Protein 5HPS (pdb70)

GO terms:
  GO:0005515 protein binding (F, IPI)
  GO:0004842 ubiquitin-protein transferase activity (F, TAS)
  GO:0034220 monoatomic ion transmembrane transport (P, TAS)
  GO:0005829 cytosol (C, TAS)
  GO:0061630 ubiquitin protein ligase activity (F, EXP)
  GO:0070161 anchoring junction (C, EXP)
  GO:0005737 cytoplasm (C, EXP)
  GO:0005886 plasma membrane (C, EXP)
  GO:0016567 protein ubiquitination (P, TAS)
  GO:0046718 symbiont entry into host cell (P, TAS)
  GO:0070062 extracellular exosome (C, HDA)

Radius of gyration: 24.08 Å; Cα contacts (8 Å, |Δi|>4): 762; chains: 2; bounding box: 66×39×61 Å

Secondary structure (DSSP, 8-state):
-----SHHHHHHHHHHHHHTT--SSEEEEEE-TTSHHHHHHHHHHHS-GGGGGSEEEEEETT---TTHHHHHHHHHHHHHT-GGGSSEEESSS-TT-EEE-GGGGGSTTHHHHHHHHHHHHHHHHHTT--------HHHHHHHTTPPP-HHHHHHH-HHHHHHHHHHHHS-HHHHTB--BSEEEEEETTEEEEEESSTT---B--TTTHHHHHHHHHHHHHHTTTTHHHHHHHHHHHHHHS-GGGGGG--HHHHHHHHH------HHHHHHT-EEES--TTSHHHHHHHHHHHHS-HHHHHHHHHHHHS-SPPPTTGGGG-EEBTEE---EEE--S-TTSPPEEEGGGTEEE----SSHHHHHHHHHHHHHS--/-EEEEE-SSS-EEEEE--TT-BHHHHHHHHHHHH---GGGEEEEETTEEPPTTSBTTTTT--TTEEEEEEEB-

Organism: Homo sapiens (NCBI:txid9606)

Nearest PDB structures (foldseek):
  5hps-assembly1_A  TM=1.003E+00  e=7.210E-71  Homo sapiens
  6j1x-assembly1_B  TM=9.774E-01  e=1.284E-60  Homo sapiens
  9eqk-assembly2_B  TM=9.742E-01  e=1.115E-58  Homo sapiens
  5hpt-assembly1_A  TM=9.546E-01  e=2.549E-57  Homo sapiens
  8ei5-assembly3_C  TM=9.810E-01  e=8.034E-54  Homo sapiens

B-factor: mean 51.19, std 16.55, range [25.44, 140.98]

Foldseek 3Di:
DEDDPCLVVLVVVLLCVLVVLADEDEDEQEDEPVCLQVSLLVRCLVDQLQRLSYHYHYDHPPDDPVDCVLVSQESNLCVLQPCVQVQWDAQFPHQLAIDGHLQNVVDVCSLSSLLSLLSSLLSCLSVQHAYSHRYFLVLLCVLLVHDQDLLNVCQRPVVLSVVLVVLLPDQVVVVPDWDWQKDWDAHPRDIDIGRLDVVTRHTDHNDDCSVVSSVSCRVCVVCPSPPSSSVSSSVSNCSNPNSVSCNSDRSQSVQCSHHHADAADLVLQLVQEEEAPADCPQVLNVLVSVLVVVYDRVLVLLLQCQAQRGSDADDVGQNQRAASPGGAGQYEYEDDALPDAWHYRNNRSYIHQYSHDDSVSSNVRSSCDSVPHD/DKEKEAEPVGDIDIDDDDQFAWPVNVLVVCCVVPVAHSVFKWKDAPPHTGDGPDGNVVPVNDPHGYIYIDTHD

CATH classification: 3.30.2160.10 (+1 more: 3.30.2410.10)

Sequence (447 aa):
IAYERGFRWKLAHFRYLCQSNALPSHVKINVSRQTLFEDSFQQIMALKPYDLRRRLYVIFRGEEYGGLAREWFFLLSHEVLNPMYCLFEYAGKNNYCLQINPASTINPDHLSYFCFIGRFIAMALFHGKFIDTGFSLPFYKRMLSKKLTIKDLESIDTEFYNSLIWIRDNNIEECGLEMYFSVDMEILGKVTSHDLKLGGSNILVTEENKDEYIGLMTEWRFSRGVQEQTKAFLDGFNEVVPLQWLQYFDEKELEVMLCGMQEVDLADWQRNTVYRHYTRNSKQIIWFWQFVKETDNEVRMRLLQFVTGTCRLPLGGFAELMGSNGPQKFCIEKVGKDTWLPRSHTCFNRLDLPPYKSYEQLKEKLLFAIEETEMHIFVKTLRGWSITLEVEPSDTIENVKAKIQDKEGIPPDQQILIFARKKLEDGRTLSDYNIQEKSSLYLFLRL

InterPro domains:
  IPR000008 C2 domain [PF00168] (19-106)
  IPR000008 C2 domain [PS50004] (1-116)
  IPR000008 C2 domain [SM00239] (19-113)
  IPR000569 HECT domain [PF00632] (618-920)
  IPR000569 HECT domain [PS50237] (588-922)
  IPR000569 HECT domain [SM00119] (586-922)
  IPR000569 HECT domain [cd00078] (568-920)
  IPR001202 WW domain [PF00397] (351-380)
  IPR001202 WW domain [PF00397] (383-412)
  IPR001202 WW domain [PF00397] (458-487)
  IPR001202 WW domain [PF00397] (498-527)
  IPR001202 WW domain [PS01159] (355-380)
  IPR001202 WW domain [PS01159] (387-412)
  IPR001202 WW domain [PS01159] (462-487)
  IPR001202 WW domain [PS01159] (502-527)
  IPR001202 WW domain [PS50020] (349-382)
  IPR001202 WW domain [PS50020] (381-414)
  IPR001202 WW domain [PS50020] (456-489)
  IPR001202 WW domain [PS50020] (496-529)
  IPR001202 WW domain [SM00456] (350-382)

Solvent-accessible surface area: 21095 Å² total; per-residue (Å²): 46,77,74,91,73,22,48,172,145,36,64,56,70,0,48,154,47,1,136,61,55,58,62,99,84,97,5,93,0,55,0,10,98,159,60,6,17,74,20,0,21,112,54,0,55,94,44,86,22,109,13,0,40,44,108,16,108,8,62,5,122,88,74,203,233,42,36,46,2,160,58,0,3,103,52,0,1,84,47,0,4,50,39,127,81,41,6,1,49,92,42,14,125,56,25,98,27,20,45,11,22,32,27,0,66,103,56,123,81,15,64,46,33,0,25,0,0,0,23,0,0,0,0,0,2,15,27,31,27,107,3,59,16,8,6,17,11,9,29,0,10,102,2,4,93,92,162,43,38,52,60,11,0,13,37,45,23,24,32,4,35,15,0,0,2,6,0,114,84,51,57,2,95,146,22,20,6,65,17,82,0,24,2,28,44,104,36,104,64,133,82,65,89,91,72,19,84,182,57,0,86,57,62,5,45,34,109,123,30,19,73,72,3,12,39,40,0,10,120,28,27,34,35,82,20,15,130,115,5,17,138,14,0,14,71,0,0,67,71,0,0,36,37,145,32,0,106,62,7,16,8,2,8,0,5,30,6,0,5,3,106,53,130,6,78,38,67,22,0,84,185,9,11,70,51,112,134,15,76,174,106,26,105,15,0,96,49,0,14,68,0,0,119,76,5,48,22,112,3,37,8,16,0,1,3,4,0,19,16,39,0,71,27,13,172,58,20,0,46,82,10,58,2,37,100,8,114,54,75,0,6,0,23,88,34,36,141,43,100,98,59,5,110,4,48,16,6,48,2,33,0,13,0,0,22,0,117,47,42,103,48,0,58,113,41,0,18,103,0,0,4,72,55,48,59,66,0,59,0,65,14,6,155,28,65,63,17,57,9,122,11,99,65,79,17,35,0,104,59,0,19,37,60,0,76,116,123,68,57,22,57,50,131,70,2,0,0,2,19,34,119,90,97,2,92,77,55,112,24,0,61,91,26,115,0,94,85,113,19,12,0,7,3,6,54,75,142

Structure (mmCIF, N/CA/C/O backbone):
data_5HPS
#
_entry.id   5HPS
#
_cell.length_a   207.914
_cell.length_b   44.908
_cell.length_c   60.200
_cell.angle_alpha   90.00
_cell.angle_beta   96.07
_cell.angle_gamma   90.00
#
_symmetry.space_group_name_H-M   'C 1 2 1'
#
loop_
_entity.id
_entity.type
_entity.pdbx_description
1 polymer 'WWP1 HECT'
2 polymer 'Ubiquitin variant P1.1'
3 water water
#
loop_
_atom_site.group_PDB
_atom_site.id
_atom_site.type_symbol
_atom_site.label_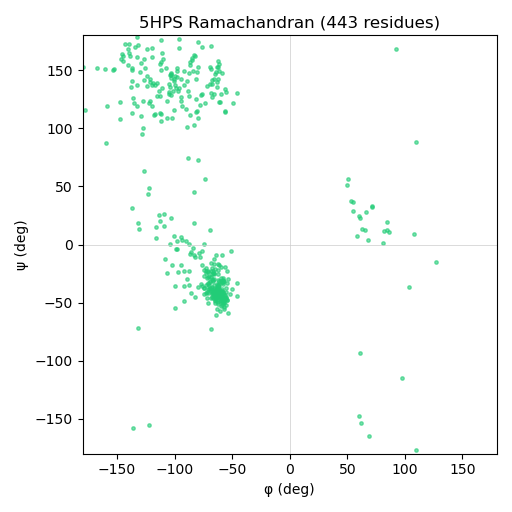atom_id
_atom_site.label_alt_id
_atom_site.label_comp_id
_atom_site.label_asym_id
_atom_site.label_entity_id
_atom_site.label_seq_id
_atom_site.pdbx_PDB_ins_code
_atom_site.Cartn_x
_atom_site.Cartn_y
_atom_site.Cartn_z
_atom_site.occupancy
_atom_site.B_iso_or_equiv
_atom_site.auth_seq_id
_atom_site.auth_comp_id
_atom_site.auth_asym_id
_atom_site.auth_atom_id
_atom_site.pdbx_PDB_model_num
ATOM 1 N N . ILE A 1 7 ? 413.943 40.252 86.548 1.00 52.28 541 ILE A N 1
ATOM 2 C CA . ILE A 1 7 ? 415.054 41.063 86.059 1.00 48.11 541 ILE A CA 1
ATOM 3 C C . ILE A 1 7 ? 415.024 41.200 84.540 1.00 53.24 541 ILE A C 1
ATOM 4 O O . ILE A 1 7 ? 414.979 40.208 83.809 1.00 56.20 541 ILE A O 1
ATOM 9 N N . ALA A 1 8 ? 415.045 42.441 84.069 1.00 60.65 542 ALA A N 1
ATOM 10 C CA . ALA A 1 8 ? 415.132 42.713 82.646 1.00 47.82 542 ALA A CA 1
ATOM 11 C C . ALA A 1 8 ? 416.158 43.802 82.399 1.00 56.97 542 ALA A C 1
ATOM 12 O O . ALA A 1 8 ? 416.639 44.451 83.327 1.00 56.60 542 ALA A O 1
ATOM 14 N N . TYR A 1 9 ? 416.483 43.998 81.130 1.00 53.41 543 TYR A N 1
ATOM 15 C CA . TYR A 1 9 ? 417.403 45.039 80.729 1.00 57.17 543 TYR A CA 1
ATOM 16 C C . TYR A 1 9 ? 417.119 45.300 79.266 1.00 55.48 543 TYR A C 1
ATOM 17 O O . TYR A 1 9 ? 417.230 44.384 78.447 1.00 66.09 543 TYR A O 1
ATOM 26 N N . GLU A 1 10 ? 416.729 46.513 78.905 1.00 54.50 544 GLU A N 1
ATOM 27 C CA . GLU A 1 10 ? 416.525 46.735 77.478 1.00 65.71 544 GLU A CA 1
ATOM 28 C C . GLU A 1 10 ? 417.685 47.540 76.929 1.00 60.76 544 GLU A C 1
ATOM 29 O O . GLU A 1 10 ? 418.081 48.569 77.488 1.00 61.54 544 GLU A O 1
ATOM 35 N N . ARG A 1 11 ? 418.233 47.016 75.841 1.00 55.58 545 ARG A N 1
ATOM 36 C CA . ARG A 1 11 ? 419.340 47.604 75.114 1.00 62.49 545 ARG A CA 1
ATOM 37 C C . ARG A 1 11 ? 418.775 48.370 73.939 1.00 61.21 545 ARG A C 1
ATOM 38 O O . ARG A 1 11 ? 419.510 49.000 73.179 1.00 48.29 545 ARG A O 1
ATOM 46 N N . GLY A 1 12 ? 417.457 48.280 73.784 1.00 45.74 546 GLY A N 1
ATOM 47 C CA . GLY A 1 12 ? 416.804 48.760 72.591 1.00 43.40 546 GLY A CA 1
ATOM 48 C C . GLY A 1 12 ? 416.848 47.697 71.505 1.00 52.08 546 GLY A C 1
ATOM 49 O O . GLY A 1 12 ? 416.667 48.015 70.323 1.00 47.10 546 GLY A O 1
ATOM 50 N N . PHE A 1 13 ? 417.069 46.439 71.891 1.00 41.63 547 PHE A N 1
ATOM 51 C CA . PHE A 1 13 ? 417.183 45.364 70.906 1.00 43.24 547 PHE A CA 1
ATOM 52 C C . PHE A 1 13 ? 415.911 45.189 70.049 1.00 48.52 547 PHE A C 1
ATOM 53 O O . PHE A 1 13 ? 416.001 44.991 68.831 1.00 39.94 547 PHE A O 1
ATOM 61 N N . ARG A 1 14 ? 414.733 45.257 70.676 1.00 39.83 548 ARG A N 1
ATOM 62 C CA . ARG A 1 14 ? 413.476 45.196 69.921 1.00 35.86 548 ARG A CA 1
ATOM 63 C C . ARG A 1 14 ? 413.403 46.325 68.904 1.00 38.47 548 ARG A C 1
ATOM 64 O O . ARG A 1 14 ? 413.000 46.115 67.755 1.00 37.14 548 ARG A O 1
ATOM 72 N N . TRP A 1 15 ? 413.794 47.524 69.321 1.00 37.60 549 TRP A N 1
ATOM 73 C CA . TRP A 1 15 ? 413.827 48.674 68.410 1.00 39.87 549 TRP A CA 1
ATOM 74 C C . TRP A 1 15 ? 414.770 48.425 67.208 1.00 45.01 549 TRP A C 1
ATOM 75 O O . TRP A 1 15 ? 414.416 48.682 66.052 1.00 41.04 549 TRP A O 1
ATOM 86 N N . LYS A 1 16 ? 415.961 47.906 67.497 1.00 43.61 550 LYS A N 1
ATOM 87 C CA . LYS A 1 16 ? 416.956 47.607 66.471 1.00 46.08 550 LYS A CA 1
ATOM 88 C C . LYS A 1 16 ? 416.465 46.548 65.489 1.00 33.01 550 LYS A C 1
ATOM 89 O O . LYS A 1 16 ? 416.543 46.723 64.280 1.00 35.46 550 LYS A O 1
ATOM 95 N N . LEU A 1 17 ? 415.988 45.433 66.026 1.00 38.31 551 LEU A N 1
ATOM 96 C CA . LEU A 1 17 ? 415.434 44.355 65.219 1.00 39.55 551 LEU A CA 1
ATOM 97 C C . LEU A 1 17 ? 414.305 44.841 64.313 1.00 41.32 551 LEU A C 1
ATOM 98 O O . LEU A 1 17 ? 414.251 44.475 63.137 1.00 34.51 551 LEU A O 1
ATOM 103 N N . ALA A 1 18 ? 413.383 45.629 64.864 1.00 45.23 552 ALA A N 1
ATOM 104 C CA . ALA A 1 18 ? 412.241 46.104 64.079 1.00 40.49 552 ALA A CA 1
ATOM 105 C C . ALA A 1 18 ? 412.712 47.006 62.942 1.00 38.05 552 ALA A C 1
ATOM 106 O O . ALA A 1 18 ? 412.186 46.954 61.832 1.00 34.40 552 ALA A O 1
ATOM 108 N N . HIS A 1 19 ? 413.704 47.839 63.217 1.00 37.42 553 HIS A N 1
ATOM 109 C CA . HIS A 1 19 ? 414.231 48.696 62.162 1.00 37.80 553 HIS A CA 1
ATOM 110 C C . HIS A 1 19 ? 415.019 47.906 61.123 1.00 38.76 553 HIS A C 1
ATOM 111 O O . HIS A 1 19 ? 414.918 48.195 59.922 1.00 43.19 553 HIS A O 1
ATOM 118 N N . PHE A 1 20 ? 415.778 46.901 61.552 1.00 37.26 554 PHE A N 1
ATOM 119 C CA . PHE A 1 20 ? 416.537 46.123 60.580 1.00 40.94 554 PHE A CA 1
ATOM 120 C C . PHE A 1 20 ? 415.611 45.319 59.671 1.00 36.07 554 PHE A C 1
ATOM 121 O O . PHE A 1 20 ? 415.837 45.234 58.470 1.00 32.37 554 PHE A O 1
ATOM 129 N N . ARG A 1 21 ? 414.571 44.726 60.248 1.00 34.83 555 ARG A N 1
ATOM 130 C CA . ARG A 1 21 ? 413.614 43.944 59.470 1.00 33.91 555 ARG A CA 1
ATOM 131 C C . ARG A 1 21 ? 412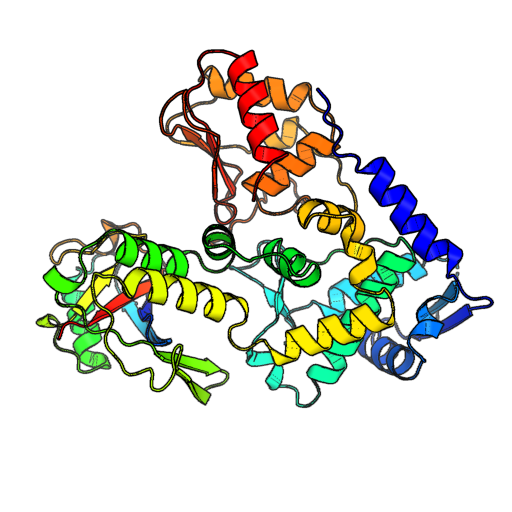.873 44.827 58.465 1.00 36.78 555 ARG A C 1
ATOM 132 O O . ARG A 1 21 ? 412.612 44.412 57.330 1.00 39.15 555 ARG A O 1
ATOM 140 N N . TYR A 1 22 ? 412.516 46.036 58.892 1.00 40.90 556 TYR A N 1
ATOM 141 C CA . TYR A 1 22 ? 411.823 46.966 58.013 1.00 42.69 556 TYR A CA 1
ATOM 142 C C . TYR A 1 22 ? 412.726 47.334 56.835 1.00 46.51 556 TYR A C 1
ATOM 143 O O . TYR A 1 22 ? 412.264 47.430 55.698 1.00 38.87 556 TYR A O 1
ATOM 152 N N . LEU A 1 23 ? 414.016 47.530 57.094 1.00 43.21 557 LEU A N 1
ATOM 153 C CA . LEU A 1 23 ? 414.941 47.794 55.994 1.00 40.83 557 LEU A CA 1
ATOM 154 C C . LEU A 1 23 ? 414.919 46.668 54.961 1.00 35.25 557 LEU A C 1
ATOM 155 O O . LEU A 1 23 ? 414.865 46.914 53.753 1.00 38.05 557 LEU A O 1
ATOM 160 N N . CYS A 1 24 ? 414.957 45.430 55.436 1.00 34.75 558 CYS A N 1
ATOM 161 C CA . CYS A 1 24 ? 414.954 44.274 54.550 1.00 31.20 558 CYS A CA 1
ATOM 162 C C . CYS A 1 24 ? 413.641 44.165 53.761 1.00 44.19 558 CYS A C 1
ATOM 163 O O . CYS A 1 24 ? 413.637 44.026 52.532 1.00 38.44 558 CYS A O 1
ATOM 166 N N . GLN A 1 25 ? 412.525 44.241 54.471 1.00 34.09 559 GLN A N 1
ATOM 167 C CA . GLN A 1 25 ? 411.230 44.032 53.855 1.00 37.83 559 GLN A CA 1
ATOM 168 C C . GLN A 1 25 ? 410.867 45.173 52.913 1.00 34.66 559 GLN A C 1
ATOM 169 O O . GLN A 1 25 ? 410.226 44.956 51.896 1.00 39.65 559 GLN A O 1
ATOM 175 N N . SER A 1 26 ? 411.317 46.379 53.219 1.00 37.04 560 SER A N 1
ATOM 176 C CA . SER A 1 26 ? 410.946 47.528 52.409 1.00 36.88 560 SER A CA 1
ATOM 177 C C . SER A 1 26 ? 411.778 47.587 51.131 1.00 47.81 560 SER A C 1
ATOM 178 O O . SER A 1 26 ? 411.516 48.417 50.263 1.00 43.01 560 SER A O 1
ATOM 181 N N . ASN A 1 27 ? 412.779 46.704 51.044 1.00 38.92 561 ASN A N 1
ATOM 182 C CA . ASN A 1 27 ? 413.631 46.544 49.871 1.00 46.48 561 ASN A CA 1
ATOM 183 C C . ASN A 1 27 ? 413.467 45.166 49.262 1.00 46.81 561 ASN A C 1
ATOM 184 O O . ASN A 1 27 ? 414.299 44.737 48.480 1.00 39.92 561 ASN A O 1
ATOM 189 N N . ALA A 1 28 ? 412.408 44.459 49.651 1.00 41.12 562 ALA A N 1
ATOM 190 C CA . ALA A 1 28 ? 412.095 43.193 49.021 1.00 38.36 562 ALA A CA 1
ATOM 191 C C . ALA A 1 28 ? 411.818 43.470 47.541 1.00 42.54 562 ALA A C 1
ATOM 192 O O . ALA A 1 28 ? 411.370 44.564 47.197 1.00 36.63 562 ALA A O 1
ATOM 194 N N . LEU A 1 29 ? 412.122 42.495 46.687 1.00 41.45 563 LEU A N 1
ATOM 195 C CA . LEU A 1 29 ? 411.877 42.591 45.242 1.00 46.06 563 LEU A CA 1
ATOM 196 C C . LEU A 1 29 ? 410.776 41.613 44.831 1.00 51.64 563 LEU A C 1
ATOM 197 O O . LEU A 1 29 ? 410.625 40.553 45.444 1.00 48.13 563 LEU A O 1
ATOM 202 N N . PRO A 1 30 ? 410.013 41.955 43.776 1.00 49.06 564 PRO A N 1
ATOM 203 C CA . PRO A 1 30 ? 408.864 41.127 43.398 1.00 49.99 564 PRO A CA 1
ATOM 204 C C . PRO A 1 30 ? 409.270 39.762 42.842 1.00 55.99 564 PRO A C 1
ATOM 205 O O . PRO A 1 30 ? 410.460 39.526 42.608 1.00 61.16 564 PRO A O 1
ATOM 209 N N . SER A 1 31 ? 408.283 38.888 42.647 1.00 48.71 565 SER A N 1
ATOM 210 C CA . SER A 1 31 ? 408.486 37.569 42.053 1.00 51.12 565 SER A CA 1
ATOM 211 C C . SER A 1 31 ? 409.428 36.727 42.908 1.00 52.58 565 SER A C 1
ATOM 212 O O . SER A 1 31 ? 409.519 36.930 44.117 1.00 52.46 565 SER A O 1
ATOM 215 N N . HIS A 1 32 ? 410.122 35.778 42.284 1.00 50.15 566 HIS A N 1
ATOM 216 C CA . HIS A 1 32 ? 410.957 34.847 43.031 1.00 52.78 566 HIS A CA 1
ATOM 217 C C . HIS A 1 32 ? 412.294 34.509 42.372 1.00 56.20 566 HIS A C 1
ATOM 218 O O . HIS A 1 32 ? 412.530 34.841 41.213 1.00 58.66 566 HIS A O 1
ATOM 225 N N . VAL A 1 33 ? 413.171 33.855 43.135 1.00 61.18 567 VAL A N 1
ATOM 226 C CA . VAL A 1 33 ? 414.276 33.110 42.549 1.00 53.60 567 VAL A CA 1
ATOM 227 C C . VAL A 1 33 ? 414.067 31.630 42.743 1.00 48.86 567 VAL A C 1
ATOM 228 O O . VAL A 1 33 ? 413.718 31.168 43.823 1.00 49.54 567 VAL A O 1
ATOM 232 N N . LYS A 1 34 ? 414.299 30.890 41.674 1.00 47.34 568 LYS A N 1
ATOM 233 C CA . LYS A 1 34 ? 414.171 29.452 41.707 1.00 60.69 568 LYS A CA 1
ATOM 234 C C . LYS A 1 34 ? 415.541 28.834 41.982 1.00 61.25 568 LYS A C 1
ATOM 235 O O . LYS A 1 34 ? 416.523 29.139 41.305 1.00 65.39 568 LYS A O 1
ATOM 239 N N . ILE A 1 35 ? 415.597 27.985 42.999 1.00 56.95 569 ILE A N 1
ATOM 240 C CA . ILE A 1 35 ? 416.802 27.244 43.333 1.00 64.44 569 ILE A CA 1
ATOM 241 C C . ILE A 1 35 ? 416.517 25.754 43.184 1.00 65.79 569 ILE A C 1
ATOM 242 O O . ILE A 1 35 ? 415.747 25.175 43.955 1.00 56.73 569 ILE A O 1
ATOM 247 N N . ASN A 1 36 ? 417.139 25.151 42.176 1.00 59.68 570 ASN A N 1
ATOM 248 C CA . ASN A 1 36 ? 416.907 23.757 41.820 1.00 65.64 570 ASN A CA 1
ATOM 249 C C . ASN A 1 36 ? 418.084 22.866 42.221 1.00 58.80 570 ASN A C 1
ATOM 250 O O . ASN A 1 36 ? 419.146 22.933 41.607 1.00 65.19 570 ASN A O 1
ATOM 255 N N . VAL A 1 37 ? 417.909 22.031 43.241 1.00 59.92 571 VAL A N 1
ATOM 256 C CA . VAL A 1 37 ? 419.042 21.257 43.748 1.00 61.98 571 VAL A CA 1
ATOM 257 C C . VAL A 1 37 ? 418.750 19.779 43.968 1.00 67.79 571 VAL A C 1
ATOM 258 O O . VAL A 1 37 ? 417.596 19.359 44.067 1.00 68.86 571 VAL A O 1
ATOM 262 N N . SER A 1 38 ? 419.828 19.004 44.041 1.00 72.07 572 SER A N 1
ATOM 263 C CA . SER A 1 38 ? 419.800 17.619 44.498 1.00 71.12 572 SER A CA 1
ATOM 264 C C . SER A 1 38 ? 420.264 17.526 45.939 1.00 69.37 572 SER A C 1
ATOM 265 O O . SER A 1 38 ? 421.190 18.232 46.340 1.00 66.49 572 SER A O 1
ATOM 268 N N . ARG A 1 39 ? 419.632 16.642 46.704 1.00 70.69 573 ARG A N 1
ATOM 269 C CA . ARG A 1 39 ? 419.997 16.429 48.095 1.00 70.87 573 ARG A CA 1
ATOM 270 C C . ARG A 1 39 ? 421.462 15.992 48.231 1.00 71.12 573 ARG A C 1
ATOM 271 O O . ARG A 1 39 ? 422.122 16.331 49.212 1.00 72.25 573 ARG A O 1
ATOM 279 N N . GLN A 1 40 ? 421.974 15.260 47.244 1.00 73.40 574 GLN A N 1
ATOM 280 C CA . GLN A 1 40 ? 423.349 14.755 47.311 1.00 73.85 574 GLN A CA 1
ATOM 281 C C . GLN A 1 40 ? 424.354 15.619 46.546 1.00 67.20 574 GLN A C 1
ATOM 282 O O . GLN A 1 40 ? 425.532 15.288 46.477 1.00 66.26 574 GLN A O 1
ATOM 288 N N . THR A 1 41 ? 423.890 16.728 45.985 1.00 64.43 575 THR A N 1
ATOM 289 C CA . THR A 1 41 ? 424.773 17.649 45.280 1.00 65.04 575 THR A CA 1
ATOM 290 C C . THR A 1 41 ? 424.402 19.082 45.660 1.00 60.16 575 THR A C 1
ATOM 291 O O . THR A 1 41 ? 424.560 20.014 44.869 1.00 51.81 575 THR A O 1
ATOM 295 N N . LEU A 1 42 ? 423.932 19.238 46.897 1.00 61.17 576 LEU A N 1
ATOM 296 C CA . LEU A 1 42 ? 423.383 20.498 47.400 1.00 60.34 576 LEU A CA 1
ATOM 297 C C . LEU A 1 42 ? 424.353 21.675 47.346 1.00 46.93 576 LEU A C 1
ATOM 298 O O . LEU A 1 42 ? 424.005 22.739 46.843 1.00 49.75 576 LEU A O 1
ATOM 303 N N . PHE A 1 43 ? 425.548 21.485 47.898 1.00 44.26 577 PHE A N 1
ATOM 304 C CA . PHE A 1 43 ? 426.611 22.495 47.874 1.00 45.39 577 PHE A CA 1
ATOM 305 C C . PHE A 1 43 ? 426.868 22.956 46.422 1.00 47.83 577 PHE A C 1
ATOM 306 O O . PHE A 1 43 ? 426.757 24.144 46.099 1.00 46.75 577 PHE A O 1
ATOM 314 N N . GLU A 1 44 ? 427.222 22.021 45.543 1.00 51.35 578 GLU A N 1
ATOM 315 C CA . GLU A 1 44 ? 427.589 22.401 44.181 1.00 50.47 578 GLU A CA 1
ATOM 316 C C . GLU A 1 44 ? 426.418 23.001 43.402 1.00 40.51 578 GLU A C 1
ATOM 317 O O . GLU A 1 44 ? 426.578 24.031 42.753 1.00 42.07 578 GLU A O 1
ATOM 323 N N . ASP A 1 45 ? 425.244 22.385 43.487 1.00 51.12 579 ASP A N 1
ATOM 324 C CA . ASP A 1 45 ? 424.064 22.932 42.817 1.00 47.38 579 ASP A CA 1
ATOM 325 C C . ASP A 1 45 ? 423.737 24.343 43.302 1.00 49.90 579 ASP A C 1
ATOM 326 O O . ASP A 1 45 ? 423.520 25.239 42.488 1.00 47.30 579 ASP A O 1
ATOM 331 N N . SER A 1 46 ? 423.702 24.543 44.621 1.00 39.35 580 SER A N 1
ATOM 332 C CA . SER A 1 46 ? 423.439 25.874 45.174 1.00 42.14 580 SER A CA 1
ATOM 333 C C . SER A 1 46 ? 424.526 26.885 44.802 1.00 32.09 580 SER A C 1
ATOM 334 O O . SER A 1 46 ? 424.232 28.042 44.517 1.00 38.61 580 SER A O 1
ATOM 337 N N . PHE A 1 47 ? 425.781 26.459 44.835 1.00 36.05 581 PHE A N 1
ATOM 338 C CA . PHE A 1 47 ? 426.888 27.347 44.476 1.00 31.78 581 PHE A CA 1
ATOM 339 C C . PHE A 1 47 ? 426.712 27.901 43.065 1.00 33.70 581 PHE A C 1
ATOM 340 O O . PHE A 1 47 ? 426.692 29.114 42.839 1.00 37.31 581 PHE A O 1
ATOM 348 N N . GLN A 1 48 ? 426.557 26.994 42.115 1.00 40.95 582 GLN A N 1
ATOM 349 C CA . GLN A 1 48 ? 426.397 27.368 40.712 1.00 48.79 582 GLN A CA 1
ATOM 350 C C . GLN A 1 48 ? 425.193 28.283 40.468 1.00 38.83 582 GLN A C 1
ATOM 351 O O . GLN A 1 48 ? 425.295 29.312 39.786 1.00 33.39 582 GLN A O 1
ATOM 357 N N . GLN A 1 49 ? 424.053 27.935 41.048 1.00 42.33 583 GLN A N 1
ATOM 358 C CA . GLN A 1 49 ? 422.838 28.673 40.722 1.00 45.46 583 GLN A CA 1
ATOM 359 C C . GLN A 1 49 ? 422.834 30.049 41.381 1.00 42.45 583 GLN A C 1
ATOM 360 O O . GLN A 1 49 ? 422.494 31.052 40.750 1.00 34.73 583 GLN A O 1
ATOM 366 N N . ILE A 1 50 ? 423.246 30.106 42.644 1.00 38.58 584 ILE A N 1
ATOM 367 C CA . ILE A 1 50 ? 423.278 31.370 43.345 1.00 29.72 584 ILE A CA 1
ATOM 368 C C . ILE A 1 50 ? 424.305 32.309 42.712 1.00 38.43 584 ILE A C 1
ATOM 369 O O . ILE A 1 50 ? 424.028 33.494 42.533 1.00 38.65 584 ILE A O 1
ATOM 374 N N . MET A 1 51 ? 425.484 31.791 42.369 1.00 31.92 585 MET A N 1
ATOM 375 C CA . MET A 1 51 ? 426.506 32.644 41.763 1.00 38.72 585 MET A CA 1
ATOM 376 C C . MET A 1 51 ? 426.127 33.117 40.357 1.00 37.76 585 MET A C 1
ATOM 377 O O . MET A 1 51 ? 426.558 34.190 39.933 1.00 36.90 585 MET A O 1
ATOM 382 N N . ALA A 1 52 ? 425.316 32.344 39.636 1.00 38.78 586 ALA A N 1
ATOM 383 C CA . ALA A 1 52 ? 424.893 32.783 38.301 1.00 43.32 586 ALA A CA 1
ATOM 384 C C . ALA A 1 52 ? 423.821 33.875 38.394 1.00 47.91 586 ALA A C 1
ATOM 385 O O . ALA A 1 52 ? 423.584 34.596 37.431 1.00 49.09 586 ALA A O 1
ATOM 387 N N . LEU A 1 53 ? 423.181 34.003 39.556 1.00 40.58 587 LEU A N 1
ATOM 388 C CA . LEU A 1 53 ? 422.177 35.051 39.766 1.00 39.81 587 LEU A CA 1
ATOM 389 C C . LEU A 1 53 ? 422.814 36.378 40.176 1.00 39.55 587 LEU A C 1
ATOM 390 O O . LEU A 1 53 ? 423.866 36.386 40.826 1.00 37.72 587 LEU A O 1
ATOM 395 N N . LYS A 1 54 ? 422.172 37.486 39.800 1.00 36.51 588 LYS A N 1
ATOM 396 C CA . LYS A 1 54 ? 422.527 38.819 40.291 1.00 46.30 588 LYS A CA 1
ATOM 397 C C . LYS A 1 54 ? 422.250 38.871 41.819 1.00 48.34 588 LYS A C 1
ATOM 398 O O . LYS A 1 54 ? 421.366 38.177 42.320 1.00 44.92 588 LYS A O 1
ATOM 404 N N . PRO A 1 55 ? 423.063 39.638 42.572 1.00 55.75 589 PRO A N 1
ATOM 405 C CA . PRO A 1 55 ? 422.963 39.584 44.047 1.00 48.89 589 PRO A CA 1
ATOM 406 C C . PRO A 1 55 ? 421.611 40.054 44.573 1.00 49.31 589 PRO A C 1
ATOM 407 O O . PRO A 1 55 ? 421.066 39.515 45.546 1.00 43.01 589 PRO A O 1
ATOM 411 N N . TYR A 1 56 ? 421.074 41.068 43.913 1.00 50.35 590 TYR A N 1
ATOM 412 C CA . TYR A 1 56 ? 419.804 41.637 44.304 1.00 58.27 590 TYR A CA 1
ATOM 413 C C . TYR A 1 56 ? 418.639 40.689 44.004 1.00 58.06 590 TYR A C 1
ATOM 414 O O . TYR A 1 56 ? 417.596 40.812 44.640 1.00 52.41 590 TYR A O 1
ATOM 423 N N . ASP A 1 57 ? 418.801 39.759 43.057 1.00 46.61 591 ASP A N 1
ATOM 424 C CA . ASP A 1 57 ? 417.810 38.682 42.873 1.00 48.96 591 ASP A CA 1
ATOM 425 C C . ASP A 1 57 ? 417.534 37.913 44.158 1.00 50.26 591 ASP A C 1
ATOM 426 O O . ASP A 1 57 ? 416.453 37.351 44.345 1.00 47.03 591 ASP A O 1
ATOM 431 N N . LEU A 1 58 ? 418.543 37.841 45.017 1.00 43.89 592 LEU A N 1
ATOM 432 C CA . LEU A 1 58 ? 418.461 37.070 46.248 1.00 39.00 592 LEU A CA 1
ATOM 433 C C . LEU A 1 58 ? 417.473 37.695 47.229 1.00 38.94 592 LEU A C 1
ATOM 434 O O . LEU A 1 58 ? 417.051 37.053 48.184 1.00 43.58 592 LEU A O 1
ATOM 439 N N . ARG A 1 59 ? 417.107 38.949 46.978 1.00 43.94 593 ARG A N 1
ATOM 440 C CA . ARG A 1 59 ? 416.055 39.636 47.731 1.00 41.11 593 ARG A CA 1
ATOM 441 C C . ARG A 1 59 ? 414.625 39.336 47.212 1.00 44.85 593 ARG A C 1
ATOM 442 O O . ARG A 1 59 ? 413.645 39.814 47.779 1.00 42.79 593 ARG A O 1
ATOM 450 N N . ARG A 1 60 ? 414.502 38.562 46.140 1.00 38.34 594 ARG A N 1
ATOM 451 C CA . ARG A 1 60 ? 413.183 38.098 45.708 1.00 51.05 594 ARG A CA 1
ATOM 452 C C . ARG A 1 60 ? 412.750 36.979 46.647 1.00 54.42 594 ARG A C 1
ATOM 453 O O . ARG A 1 60 ? 413.552 36.510 47.475 1.00 43.36 594 ARG A O 1
ATOM 461 N N . ARG A 1 61 ? 411.495 36.551 46.567 1.00 46.90 595 ARG A N 1
ATOM 462 C CA . ARG A 1 61 ? 411.091 35.449 47.428 1.00 57.58 595 ARG A CA 1
ATOM 463 C C . ARG A 1 61 ? 411.822 34.214 46.910 1.00 52.55 595 ARG A C 1
ATOM 464 O O . ARG A 1 61 ? 412.143 34.120 45.724 1.00 54.66 595 ARG A O 1
ATOM 472 N N . LEU A 1 62 ? 412.066 33.254 47.784 1.00 57.45 596 LEU A N 1
ATOM 473 C CA . LEU A 1 62 ? 412.918 32.148 47.437 1.00 54.79 596 LEU A CA 1
ATOM 474 C C . LEU A 1 62 ? 412.074 30.903 47.169 1.00 58.15 596 LEU A C 1
ATOM 475 O O . LEU A 1 62 ? 411.191 30.544 47.949 1.00 55.36 596 LEU A O 1
ATOM 480 N N . TYR A 1 63 ? 412.413 30.207 46.094 1.00 58.88 597 TYR A N 1
ATOM 481 C CA . TYR A 1 63 ? 411.645 29.069 45.627 1.00 65.18 597 TYR A CA 1
ATOM 482 C C . TYR A 1 63 ? 412.569 27.873 45.428 1.00 61.75 597 TYR A C 1
ATOM 483 O O . TYR A 1 63 ? 413.179 27.724 44.373 1.00 58.05 597 TYR A O 1
ATOM 492 N N . VAL A 1 64 ? 412.658 27.011 46.434 1.00 57.38 598 VAL A N 1
ATOM 493 C CA . VAL A 1 64 ? 413.586 25.885 46.368 1.00 66.90 598 VAL A CA 1
ATOM 494 C C . VAL A 1 64 ? 412.932 24.575 45.962 1.00 64.48 598 VAL A C 1
ATOM 495 O O . VAL A 1 64 ? 411.881 24.205 46.477 1.00 58.65 598 VAL A O 1
ATOM 499 N N . ILE A 1 65 ? 413.592 23.874 45.047 1.00 58.82 599 ILE A N 1
ATOM 500 C CA . ILE A 1 65 ? 413.146 22.572 44.579 1.00 72.95 599 ILE A CA 1
ATOM 501 C C . ILE A 1 65 ? 414.187 21.492 44.870 1.00 70.79 599 ILE A C 1
ATOM 502 O O . ILE A 1 65 ? 415.314 21.573 44.386 1.00 67.58 599 ILE A O 1
ATOM 507 N N . PHE A 1 66 ? 413.815 20.490 45.661 1.00 73.36 600 PHE A N 1
ATOM 508 C CA . PHE A 1 66 ? 414.612 19.272 45.752 1.00 68.20 600 PHE A CA 1
ATOM 509 C C . PHE A 1 66 ? 414.188 18.314 44.635 1.00 72.85 600 PHE A C 1
ATOM 510 O O . PHE A 1 66 ? 413.072 17.793 44.646 1.00 80.30 600 PHE A O 1
ATOM 518 N N . ARG A 1 67 ? 415.079 18.107 43.668 1.00 80.34 601 ARG A N 1
ATOM 519 C CA . ARG A 1 67 ? 414.814 17.242 42.518 1.00 77.04 601 ARG A CA 1
ATOM 520 C C . ARG A 1 67 ? 414.420 15.826 42.937 1.00 86.01 601 ARG A C 1
ATOM 521 O O . ARG A 1 67 ? 415.051 15.228 43.808 1.00 85.12 601 ARG A O 1
ATOM 529 N N . GLY A 1 68 ? 413.362 15.302 42.326 1.00 89.36 602 GLY A N 1
ATOM 530 C CA . GLY A 1 68 ? 412.928 13.941 42.585 1.00 88.28 602 GLY A CA 1
ATOM 531 C C . GLY A 1 68 ? 412.090 13.789 43.840 1.00 88.37 602 GLY A C 1
ATOM 532 O O . GLY A 1 68 ? 411.839 12.670 44.283 1.00 95.29 602 GLY A O 1
ATOM 533 N N . GLU A 1 69 ? 411.659 14.911 44.413 1.00 91.71 603 GLU A N 1
ATOM 534 C CA . GLU A 1 69 ? 410.904 14.919 45.670 1.00 90.89 603 GLU A CA 1
ATOM 535 C C . GLU A 1 69 ? 409.785 15.960 45.582 1.00 95.47 603 GLU A C 1
ATOM 536 O O . GLU A 1 69 ? 409.734 16.712 44.605 1.00 90.70 603 GLU A O 1
ATOM 542 N N . GLU A 1 70 ? 408.902 15.982 46.590 1.00 99.82 604 GLU A N 1
ATOM 543 C CA . GLU A 1 70 ? 407.974 17.094 46.875 1.00 102.05 604 GLU A CA 1
ATOM 544 C C . GLU A 1 70 ? 407.111 16.791 48.105 1.00 105.39 604 GLU A C 1
ATOM 545 O O . GLU A 1 70 ? 406.386 15.793 48.153 1.00 107.44 604 GLU A O 1
ATOM 551 N N . TYR A 1 74 ? 405.581 25.299 50.799 1.00 122.34 608 TYR A N 1
ATOM 552 C CA . TYR A 1 74 ? 406.462 24.885 51.867 1.00 113.61 608 TYR A CA 1
ATOM 553 C C . TYR A 1 74 ? 407.818 25.563 51.795 1.00 101.59 608 TYR A C 1
ATOM 554 O O . TYR A 1 74 ? 408.776 24.998 51.281 1.00 94.16 608 TYR A O 1
ATOM 563 N N . GLY A 1 75 ? 407.929 26.729 52.420 1.00 102.39 609 GLY A N 1
ATOM 564 C CA . GLY A 1 75 ? 409.225 27.358 52.619 1.00 94.98 609 GLY A CA 1
ATOM 565 C C . GLY A 1 75 ? 409.542 27.735 54.066 1.00 90.04 609 GLY A C 1
ATOM 566 O O . GLY A 1 75 ? 409.699 28.922 54.370 1.00 81.24 609 GLY A O 1
ATOM 567 N N . GLY A 1 76 ? 409.642 26.745 54.959 1.00 91.62 610 GLY A N 1
ATOM 568 C CA . GLY A 1 76 ? 409.327 25.351 54.652 1.00 86.58 610 GLY A CA 1
ATOM 569 C C . GLY A 1 76 ? 410.543 24.506 54.301 1.00 76.23 610 GLY A C 1
ATOM 570 O O . GLY A 1 76 ? 411.385 24.273 55.157 1.00 72.19 610 GLY A O 1
ATOM 571 N N . LEU A 1 77 ? 410.648 24.011 53.069 1.00 72.00 611 LEU A N 1
ATOM 572 C CA . LEU A 1 77 ? 411.882 23.313 52.709 1.00 77.85 611 LEU A CA 1
ATOM 573 C C . LEU A 1 77 ? 412.893 24.347 52.193 1.00 63.03 611 LEU A C 1
ATOM 574 O O . LEU A 1 77 ? 414.029 24.013 51.855 1.00 58.26 611 LEU A O 1
ATOM 579 N N . ALA A 1 78 ? 412.470 25.609 52.182 1.00 59.30 612 ALA A N 1
ATOM 580 C CA . ALA A 1 78 ? 413.403 26.729 52.160 1.00 57.20 612 ALA A CA 1
ATOM 581 C C . ALA A 1 78 ? 414.212 26.731 53.453 1.00 63.53 612 ALA A C 1
ATOM 582 O O . ALA A 1 78 ? 415.433 26.942 53.455 1.00 46.63 612 ALA A O 1
ATOM 584 N N . ARG A 1 79 ? 413.508 26.501 54.553 1.00 51.16 613 ARG A N 1
ATOM 585 C CA . ARG A 1 79 ? 414.119 26.256 55.846 1.00 52.06 613 ARG A CA 1
ATOM 586 C C . ARG A 1 79 ? 415.041 25.051 55.841 1.00 48.06 613 ARG A C 1
ATOM 587 O O . ARG A 1 79 ? 416.128 25.099 56.414 1.00 49.63 613 ARG A O 1
ATOM 595 N N . GLU A 1 80 ? 414.589 23.953 55.252 1.00 43.56 614 GLU A N 1
ATOM 596 C CA . GLU A 1 80 ? 415.439 22.779 55.134 1.00 47.95 614 GLU A CA 1
ATOM 597 C C . GLU A 1 80 ? 416.733 23.089 54.350 1.00 54.16 614 GLU A C 1
ATOM 598 O O . GLU A 1 80 ? 417.813 22.603 54.703 1.00 53.04 614 GLU A O 1
ATOM 604 N N . TRP A 1 81 ? 416.598 23.891 53.291 1.00 50.28 615 TRP A N 1
ATOM 605 C CA . TRP A 1 81 ? 417.717 24.282 52.433 1.00 47.44 615 TRP A CA 1
ATOM 606 C C . TRP A 1 81 ? 418.725 25.121 53.211 1.00 41.47 615 TRP A C 1
ATOM 607 O O . TRP A 1 81 ? 419.925 24.851 53.155 1.00 49.74 615 TRP A O 1
ATOM 618 N N . PHE A 1 82 ? 418.244 26.132 53.934 1.00 39.92 616 PHE A N 1
ATOM 619 C CA . PHE A 1 82 ? 419.125 26.985 54.733 1.00 41.20 616 PHE A CA 1
ATOM 620 C C . PHE A 1 82 ? 419.863 26.184 55.800 1.00 50.82 616 PHE A C 1
ATOM 621 O O . PHE A 1 82 ? 421.048 26.420 56.072 1.00 45.83 616 PHE A O 1
ATOM 629 N N . PHE A 1 83 ? 419.145 25.243 56.403 1.00 47.79 617 PHE A N 1
ATOM 630 C CA . PHE A 1 83 ? 419.727 24.339 57.375 1.00 45.60 617 PHE A CA 1
ATOM 631 C C . PHE A 1 83 ? 420.788 23.452 56.734 1.00 45.48 617 PHE A C 1
ATOM 632 O O . PHE A 1 83 ? 421.954 23.478 57.131 1.00 44.37 617 PHE A O 1
ATOM 640 N N . LEU A 1 84 ? 420.379 22.661 55.746 1.00 53.20 618 LEU A N 1
ATOM 641 C CA . LEU A 1 84 ? 421.278 21.678 55.152 1.00 46.77 618 LEU A CA 1
ATOM 642 C C . LEU A 1 84 ? 422.496 22.327 54.495 1.00 45.65 618 LEU A C 1
ATOM 643 O O . LEU A 1 84 ? 423.611 21.778 54.556 1.00 45.09 618 LEU A O 1
ATOM 648 N N . LEU A 1 85 ? 422.296 23.493 53.886 1.00 39.87 619 LEU A N 1
ATOM 649 C CA . LEU A 1 85 ? 423.370 24.112 53.103 1.00 46.80 619 LEU A CA 1
ATOM 650 C C . LEU A 1 85 ? 424.347 24.799 54.039 1.00 47.33 619 LEU A C 1
ATOM 651 O O . LEU A 1 85 ? 425.546 24.766 53.799 1.00 49.36 619 LEU A O 1
ATOM 656 N N . SER A 1 86 ? 423.837 25.398 55.110 1.00 44.27 620 SER A N 1
ATOM 657 C CA . SER A 1 86 ? 424.718 26.003 56.103 1.00 40.97 620 SER A CA 1
ATOM 658 C C . SER A 1 86 ? 425.663 24.983 56.713 1.00 45.49 620 SER A C 1
ATOM 659 O O . SER A 1 86 ? 426.838 25.276 56.912 1.00 47.73 620 SER A O 1
ATOM 662 N N . HIS A 1 87 ? 425.160 23.792 57.016 1.00 42.08 621 HIS A N 1
ATOM 663 C CA . HIS A 1 87 ? 426.002 22.774 57.632 1.00 45.62 621 HIS A CA 1
ATOM 664 C C . HIS A 1 87 ? 426.987 22.193 56.646 1.00 51.98 621 HIS A C 1
ATOM 665 O O . HIS A 1 87 ? 428.038 21.683 57.036 1.00 54.64 621 HIS A O 1
ATOM 672 N N . GLU A 1 88 ? 426.656 22.273 55.363 1.00 44.39 622 GLU A N 1
ATOM 673 C CA . GLU A 1 88 ? 427.561 21.749 54.361 1.00 51.04 622 GLU A CA 1
ATOM 674 C C . GLU A 1 88 ? 428.677 22.731 54.014 1.00 47.48 622 GLU A C 1
ATOM 675 O O . GLU A 1 88 ? 429.834 22.334 53.949 1.00 48.99 622 GLU A O 1
ATOM 681 N N . VAL A 1 89 ? 428.360 24.007 53.820 1.00 40.55 623 VAL A N 1
ATOM 682 C CA . VAL A 1 89 ? 429.411 24.942 53.415 1.00 44.90 623 VAL A CA 1
ATOM 683 C C . VAL A 1 89 ? 430.400 25.202 54.535 1.00 50.66 623 VAL A C 1
ATOM 684 O O . VAL A 1 89 ? 431.563 25.506 54.273 1.00 44.47 623 VAL A O 1
ATOM 688 N N . LEU A 1 90 ? 429.949 25.068 55.780 1.00 48.53 624 LEU A N 1
ATOM 689 C CA . LEU A 1 90 ? 430.824 25.303 56.928 1.00 48.49 624 LEU A CA 1
ATOM 690 C C . LEU A 1 90 ? 431.457 24.010 57.446 1.00 41.75 624 LEU A C 1
ATOM 691 O O . LEU A 1 90 ? 432.118 24.013 58.470 1.00 47.11 624 LEU A O 1
ATOM 696 N N . ASN A 1 91 ? 431.258 22.905 56.738 1.00 48.56 625 ASN A N 1
ATOM 697 C CA . ASN A 1 91 ? 431.884 21.637 57.118 1.00 49.55 625 ASN A CA 1
ATOM 698 C C . ASN A 1 91 ? 433.389 21.651 56.800 1.00 49.64 625 ASN A C 1
ATOM 699 O O . ASN A 1 91 ? 433.765 21.848 55.646 1.00 48.48 625 ASN A O 1
ATOM 704 N N . PRO A 1 92 ? 434.252 21.450 57.821 1.00 45.73 626 PRO A N 1
ATOM 705 C CA . PRO A 1 92 ? 435.712 21.464 57.611 1.00 45.54 626 PRO A CA 1
ATOM 706 C C . PRO A 1 92 ? 436.172 20.461 56.551 1.00 47.55 626 PRO A C 1
ATOM 707 O O . PRO A 1 92 ? 437.261 20.607 56.004 1.00 52.14 626 PRO A O 1
ATOM 711 N N . MET A 1 93 ? 435.334 19.471 56.261 1.00 55.19 627 MET A N 1
ATOM 712 C CA . MET A 1 93 ? 435.531 18.553 55.136 1.00 53.57 627 MET A CA 1
ATOM 713 C C . MET A 1 93 ? 435.918 19.268 53.831 1.00 60.32 627 MET A C 1
ATOM 714 O O . MET A 1 93 ? 436.681 18.731 53.021 1.00 51.72 627 MET A O 1
ATOM 719 N N . TYR A 1 94 ? 435.411 20.485 53.637 1.00 52.51 628 TYR A N 1
ATOM 720 C CA . TYR A 1 94 ? 435.618 21.206 52.375 1.00 55.14 628 TYR A CA 1
ATOM 721 C C . TYR A 1 94 ? 436.719 22.270 52.408 1.00 49.76 628 TYR A C 1
ATOM 722 O O . TYR A 1 94 ? 436.868 23.034 51.452 1.00 42.53 628 TYR A O 1
ATOM 731 N N . CYS A 1 95 ? 437.463 22.321 53.512 1.00 44.79 629 CYS A N 1
ATOM 732 C CA . CYS A 1 95 ? 438.667 23.158 53.656 1.00 40.38 629 CYS A CA 1
ATOM 733 C C . CYS A 1 95 ? 438.446 24.671 53.611 1.00 45.95 629 CYS A C 1
ATOM 734 O O . CYS A 1 95 ? 439.408 25.429 53.491 1.00 42.39 629 CYS A O 1
ATOM 737 N N . LEU A 1 96 ? 437.201 25.126 53.706 1.00 38.19 630 LEU A N 1
ATOM 738 C CA . LEU A 1 96 ? 436.957 26.563 53.684 1.00 33.20 630 LEU A CA 1
ATOM 739 C C . LEU A 1 96 ? 436.943 27.089 55.108 1.00 36.55 630 LEU A C 1
ATOM 740 O O . LEU A 1 96 ? 437.605 28.078 55.432 1.00 34.86 630 LEU A O 1
ATOM 745 N N . PHE A 1 97 ? 436.190 26.401 55.957 1.00 42.62 631 PHE A N 1
ATOM 746 C CA . PHE A 1 97 ? 436.160 26.700 57.384 1.00 46.74 631 PHE A CA 1
ATOM 747 C C . PHE A 1 97 ? 436.804 25.569 58.165 1.00 45.15 631 PHE A C 1
ATOM 748 O O . PHE A 1 97 ? 436.914 24.451 57.664 1.00 53.32 631 PHE A O 1
ATOM 756 N N . GLU A 1 98 ? 437.265 25.880 59.371 1.00 45.55 632 GLU A N 1
ATOM 757 C CA . GLU A 1 98 ? 437.897 24.910 60.253 1.00 47.60 632 GLU A CA 1
ATOM 758 C C . GLU A 1 98 ? 437.389 25.110 61.685 1.00 49.90 632 GLU A C 1
ATOM 759 O O . GLU A 1 98 ? 437.019 26.226 62.070 1.00 47.91 632 GLU A O 1
ATOM 765 N N . TYR A 1 99 ? 437.351 24.037 62.468 1.00 52.00 633 TYR A N 1
ATOM 766 C CA . TYR A 1 99 ? 437.000 24.163 63.886 1.00 60.88 633 TYR A CA 1
ATOM 767 C C . TYR A 1 99 ? 438.068 24.963 64.629 1.00 57.86 633 TYR A C 1
ATOM 768 O O . TYR A 1 99 ? 439.257 24.840 64.336 1.00 51.55 633 TYR A O 1
ATOM 777 N N . ALA A 1 100 ? 437.633 25.789 65.581 1.00 66.25 634 ALA A N 1
ATOM 778 C CA . ALA A 1 100 ? 438.531 26.713 66.280 1.00 73.37 634 ALA A CA 1
ATOM 779 C C . ALA A 1 100 ? 439.538 25.999 67.191 1.00 82.22 634 ALA A C 1
ATOM 780 O O . ALA A 1 100 ? 440.733 25.940 66.886 1.00 88.30 634 ALA A O 1
ATOM 782 N N . GLY A 1 101 ? 439.056 25.466 68.309 1.00 90.95 635 GLY A N 1
ATOM 783 C CA . GLY A 1 101 ? 439.900 24.722 69.230 1.00 96.92 635 GLY A CA 1
ATOM 784 C C . GLY A 1 101 ? 439.259 23.387 69.537 1.00 100.71 635 GLY A C 1
ATOM 785 O O . GLY A 1 101 ? 438.237 23.331 70.219 1.00 101.61 635 GLY A O 1
ATOM 786 N N . LYS A 1 102 ? 439.867 22.313 69.040 1.00 96.47 636 LYS A N 1
ATOM 787 C CA . LYS A 1 102 ? 439.221 21.004 69.014 1.00 101.92 636 LYS A CA 1
ATOM 788 C C . LYS A 1 102 ? 437.955 21.148 68.161 1.00 105.14 636 LYS A C 1
ATOM 789 O O . LYS A 1 102 ? 438.026 21.030 66.937 1.00 98.29 636 LYS A O 1
ATOM 795 N N . ASN A 1 103 ? 436.813 21.432 68.796 1.00 104.71 637 ASN A N 1
ATOM 796 C CA . ASN A 1 103 ? 435.562 21.711 68.070 1.00 103.33 637 ASN A CA 1
ATOM 797 C C . ASN A 1 103 ? 434.837 22.978 68.580 1.00 100.28 637 ASN A C 1
ATOM 798 O O . ASN A 1 103 ? 434.802 23.992 67.888 1.00 89.88 637 ASN A O 1
ATOM 803 N N . ASN A 1 104 ? 434.259 22.894 69.779 1.00 109.37 638 ASN A N 1
ATOM 804 C CA . ASN A 1 104 ? 433.427 23.943 70.408 1.00 106.44 638 ASN A CA 1
ATOM 805 C C . ASN A 1 104 ? 432.195 24.398 69.655 1.00 108.74 638 ASN A C 1
ATOM 806 O O . ASN A 1 104 ? 431.569 25.371 70.080 1.00 112.30 638 ASN A O 1
ATOM 811 N N . TYR A 1 105 ? 431.837 23.737 68.557 1.00 104.49 639 TYR A N 1
ATOM 812 C CA . TYR A 1 105 ? 430.793 24.269 67.686 1.00 97.53 639 TYR A CA 1
ATOM 813 C C . TYR A 1 105 ? 431.176 25.702 67.264 1.00 93.01 639 TYR A C 1
ATOM 814 O O . TYR A 1 105 ? 430.311 26.548 67.040 1.00 85.52 639 TYR A O 1
ATOM 823 N N . CYS A 1 106 ? 432.480 25.977 67.206 1.00 84.59 640 CYS A N 1
ATOM 824 C CA . CYS A 1 106 ? 432.993 27.272 66.759 1.00 76.41 640 CYS A CA 1
ATOM 825 C C . CYS A 1 106 ? 433.784 27.100 65.458 1.00 72.63 640 CYS A C 1
ATOM 826 O O . CYS A 1 106 ? 434.696 26.268 65.370 1.00 62.04 640 CYS A O 1
ATOM 829 N N . LEU A 1 107 ? 433.428 27.889 64.448 1.00 56.80 641 LEU A N 1
ATOM 830 C CA . LEU A 1 107 ? 434.021 27.746 63.123 1.00 56.58 641 LEU A CA 1
ATOM 831 C C . LEU A 1 107 ? 434.702 29.040 62.696 1.00 56.07 641 LEU A C 1
ATOM 832 O O . LEU A 1 107 ? 434.189 30.134 62.965 1.00 53.93 641 LEU A O 1
ATOM 837 N N . GLN A 1 108 ? 435.866 28.913 62.059 1.00 42.37 642 GLN A N 1
ATOM 838 C CA . GLN A 1 108 ? 436.631 30.070 61.605 1.00 38.37 642 GLN A CA 1
ATOM 839 C C . GLN A 1 108 ? 437.208 29.789 60.224 1.00 35.75 642 GLN A C 1
ATOM 840 O O . GLN A 1 108 ? 437.303 28.636 59.817 1.00 38.10 642 GLN A O 1
ATOM 846 N N . ILE A 1 109 ? 437.617 30.831 59.513 1.00 34.37 643 ILE A N 1
ATOM 847 C CA . ILE A 1 109 ? 438.145 30.637 58.162 1.00 36.99 643 ILE A CA 1
ATOM 848 C C . ILE A 1 109 ? 439.488 29.911 58.218 1.00 40.97 643 ILE A C 1
ATOM 849 O O . ILE A 1 109 ? 440.355 30.250 59.017 1.00 40.94 643 ILE A O 1
ATOM 854 N N . ASN A 1 110 ? 439.605 28.869 57.406 1.00 35.00 644 ASN A N 1
ATOM 855 C CA . ASN A 1 110 ? 440.833 28.104 57.230 1.00 38.85 644 ASN A CA 1
ATOM 856 C C . ASN A 1 110 ? 441.861 28.801 56.319 1.00 41.83 644 ASN A C 1
ATOM 857 O O . ASN A 1 110 ? 441.592 29.055 55.134 1.00 37.78 644 ASN A O 1
ATOM 862 N N . PRO A 1 111 ? 443.061 29.083 56.852 1.00 39.46 645 PRO A N 1
ATOM 863 C CA . PRO A 1 111 ? 444.140 29.670 56.048 1.00 31.59 645 PRO A CA 1
ATOM 864 C C . PRO A 1 111 ? 444.577 28.758 54.904 1.00 31.22 645 PRO A C 1
ATOM 865 O O . PRO A 1 111 ? 444.990 29.228 53.838 1.00 34.36 645 PRO A O 1
ATOM 869 N N . ALA A 1 112 ? 444.461 27.451 55.098 1.00 36.35 646 ALA A N 1
ATOM 870 C CA . ALA A 1 112 ? 444.807 26.528 54.019 1.00 35.60 646 ALA A CA 1
ATOM 871 C C . ALA A 1 112 ? 443.653 26.321 53.005 1.00 39.09 646 ALA A C 1
ATOM 872 O O . ALA A 1 112 ? 443.659 25.344 52.258 1.00 35.61 646 ALA A O 1
ATOM 874 N N . SER A 1 113 ? 442.675 27.230 52.970 1.00 38.91 647 SER A N 1
ATOM 875 C CA . SER A 1 113 ? 441.604 27.147 51.957 1.00 36.13 647 SER A CA 1
ATOM 876 C C . SER A 1 113 ? 442.161 27.344 50.541 1.00 40.54 647 SER A C 1
ATOM 877 O O . SER A 1 113 ? 441.567 26.918 49.546 1.00 35.81 647 SER A O 1
ATOM 880 N N . THR A 1 114 ? 443.336 27.966 50.461 1.00 41.24 648 THR A N 1
ATOM 881 C CA . THR A 1 114 ? 444.016 28.165 49.194 1.00 39.94 648 THR A CA 1
ATOM 882 C C . THR A 1 114 ? 444.301 26.853 48.479 1.00 37.74 648 THR A C 1
ATOM 883 O O . THR A 1 114 ? 444.740 26.856 47.328 1.00 37.45 648 THR A O 1
ATOM 887 N N . ILE A 1 115 ? 444.074 25.737 49.168 1.00 34.57 649 ILE A N 1
ATOM 888 C CA . ILE A 1 115 ? 444.244 24.420 48.571 1.00 36.91 649 ILE A CA 1
ATOM 889 C C . ILE A 1 115 ? 443.347 24.288 47.328 1.00 40.69 649 ILE A C 1
ATOM 890 O O . ILE A 1 115 ? 443.691 23.589 46.376 1.00 43.63 649 ILE A O 1
ATOM 895 N N . ASN A 1 116 ? 442.204 24.974 47.359 1.00 35.75 650 ASN A N 1
ATOM 896 C CA . ASN A 1 116 ? 441.297 25.070 46.216 1.00 36.35 650 ASN A CA 1
ATOM 897 C C . ASN A 1 116 ? 441.507 26.404 45.528 1.00 35.85 650 ASN A C 1
ATOM 898 O O . ASN A 1 116 ? 441.235 27.447 46.123 1.00 37.67 650 ASN A O 1
ATOM 903 N N . PRO A 1 117 ? 441.973 26.385 44.264 1.00 42.94 651 PRO A N 1
ATOM 904 C CA . PRO A 1 117 ? 442.290 27.648 43.582 1.00 38.70 651 PRO A CA 1
ATOM 905 C C . PRO A 1 117 ? 441.058 28.554 43.417 1.00 37.12 651 PRO A C 1
ATOM 906 O O . PRO A 1 117 ? 441.205 29.759 43.218 1.00 35.00 651 PRO A O 1
ATOM 910 N N . ASP A 1 118 ? 439.858 28.009 43.559 1.00 32.29 652 ASP A N 1
ATOM 911 C CA . ASP A 1 118 ? 438.687 28.874 43.489 1.00 34.18 652 ASP A CA 1
ATOM 912 C C . ASP A 1 118 ? 438.060 29.199 44.866 1.00 40.88 652 ASP A C 1
ATOM 913 O O . ASP A 1 118 ? 436.900 29.596 44.937 1.00 30.61 652 ASP A O 1
ATOM 918 N N . HIS A 1 119 ? 438.846 29.089 45.933 1.00 33.95 653 HIS A N 1
ATOM 919 C CA . HIS A 1 119 ? 438.297 29.296 47.272 1.00 35.20 653 HIS A CA 1
ATOM 920 C C . HIS A 1 119 ? 437.668 30.680 47.430 1.00 32.20 653 HIS A C 1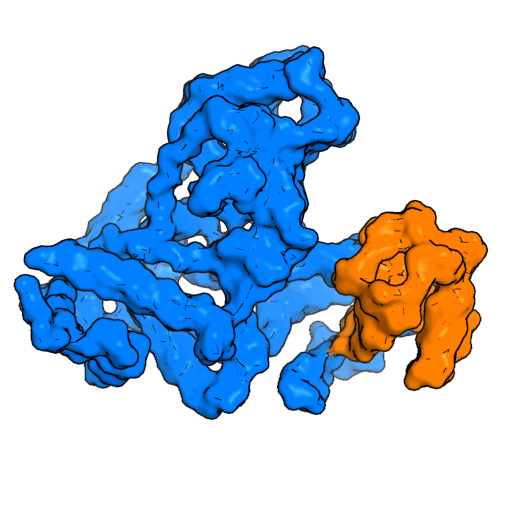
ATOM 921 O O . HIS A 1 119 ? 436.657 30.818 48.105 1.00 33.98 653 HIS A O 1
ATOM 928 N N . LEU A 1 120 ? 438.207 31.698 46.771 1.00 30.56 654 LEU A N 1
ATOM 929 C CA . LEU A 1 120 ? 437.605 33.024 46.905 1.00 36.77 654 LEU A CA 1
ATOM 930 C C . LEU A 1 120 ? 436.206 33.111 46.262 1.00 38.19 654 LEU A C 1
ATOM 931 O O . LEU A 1 120 ? 435.357 33.885 46.711 1.00 32.66 654 LEU A O 1
ATOM 936 N N . SER A 1 121 ? 435.970 32.325 45.218 1.00 32.96 655 SER A N 1
ATOM 937 C CA . SER A 1 121 ? 434.622 32.279 44.636 1.00 41.12 655 SER A CA 1
ATOM 938 C C . SER A 1 121 ? 433.646 31.637 45.638 1.00 38.17 655 SER A C 1
ATOM 939 O O . SER A 1 121 ? 432.506 32.069 45.767 1.00 33.58 655 SER A O 1
ATOM 942 N N . TYR A 1 122 ? 434.112 30.628 46.364 1.00 32.79 656 TYR A N 1
ATOM 943 C CA . TYR A 1 122 ? 433.273 29.990 47.376 1.00 39.19 656 TYR A CA 1
ATOM 944 C C . TYR A 1 122 ? 433.001 30.890 48.579 1.00 36.86 656 TYR A C 1
ATOM 945 O O . TYR A 1 122 ? 431.892 30.862 49.135 1.00 28.30 656 TYR A O 1
ATOM 954 N N . PHE A 1 123 ? 433.992 31.685 48.993 1.00 34.15 657 PHE A N 1
ATOM 955 C CA . PHE A 1 123 ? 433.779 32.579 50.133 1.00 34.67 657 PHE A CA 1
ATOM 956 C C . PHE A 1 123 ? 432.814 33.722 49.771 1.00 39.79 657 PHE A C 1
ATOM 957 O O . PHE A 1 123 ? 432.029 34.163 50.621 1.00 35.64 657 PHE A O 1
ATOM 965 N N . CYS A 1 124 ? 432.873 34.192 48.526 1.00 33.08 658 CYS A N 1
ATOM 966 C CA . CYS A 1 124 ? 431.886 35.146 47.996 1.00 32.41 658 CYS A CA 1
ATOM 967 C C . CYS A 1 124 ? 430.471 34.580 48.083 1.00 25.78 658 CYS A C 1
ATOM 968 O O . CYS A 1 124 ? 429.542 35.252 48.519 1.00 33.78 658 CYS A O 1
ATOM 971 N N . PHE A 1 125 ? 430.310 33.341 47.645 1.00 32.61 659 PHE A N 1
ATOM 972 C CA . PHE A 1 125 ? 429.035 32.641 47.729 1.00 34.42 659 PHE A CA 1
ATOM 973 C C . PHE A 1 125 ? 428.559 32.432 49.175 1.00 38.72 659 PHE A C 1
ATOM 974 O O . PHE A 1 125 ? 427.375 32.574 49.469 1.00 33.14 659 PHE A O 1
ATOM 982 N N . ILE A 1 126 ? 429.477 32.090 50.080 1.00 35.69 660 ILE A N 1
ATOM 983 C CA . ILE A 1 126 ? 429.093 31.925 51.469 1.00 29.67 660 ILE A CA 1
ATOM 984 C C . ILE A 1 126 ? 428.643 33.257 52.030 1.00 33.10 660 ILE A C 1
ATOM 985 O O . ILE A 1 126 ? 427.635 33.332 52.751 1.00 31.66 660 ILE A O 1
ATOM 990 N N . GLY A 1 127 ? 429.358 34.319 51.676 1.00 27.09 661 GLY A N 1
ATOM 991 C CA . GLY A 1 127 ? 428.944 35.657 52.081 1.00 28.82 661 GLY A CA 1
ATOM 992 C C . GLY A 1 127 ? 427.524 35.969 51.610 1.00 34.03 661 GLY A C 1
ATOM 993 O O . GLY A 1 127 ? 426.664 36.417 52.388 1.00 28.70 661 GLY A O 1
ATOM 994 N N . ARG A 1 128 ? 427.267 35.734 50.329 1.00 30.67 662 ARG A N 1
ATOM 995 C CA . ARG A 1 128 ? 425.925 35.970 49.794 1.00 28.95 662 ARG A CA 1
ATOM 996 C C . ARG A 1 128 ? 424.855 35.163 50.548 1.00 28.88 662 ARG A C 1
ATOM 997 O O . ARG A 1 128 ? 423.769 35.662 50.839 1.00 28.74 662 ARG A O 1
ATOM 1005 N N . PHE A 1 129 ? 425.171 33.903 50.810 1.00 29.85 663 PHE A N 1
ATOM 1006 C CA . PHE A 1 129 ? 424.238 32.956 51.374 1.00 31.37 663 PHE A CA 1
ATOM 1007 C C . PHE A 1 129 ? 423.841 33.354 52.802 1.00 37.03 663 PHE A C 1
ATOM 1008 O O . PHE A 1 129 ? 422.659 33.311 53.156 1.00 32.45 663 PHE A O 1
ATOM 1016 N N . ILE A 1 130 ? 424.822 33.766 53.606 1.00 32.58 664 ILE A N 1
ATOM 1017 C CA . ILE A 1 130 ? 424.579 34.219 54.978 1.00 36.70 664 ILE A CA 1
ATOM 1018 C C . ILE A 1 130 ? 423.742 35.495 55.013 1.00 35.25 664 ILE A C 1
ATOM 1019 O O . ILE A 1 130 ? 422.844 35.636 55.852 1.00 35.44 664 ILE A O 1
ATOM 1024 N N . ALA A 1 131 ? 424.077 36.433 54.127 1.00 29.23 665 ALA A N 1
ATOM 1025 C CA . ALA A 1 131 ? 423.292 37.657 53.930 1.00 34.26 665 ALA A CA 1
ATOM 1026 C C . ALA A 1 131 ? 421.845 37.342 53.533 1.00 34.04 665 ALA A C 1
ATOM 1027 O O . ALA A 1 131 ? 420.907 38.013 53.962 1.00 38.46 665 ALA A O 1
ATOM 1029 N N . MET A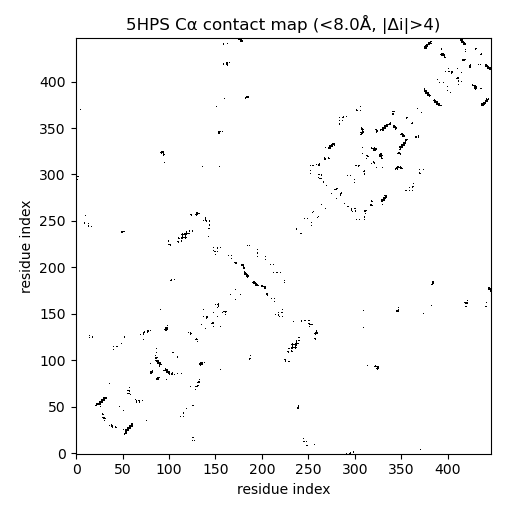 1 132 ? 421.685 36.332 52.687 1.00 35.22 666 MET A N 1
ATOM 1030 C CA . MET A 1 132 ? 420.360 35.894 52.239 1.00 34.63 666 MET A CA 1
ATOM 1031 C C . MET A 1 132 ? 419.518 35.394 53.411 1.00 35.27 666 MET A C 1
ATOM 1032 O O . MET A 1 132 ? 418.320 35.671 53.504 1.00 32.16 666 MET A O 1
ATOM 1037 N N . ALA A 1 133 ? 420.155 34.642 54.297 1.00 38.66 667 ALA A N 1
ATOM 1038 C CA . ALA A 1 133 ? 419.480 34.094 55.467 1.00 45.47 667 ALA A CA 1
ATOM 1039 C C . ALA A 1 133 ? 418.965 35.195 56.379 1.00 45.61 667 ALA A C 1
ATOM 1040 O O . ALA A 1 133 ? 417.801 35.172 56.788 1.00 34.77 667 ALA A O 1
ATOM 1042 N N . LEU A 1 134 ? 419.843 36.144 56.698 1.00 34.43 668 LEU A N 1
ATOM 1043 C CA . LEU A 1 134 ? 419.468 37.311 57.495 1.00 39.72 668 LEU A CA 1
ATOM 1044 C C . LEU A 1 134 ? 418.373 38.166 56.831 1.00 44.39 668 LEU A C 1
ATOM 1045 O O . LEU A 1 134 ? 417.433 38.620 57.500 1.00 34.95 668 LEU A O 1
ATOM 1050 N N . PHE A 1 135 ? 418.508 38.391 55.519 1.00 31.18 669 PHE A N 1
ATOM 1051 C CA . PHE A 1 135 ? 417.567 39.216 54.769 1.00 35.77 669 PHE A CA 1
ATOM 1052 C C . PHE A 1 135 ? 416.159 38.610 54.808 1.00 34.83 669 PHE A C 1
ATOM 1053 O O . PHE A 1 135 ? 415.159 39.324 54.913 1.00 34.80 669 PHE A O 1
ATOM 1061 N N . HIS A 1 136 ? 416.109 37.285 54.733 1.00 36.67 670 HIS A N 1
ATOM 1062 C CA . HIS A 1 136 ? 414.862 36.540 54.681 1.00 35.74 670 HIS A CA 1
ATOM 1063 C C . HIS A 1 136 ? 414.378 36.083 56.065 1.00 42.64 670 HIS A C 1
ATOM 1064 O O . HIS A 1 136 ? 413.370 35.379 56.190 1.00 39.90 670 HIS A O 1
ATOM 1071 N N . GLY A 1 137 ? 415.100 36.498 57.100 1.00 34.09 671 GLY A N 1
ATOM 1072 C CA . GLY A 1 137 ? 414.705 36.218 58.468 1.00 41.69 671 GLY A CA 1
ATOM 1073 C C . GLY A 1 137 ? 414.757 34.738 58.780 1.00 47.28 671 GLY A C 1
ATOM 1074 O O . GLY A 1 137 ? 414.024 34.264 59.619 1.00 36.99 671 GLY A O 1
ATOM 1075 N N . LYS A 1 138 ? 415.621 33.999 58.093 1.00 41.50 672 LYS A N 1
ATOM 1076 C CA . LYS A 1 138 ? 415.814 32.582 58.392 1.00 32.91 672 LYS A CA 1
ATOM 1077 C C . LYS A 1 138 ? 417.077 32.385 59.243 1.00 39.68 672 LYS A C 1
ATOM 1078 O O . LYS A 1 138 ? 418.108 32.988 58.967 1.00 45.19 672 LYS A O 1
ATOM 1084 N N . PHE A 1 139 ? 417.017 31.530 60.259 1.00 41.09 673 PHE A N 1
ATOM 1085 C CA . PHE A 1 139 ? 418.185 31.313 61.114 1.00 43.65 673 PHE A CA 1
ATOM 1086 C C . PHE A 1 139 ? 419.129 30.238 60.593 1.00 45.64 673 PHE A C 1
ATOM 1087 O O . PHE A 1 139 ? 418.710 29.269 59.946 1.00 48.75 673 PHE A O 1
ATOM 1095 N N . ILE A 1 140 ? 420.413 30.454 60.878 1.00 37.42 674 ILE A N 1
ATOM 1096 C CA . ILE A 1 140 ? 421.525 29.582 60.516 1.00 52.83 674 ILE A CA 1
ATOM 1097 C C . ILE A 1 140 ? 422.301 29.102 61.737 1.00 49.01 674 ILE A C 1
ATOM 1098 O O . ILE A 1 140 ? 422.536 29.880 62.645 1.00 50.18 674 ILE A O 1
ATOM 1103 N N . ASP A 1 141 ? 422.758 27.855 61.732 1.00 56.79 675 ASP A N 1
ATOM 1104 C CA . ASP A 1 141 ? 423.761 27.420 62.701 1.00 59.45 675 ASP A CA 1
ATOM 1105 C C . ASP A 1 141 ? 425.177 27.674 62.200 1.00 62.34 675 ASP A C 1
ATOM 1106 O O . ASP A 1 141 ? 425.860 26.736 61.794 1.00 71.26 675 ASP A O 1
ATOM 1111 N N . THR A 1 142 ? 425.626 28.925 62.213 1.00 55.15 676 THR A N 1
ATOM 1112 C CA . THR A 1 142 ? 427.043 29.181 61.967 1.00 56.83 676 THR A CA 1
ATOM 1113 C C . THR A 1 142 ? 427.755 28.979 63.284 1.00 65.69 676 THR A C 1
ATOM 1114 O O . THR A 1 142 ? 427.122 28.957 64.337 1.00 77.62 676 THR A O 1
ATOM 1118 N N . GLY A 1 143 ? 429.066 28.824 63.248 1.00 64.76 677 GLY A N 1
ATOM 1119 C CA . GLY A 1 143 ? 429.793 28.738 64.500 1.00 60.97 677 GLY A CA 1
ATOM 1120 C C . GLY A 1 143 ? 430.688 29.946 64.631 1.00 54.22 677 GLY A C 1
ATOM 1121 O O . GLY A 1 143 ? 431.714 29.888 65.308 1.00 49.68 677 GLY A O 1
ATOM 1122 N N . PHE A 1 144 ? 430.305 31.037 63.965 1.00 51.41 678 PHE A N 1
ATOM 1123 C CA . PHE A 1 144 ? 431.182 32.200 63.888 1.00 49.25 678 PHE A CA 1
ATOM 1124 C C . PHE A 1 144 ? 431.397 32.727 65.290 1.00 45.57 678 PHE A C 1
ATOM 1125 O O . PHE A 1 144 ? 430.484 32.721 66.119 1.00 35.87 678 PHE A O 1
ATOM 1133 N N . SER A 1 145 ? 432.613 33.172 65.549 1.00 33.66 679 SER A N 1
ATOM 1134 C CA . SER A 1 145 ? 432.990 33.652 66.865 1.00 39.49 679 SER A CA 1
ATOM 1135 C C . SER A 1 145 ? 432.532 35.093 66.973 1.00 30.04 679 SER A C 1
ATOM 1136 O O . SER A 1 145 ? 432.248 35.727 65.962 1.00 32.96 679 SER A O 1
ATOM 1139 N N . LEU A 1 146 ? 432.443 35.607 68.193 1.00 28.49 680 LEU A N 1
ATOM 1140 C CA . LEU A 1 146 ? 432.140 37.019 68.377 1.00 35.47 680 LEU A CA 1
ATOM 1141 C C . LEU A 1 146 ? 433.194 37.971 67.770 1.00 34.55 680 LEU A C 1
ATOM 1142 O O . LEU A 1 146 ? 432.829 39.051 67.286 1.00 35.15 680 LEU A O 1
ATOM 1147 N N . PRO A 1 147 ? 434.500 37.605 67.815 1.00 32.91 681 PRO A N 1
ATOM 1148 C CA . PRO A 1 147 ? 435.441 38.441 67.046 1.00 37.76 681 PRO A CA 1
ATOM 1149 C C . PRO A 1 147 ? 435.188 38.449 65.524 1.00 32.45 681 PRO A C 1
ATOM 1150 O O . PRO A 1 147 ? 435.405 39.483 64.892 1.00 35.15 681 PRO A O 1
ATOM 1154 N N . PHE A 1 148 ? 434.752 37.336 64.942 1.00 32.99 682 PHE A N 1
ATOM 1155 C CA . PHE A 1 148 ? 434.330 37.347 63.527 1.00 36.49 682 PHE A CA 1
ATOM 1156 C C . PHE A 1 148 ? 433.160 38.303 63.276 1.00 32.61 682 PHE A C 1
ATOM 1157 O O . PHE A 1 148 ? 433.168 39.050 62.291 1.00 34.27 682 PHE A O 1
ATOM 1165 N N . TYR A 1 149 ? 432.153 38.273 64.150 1.00 32.35 683 TYR A N 1
ATOM 1166 C CA . TYR A 1 149 ? 431.042 39.219 64.054 1.00 33.50 683 TYR A CA 1
ATOM 1167 C C . TYR A 1 149 ? 431.519 40.663 64.235 1.00 35.39 683 TYR A C 1
ATOM 1168 O O . TYR A 1 149 ? 430.999 41.571 63.590 1.00 34.22 683 TYR A O 1
ATOM 1177 N N . LYS A 1 150 ? 432.496 40.882 65.118 1.00 33.33 684 LYS A N 1
ATOM 1178 C CA . LYS A 1 150 ? 433.019 42.231 65.326 1.00 32.34 684 LYS A CA 1
ATOM 1179 C C . LYS A 1 150 ? 433.669 42.736 64.052 1.00 29.55 684 LYS A C 1
ATOM 1180 O O . LYS A 1 150 ? 433.604 43.919 63.747 1.00 36.30 684 LYS A O 1
ATOM 1186 N N . ARG A 1 151 ? 434.332 41.840 63.330 1.00 34.11 685 ARG A N 1
ATOM 1187 C CA . ARG A 1 151 ? 434.885 42.180 62.026 1.00 32.92 685 ARG A CA 1
ATOM 1188 C C . ARG A 1 151 ? 433.769 42.555 61.030 1.00 34.95 685 ARG A C 1
ATOM 1189 O O . ARG A 1 151 ? 433.892 43.537 60.301 1.00 35.05 685 ARG A O 1
ATOM 1197 N N . MET A 1 152 ? 432.670 41.803 61.011 1.00 34.92 686 MET A N 1
ATOM 1198 C CA . MET A 1 152 ? 431.576 42.148 60.075 1.00 39.79 686 MET A CA 1
ATOM 1199 C C . MET A 1 152 ? 431.042 43.557 60.348 1.00 34.83 686 MET A C 1
ATOM 1200 O O . MET A 1 152 ? 430.601 44.252 59.430 1.00 36.27 686 MET A O 1
ATOM 1205 N N . LEU A 1 153 ? 431.100 43.969 61.615 1.00 34.76 687 LEU A N 1
ATOM 1206 C CA . LEU A 1 153 ? 430.635 45.288 62.065 1.00 31.36 687 LEU A CA 1
ATOM 1207 C C . LEU A 1 153 ? 431.722 46.370 62.024 1.00 40.20 687 LEU A C 1
ATOM 1208 O O . LEU A 1 153 ? 431.483 47.505 62.440 1.00 40.09 687 LEU A O 1
ATOM 1213 N N . SER A 1 154 ? 432.910 46.006 61.545 1.00 37.13 688 SER A N 1
ATOM 1214 C CA . SER A 1 154 ? 434.090 46.890 61.543 1.00 44.48 688 SER A CA 1
ATOM 1215 C C . SER A 1 154 ? 434.395 47.473 62.932 1.00 44.93 688 SER A C 1
ATOM 1216 O O . SER A 1 154 ? 434.781 48.641 63.048 1.00 40.42 688 SER A O 1
ATOM 1219 N N . LYS A 1 155 ? 434.207 46.670 63.980 1.00 38.59 689 LYS A N 1
ATOM 1220 C CA . LYS A 1 155 ? 434.515 47.107 65.346 1.00 40.05 689 LYS A CA 1
ATOM 1221 C C . LYS A 1 155 ? 435.958 46.741 65.737 1.00 44.47 689 LYS A C 1
ATOM 1222 O O . LYS A 1 155 ? 436.495 45.737 65.264 1.00 38.62 689 LYS A O 1
ATOM 1228 N N . LYS A 1 156 ? 436.577 47.550 66.598 1.00 41.44 690 LYS A N 1
ATOM 1229 C CA . LYS A 1 156 ? 437.955 47.292 67.026 1.00 48.99 690 LYS A CA 1
ATOM 1230 C C . LYS A 1 156 ? 438.064 45.931 67.708 1.00 42.61 690 LYS A C 1
ATOM 1231 O O . LYS A 1 156 ? 437.274 45.594 68.592 1.00 43.25 690 LYS A O 1
ATOM 1237 N N . LEU A 1 157 ? 439.033 45.147 67.254 1.00 44.27 691 LEU A N 1
ATOM 1238 C CA . LEU A 1 157 ? 439.349 43.856 67.850 1.00 44.56 691 LEU A CA 1
ATOM 1239 C C . LEU A 1 157 ? 440.359 44.097 68.962 1.00 46.67 691 LEU A C 1
ATOM 1240 O O . LEU A 1 157 ? 441.325 44.805 68.736 1.00 42.54 691 LEU A O 1
ATOM 1245 N N . THR A 1 158 ? 440.132 43.526 70.149 1.00 39.73 692 THR A N 1
ATOM 1246 C CA . THR A 1 158 ? 440.939 43.829 71.341 1.00 35.45 692 THR A CA 1
ATOM 1247 C C . THR A 1 158 ? 441.799 42.648 71.796 1.00 39.21 692 THR A C 1
ATOM 1248 O O . THR A 1 158 ? 441.714 41.555 71.242 1.00 33.97 692 THR A O 1
ATOM 1252 N N . ILE A 1 159 ? 442.628 42.849 72.822 1.00 45.72 693 ILE A N 1
ATOM 1253 C CA . ILE A 1 159 ? 443.488 41.759 73.241 1.00 41.44 693 ILE A CA 1
ATOM 1254 C C . ILE A 1 159 ? 442.674 40.712 73.996 1.00 33.31 693 ILE A C 1
ATOM 1255 O O . ILE A 1 159 ? 443.023 39.529 73.970 1.00 42.36 693 ILE A O 1
ATOM 1260 N N . LYS A 1 160 ? 441.578 41.105 74.641 1.00 41.39 694 LYS A N 1
ATOM 1261 C CA . LYS A 1 160 ? 440.688 40.085 75.192 1.00 38.48 694 LYS A CA 1
ATOM 1262 C C . LYS A 1 160 ? 440.048 39.282 74.053 1.00 38.80 694 LYS A C 1
ATOM 1263 O O . LYS A 1 160 ? 439.926 38.058 74.151 1.00 39.97 694 LYS A O 1
ATOM 1269 N N . ASP A 1 161 ? 439.651 39.963 72.979 1.00 36.88 695 ASP A N 1
ATOM 1270 C CA . ASP A 1 161 ? 439.187 39.271 71.767 1.00 38.31 695 ASP A CA 1
ATOM 1271 C C . ASP A 1 161 ? 440.208 38.209 71.371 1.00 43.11 695 ASP A C 1
ATOM 1272 O O . ASP A 1 161 ? 439.851 37.104 70.967 1.00 40.84 695 ASP A O 1
ATOM 1277 N N . LEU A 1 162 ? 441.489 38.534 71.529 1.00 39.73 696 LEU A N 1
ATOM 1278 C CA . LEU A 1 162 ? 442.555 37.608 71.160 1.00 35.24 696 LEU A CA 1
ATOM 1279 C C . LEU A 1 162 ? 442.550 36.335 72.001 1.00 37.25 696 LEU A C 1
ATOM 1280 O O . LEU A 1 162 ? 442.743 35.242 71.472 1.00 39.87 696 LEU A O 1
ATOM 1285 N N . GLU A 1 163 ? 442.352 36.481 73.313 1.00 38.55 697 GLU A N 1
ATOM 1286 C CA . GLU A 1 163 ? 442.266 35.327 74.224 1.00 41.01 697 GLU A CA 1
ATOM 1287 C C . GLU A 1 163 ? 441.214 34.323 73.768 1.00 40.11 697 GLU A C 1
ATOM 1288 O O . GLU A 1 163 ? 441.358 33.114 73.972 1.00 44.81 697 GLU A O 1
ATOM 1294 N N . SER A 1 164 ? 440.153 34.834 73.153 1.00 39.62 698 SER A N 1
ATOM 1295 C CA . SER A 1 164 ? 439.075 33.992 72.635 1.00 42.92 698 SER A CA 1
ATOM 1296 C C . SER A 1 164 ? 439.482 33.210 71.383 1.00 46.43 698 SER A C 1
ATOM 1297 O O . SER A 1 164 ? 438.889 32.179 71.089 1.00 49.90 698 SER A O 1
ATOM 1300 N N . ILE A 1 165 ? 440.504 33.696 70.669 1.00 40.61 699 ILE A N 1
ATOM 1301 C CA . ILE A 1 165 ? 440.939 33.144 69.376 1.00 39.56 699 ILE A CA 1
ATOM 1302 C C . ILE A 1 165 ? 442.165 32.208 69.460 1.00 44.55 699 ILE A C 1
ATOM 1303 O O . ILE A 1 165 ? 442.263 31.219 68.736 1.00 41.49 699 ILE A O 1
ATOM 1308 N N . ASP A 1 166 ? 443.098 32.521 70.353 1.00 41.51 700 ASP A N 1
ATOM 1309 C CA . ASP A 1 166 ? 444.359 31.785 70.438 1.00 35.13 700 ASP A CA 1
ATOM 1310 C C . ASP A 1 166 ? 444.929 32.052 71.824 1.00 42.11 700 ASP A C 1
ATOM 1311 O O . ASP A 1 166 ? 445.697 32.997 72.008 1.00 39.26 700 ASP A O 1
ATOM 1316 N N . THR A 1 167 ? 444.518 31.224 72.789 1.00 36.90 701 THR A N 1
ATOM 1317 C CA . THR A 1 167 ? 444.856 31.403 74.197 1.00 42.97 701 THR A CA 1
ATOM 1318 C C . THR A 1 167 ? 446.370 31.465 74.466 1.00 43.43 701 THR A C 1
ATOM 1319 O O . THR A 1 167 ? 446.831 32.349 75.196 1.00 40.56 701 THR A O 1
ATOM 1323 N N . GLU A 1 168 ? 447.142 30.542 73.895 1.00 36.80 702 GLU A N 1
ATOM 1324 C CA . GLU A 1 168 ? 448.590 30.512 74.183 1.00 45.25 702 GLU A CA 1
ATOM 1325 C C . GLU A 1 168 ? 449.337 31.688 73.563 1.00 38.50 702 GLU A C 1
ATOM 1326 O O . GLU A 1 168 ? 450.243 32.238 74.178 1.00 38.48 702 GLU A O 1
ATOM 1332 N N . PHE A 1 169 ? 448.946 32.077 72.353 1.00 35.89 703 PHE A N 1
ATOM 1333 C CA . PHE A 1 169 ? 449.464 33.284 71.717 1.00 39.85 703 PHE A CA 1
ATOM 1334 C C . PHE A 1 169 ? 449.175 34.481 72.619 1.00 43.08 703 PHE A C 1
ATOM 1335 O O . PHE A 1 169 ? 450.047 35.293 72.918 1.00 40.01 703 PHE A O 1
ATOM 1343 N N . TYR A 1 170 ? 447.929 34.588 73.053 1.00 39.56 704 TYR A N 1
ATOM 1344 C CA . TYR A 1 170 ? 447.548 35.631 74.004 1.00 40.65 704 TYR A CA 1
ATOM 1345 C C . TYR A 1 170 ? 448.400 35.594 75.292 1.00 31.76 704 TYR A C 1
ATOM 1346 O O . TYR A 1 170 ? 448.895 36.626 75.755 1.00 33.28 704 TYR A O 1
ATOM 1355 N N . ASN A 1 171 ? 448.573 34.409 75.860 1.00 30.31 705 ASN A N 1
ATOM 1356 C CA . ASN A 1 171 ? 449.347 34.254 77.094 1.00 33.80 705 ASN A CA 1
ATOM 1357 C C . ASN A 1 171 ? 450.810 34.684 76.928 1.00 42.10 705 ASN A C 1
ATOM 1358 O O . ASN A 1 171 ? 451.462 35.148 77.863 1.00 36.12 705 ASN A O 1
ATOM 1363 N N . SER A 1 172 ? 451.325 34.508 75.720 1.00 40.25 706 SER A N 1
ATOM 1364 C CA . SER A 1 172 ? 452.713 34.828 75.443 1.00 40.43 706 SER A CA 1
ATOM 1365 C C . SER A 1 172 ? 452.912 36.329 75.362 1.00 42.30 706 SER A C 1
ATOM 1366 O O . SER A 1 172 ? 453.935 36.852 75.806 1.00 36.24 706 SER A O 1
ATOM 1369 N N . LEU A 1 173 ? 451.921 37.007 74.784 1.00 32.24 707 LEU A N 1
ATOM 1370 C CA . LEU A 1 173 ? 451.914 38.464 74.687 1.00 33.05 707 LEU A CA 1
ATOM 1371 C C . LEU A 1 173 ? 451.756 39.085 76.090 1.00 33.64 707 LEU A C 1
ATOM 1372 O O . LEU A 1 173 ? 452.328 40.132 76.387 1.00 34.51 707 LEU A O 1
ATOM 1377 N N . ILE A 1 174 ? 450.966 38.438 76.940 1.00 35.76 708 ILE A N 1
ATOM 1378 C CA . ILE A 1 174 ? 450.807 38.892 78.322 1.00 41.94 708 ILE A CA 1
ATOM 1379 C C . ILE A 1 174 ? 452.117 38.771 79.087 1.00 38.61 708 ILE A C 1
ATOM 1380 O O . ILE A 1 174 ? 452.534 39.711 79.757 1.00 44.10 708 ILE A O 1
ATOM 1385 N N . TRP A 1 175 ? 452.766 37.615 78.963 1.00 43.62 709 TRP A N 1
ATOM 1386 C CA . TRP A 1 175 ? 454.082 37.398 79.571 1.00 46.42 709 TRP A CA 1
ATOM 1387 C C . TRP A 1 175 ? 455.099 38.453 79.132 1.00 43.40 709 TRP A C 1
ATOM 1388 O O . TRP A 1 175 ? 455.830 38.981 79.967 1.00 43.69 709 TRP A O 1
ATOM 1399 N N . ILE A 1 176 ? 455.151 38.761 77.834 1.00 38.10 710 ILE A N 1
ATOM 1400 C CA . ILE A 1 176 ? 455.978 39.869 77.351 1.00 41.38 710 ILE A CA 1
ATOM 1401 C C . ILE A 1 176 ? 455.597 41.173 78.044 1.00 48.40 710 ILE A C 1
ATOM 1402 O O . ILE A 1 176 ? 456.461 41.917 78.530 1.00 46.82 710 ILE A O 1
ATOM 1407 N N . ARG A 1 177 ? 454.297 41.437 78.085 1.00 38.93 711 ARG A N 1
ATOM 1408 C CA . ARG A 1 177 ? 453.773 42.682 78.636 1.00 52.83 711 ARG A CA 1
ATOM 1409 C C . ARG A 1 177 ? 454.182 42.882 80.088 1.00 48.61 711 ARG A C 1
ATOM 1410 O O . ARG A 1 177 ? 454.493 43.998 80.497 1.00 51.92 711 ARG A O 1
ATOM 1418 N N . ASP A 1 178 ? 454.196 41.795 80.853 1.00 45.29 712 ASP A N 1
ATOM 1419 C CA . ASP A 1 178 ? 454.374 41.886 82.300 1.00 56.50 712 ASP A CA 1
ATOM 1420 C C . ASP A 1 178 ? 455.823 41.775 82.737 1.00 58.04 712 ASP A C 1
ATOM 1421 O O . ASP A 1 178 ? 456.181 42.234 83.820 1.00 71.91 712 ASP A O 1
ATOM 1426 N N . ASN A 1 179 ? 456.663 41.170 81.906 1.00 56.20 713 ASN A N 1
ATOM 1427 C CA . ASN A 1 179 ? 458.041 40.935 82.301 1.00 50.81 713 ASN A CA 1
ATOM 1428 C C . ASN A 1 179 ? 459.037 41.846 81.591 1.00 59.37 713 ASN A C 1
ATOM 1429 O O . ASN A 1 179 ? 458.794 42.306 80.478 1.00 53.67 713 ASN A O 1
ATOM 1434 N N . ASN A 1 180 ? 460.160 42.120 82.243 1.00 53.34 714 ASN A N 1
ATOM 1435 C CA . ASN A 1 180 ? 461.181 42.926 81.606 1.00 52.99 714 ASN A CA 1
ATOM 1436 C C . ASN A 1 180 ? 461.963 42.052 80.652 1.00 63.17 714 ASN A C 1
ATOM 1437 O O . ASN A 1 180 ? 462.746 41.186 81.066 1.00 52.40 714 ASN A O 1
ATOM 1442 N N . ILE A 1 181 ? 461.737 42.292 79.366 1.00 59.62 715 ILE A N 1
ATOM 1443 C CA . ILE A 1 181 ? 462.326 41.480 78.321 1.00 55.05 715 ILE A CA 1
ATOM 1444 C C . ILE A 1 181 ? 463.819 41.784 78.156 1.00 51.38 715 ILE A C 1
ATOM 1445 O O . ILE A 1 181 ? 464.581 40.953 77.651 1.00 48.82 715 ILE A O 1
ATOM 1450 N N . GLU A 1 182 ? 464.243 42.965 78.592 1.00 56.89 716 GLU A N 1
ATOM 1451 C CA . GLU A 1 182 ? 465.654 43.335 78.456 1.00 62.02 716 GLU A CA 1
ATOM 1452 C C . GLU A 1 182 ? 466.531 42.656 79.512 1.00 53.44 716 GLU A C 1
ATOM 1453 O O . GLU A 1 182 ? 467.678 42.305 79.239 1.00 55.82 716 GLU A O 1
ATOM 1459 N N . GLU A 1 183 ? 465.985 42.453 80.706 1.00 59.35 717 GLU A N 1
ATOM 1460 C CA . GLU A 1 183 ? 466.698 41.744 81.769 1.00 57.12 717 GLU A CA 1
ATOM 1461 C C . GLU A 1 183 ? 466.833 40.258 81.464 1.00 63.04 717 GLU A C 1
ATOM 1462 O O . GLU A 1 183 ? 467.826 39.623 81.839 1.00 64.18 717 GLU A O 1
ATOM 1468 N N . CYS A 1 184 ? 465.820 39.712 80.795 1.00 57.34 718 CYS A N 1
ATOM 1469 C CA . CYS A 1 184 ? 465.857 38.351 80.269 1.00 61.19 718 CYS A CA 1
ATOM 1470 C C . CYS A 1 184 ? 466.782 38.257 79.055 1.00 46.41 718 CYS A C 1
ATOM 1471 O O . CYS A 1 184 ? 467.240 37.178 78.690 1.00 56.33 718 CYS A O 1
ATOM 1474 N N . GLY A 1 185 ? 467.061 39.393 78.432 1.00 43.44 719 GLY A N 1
ATOM 1475 C CA . GLY A 1 185 ? 467.906 39.413 77.249 1.00 49.23 719 GLY A CA 1
ATOM 1476 C C . GLY A 1 185 ? 467.263 38.828 75.994 1.00 49.77 719 GLY A C 1
ATOM 1477 O O . GLY A 1 185 ? 467.952 38.247 75.149 1.00 55.53 719 GLY A O 1
ATOM 1478 N N . LEU A 1 186 ? 465.948 38.987 75.865 1.00 46.96 720 LEU A N 1
ATOM 1479 C CA . LEU A 1 186 ? 465.211 38.452 74.712 1.00 49.80 720 LEU A CA 1
ATOM 1480 C C . LEU A 1 186 ? 465.636 39.072 73.398 1.00 38.09 720 LEU A C 1
ATOM 1481 O O . LEU A 1 186 ? 465.860 40.279 73.315 1.00 48.05 720 LEU A O 1
ATOM 1486 N N . GLU A 1 187 ? 465.727 38.252 72.357 1.00 37.38 721 GLU A N 1
ATOM 1487 C CA . GLU A 1 187 ? 465.939 38.776 71.014 1.00 43.37 721 GLU A CA 1
ATOM 1488 C C . GLU A 1 187 ? 464.689 38.538 70.162 1.00 44.46 721 GLU A C 1
ATOM 1489 O O . GLU A 1 187 ? 464.413 37.410 69.767 1.00 38.10 721 GLU A O 1
ATOM 1495 N N . MET A 1 188 ? 463.938 39.601 69.904 1.00 40.48 722 MET A N 1
ATOM 1496 C CA . MET A 1 188 ? 462.742 39.511 69.064 1.00 44.98 722 MET A CA 1
ATOM 1497 C C . MET A 1 188 ? 462.713 40.704 68.111 1.00 34.60 722 MET A C 1
ATOM 1498 O O . MET A 1 188 ? 463.229 41.764 68.447 1.00 41.92 722 MET A O 1
ATOM 1503 N N . TYR A 1 189 ? 462.100 40.548 66.938 1.00 36.88 723 TYR A N 1
ATOM 1504 C CA . TYR A 1 189 ? 462.020 41.629 65.961 1.00 33.73 723 TYR A CA 1
ATOM 1505 C C . TYR A 1 189 ? 460.594 41.904 65.503 1.00 35.32 723 TYR A C 1
ATOM 1506 O O . TYR A 1 189 ? 459.744 41.035 65.613 1.00 34.97 723 TYR A O 1
ATOM 1515 N N . PHE A 1 190 ? 460.361 43.100 64.962 1.00 39.28 724 PHE A N 1
ATOM 1516 C CA . PHE A 1 190 ? 459.060 43.495 64.417 1.00 37.73 724 PHE A CA 1
ATOM 1517 C C . PHE A 1 190 ? 458.756 42.818 63.077 1.00 40.68 724 PHE A C 1
ATOM 1518 O O . PHE A 1 190 ? 458.495 43.492 62.087 1.00 35.22 724 PHE A O 1
ATOM 1526 N N . SER A 1 191 ? 458.782 41.492 63.054 1.00 30.56 725 SER A N 1
ATOM 1527 C CA . SER A 1 191 ? 458.452 40.756 61.854 1.00 35.36 725 SER A CA 1
ATOM 1528 C C . SER A 1 191 ? 457.933 39.401 62.274 1.00 30.73 725 SER A C 1
ATOM 1529 O O . SER A 1 191 ? 458.310 38.898 63.333 1.00 33.21 725 SER A O 1
ATOM 1532 N N . VAL A 1 192 ? 457.042 38.827 61.477 1.00 33.29 726 VAL A N 1
ATOM 1533 C CA . VAL A 1 192 ? 456.478 37.524 61.788 1.00 35.56 726 VAL A CA 1
ATOM 1534 C C . VAL A 1 192 ? 456.374 36.632 60.543 1.00 44.00 726 VAL A C 1
ATOM 1535 O O . VAL A 1 192 ? 456.000 37.087 59.455 1.00 43.48 726 VAL A O 1
ATOM 1539 N N . ASP A 1 193 ? 456.764 35.367 60.692 1.00 38.03 727 ASP A N 1
ATOM 1540 C CA . ASP A 1 193 ? 456.666 34.409 59.599 1.00 43.97 727 ASP A CA 1
ATOM 1541 C C . ASP A 1 193 ? 455.401 33.588 59.754 1.00 43.30 727 ASP A C 1
ATOM 1542 O O . ASP A 1 193 ? 454.919 33.360 60.867 1.00 42.10 727 ASP A O 1
ATOM 1547 N N . MET A 1 194 ? 454.886 33.129 58.624 1.00 41.58 728 MET A N 1
ATOM 1548 C CA . MET A 1 194 ? 453.660 32.360 58.582 1.00 44.70 728 MET A CA 1
ATOM 1549 C C . MET A 1 194 ? 453.837 31.173 57.645 1.00 41.15 728 MET A C 1
ATOM 1550 O O . MET A 1 194 ? 454.195 31.350 56.494 1.00 41.23 728 MET A O 1
ATOM 1555 N N . GLU A 1 195 ? 453.571 29.967 58.133 1.00 33.62 729 GLU A N 1
ATOM 1556 C CA . GLU A 1 195 ? 453.668 28.786 57.293 1.00 40.72 729 GLU A CA 1
ATOM 1557 C C . GLU A 1 195 ? 452.271 28.291 56.955 1.00 44.10 729 GLU A C 1
ATOM 1558 O O . GLU A 1 195 ? 451.506 28.004 57.851 1.00 36.24 729 GLU A O 1
ATOM 1564 N N . ILE A 1 196 ? 451.958 28.184 55.670 1.00 35.90 730 ILE A N 1
ATOM 1565 C CA . ILE A 1 196 ? 450.668 27.655 55.232 1.00 40.22 730 ILE A CA 1
ATOM 1566 C C . ILE A 1 196 ? 450.881 26.679 54.092 1.00 36.27 730 ILE A C 1
ATOM 1567 O O . ILE A 1 196 ? 451.444 27.043 53.044 1.00 39.27 730 ILE A O 1
ATOM 1572 N N . LEU A 1 197 ? 450.431 25.446 54.305 1.00 33.44 731 LEU A N 1
ATOM 1573 C CA . LEU A 1 197 ? 450.613 24.365 53.348 1.00 35.61 731 LEU A CA 1
ATOM 1574 C C . LEU A 1 197 ? 452.096 24.215 53.016 1.00 42.47 731 LEU A C 1
ATOM 1575 O O . LEU A 1 197 ? 452.450 23.952 51.871 1.00 38.67 731 LEU A O 1
ATOM 1580 N N . GLY A 1 198 ? 452.965 24.412 54.012 1.00 44.22 732 GLY A N 1
ATOM 1581 C CA . GLY A 1 198 ? 454.394 24.270 53.773 1.00 42.58 732 GLY A CA 1
ATOM 1582 C C . GLY A 1 198 ? 455.091 25.467 53.142 1.00 43.87 732 GLY A C 1
ATOM 1583 O O . GLY A 1 198 ? 456.299 25.432 52.899 1.00 42.39 732 GLY A O 1
ATOM 1584 N N . LYS A 1 199 ? 454.356 26.542 52.885 1.00 37.27 733 LYS A N 1
ATOM 1585 C CA . LYS A 1 199 ? 454.983 27.726 52.295 1.00 44.27 733 LYS A CA 1
ATOM 1586 C C . LYS A 1 199 ? 455.147 28.782 53.362 1.00 43.53 733 LYS A C 1
ATOM 1587 O O . LYS A 1 199 ? 454.201 29.082 54.068 1.00 38.10 733 LYS A O 1
ATOM 1593 N N . VAL A 1 200 ? 456.342 29.352 53.469 1.00 44.39 734 VAL A N 1
ATOM 1594 C CA . VAL A 1 200 ? 456.607 30.365 54.480 1.00 47.38 734 VAL A CA 1
ATOM 1595 C C . VAL A 1 200 ? 456.619 31.746 53.845 1.00 47.21 734 VAL A C 1
ATOM 1596 O O . VAL A 1 200 ? 457.290 31.962 52.850 1.00 49.43 734 VAL A O 1
ATOM 1600 N N . THR A 1 201 ? 455.863 32.679 54.407 1.00 42.15 735 THR A N 1
ATOM 1601 C CA . THR A 1 201 ? 455.932 34.055 53.945 1.00 47.27 735 THR A CA 1
ATOM 1602 C C . THR A 1 201 ? 456.212 34.989 55.127 1.00 46.46 735 THR A C 1
ATOM 1603 O O . THR A 1 201 ? 455.711 34.780 56.221 1.00 40.81 735 THR A O 1
ATOM 1607 N N . SER A 1 202 ? 457.027 36.012 54.897 1.00 45.52 736 SER A N 1
ATOM 1608 C CA . SER A 1 202 ? 457.431 36.913 55.967 1.00 47.01 736 SER A CA 1
ATOM 1609 C C . SER A 1 202 ? 456.677 38.231 55.871 1.00 49.64 736 SER A C 1
ATOM 1610 O O . SER A 1 202 ? 456.386 38.721 54.772 1.00 43.90 736 SER A O 1
ATOM 1613 N N . HIS A 1 203 ? 456.391 38.801 57.036 1.00 38.71 737 HIS A N 1
ATOM 1614 C CA . HIS A 1 203 ? 455.588 40.007 57.161 1.00 44.13 737 HIS A CA 1
ATOM 1615 C C . HIS A 1 203 ? 456.209 40.952 58.185 1.00 50.18 737 HIS A C 1
ATOM 1616 O O . HIS A 1 203 ? 456.276 40.643 59.372 1.00 67.41 737 HIS A O 1
ATOM 1623 N N . ASP A 1 204 ? 456.682 42.097 57.707 1.00 46.19 738 ASP A N 1
ATOM 1624 C CA . ASP A 1 204 ? 457.142 43.145 58.595 1.00 44.98 738 ASP A CA 1
ATOM 1625 C C . ASP A 1 204 ? 455.942 43.859 59.215 1.00 46.86 738 ASP A C 1
ATOM 1626 O O . ASP A 1 204 ? 455.029 44.275 58.503 1.00 58.89 738 ASP A O 1
ATOM 1631 N N . LEU A 1 205 ? 455.955 43.988 60.541 1.00 43.60 739 LEU A N 1
ATOM 1632 C CA . LEU A 1 205 ? 454.839 44.592 61.283 1.00 43.94 739 LEU A CA 1
ATOM 1633 C C . LEU A 1 205 ? 454.988 46.110 61.260 1.00 50.53 739 LEU A C 1
ATOM 1634 O O . LEU A 1 205 ? 454.086 46.860 61.647 1.00 54.02 739 LEU A O 1
ATOM 1639 N N . LYS A 1 206 ? 456.156 46.522 60.763 1.00 41.70 740 LYS A N 1
ATOM 1640 C CA . LYS A 1 206 ? 456.642 47.894 60.744 1.00 43.14 740 LYS A CA 1
ATOM 1641 C C . LYS A 1 206 ? 457.587 47.966 59.547 1.00 44.38 740 LYS A C 1
ATOM 1642 O O . LYS A 1 206 ? 458.194 46.952 59.208 1.00 38.77 740 LYS A O 1
ATOM 1648 N N . LEU A 1 207 ? 457.736 49.125 58.913 1.00 40.39 741 LEU A N 1
ATOM 1649 C CA . LEU A 1 207 ? 458.604 49.204 57.736 1.00 48.95 741 LEU A CA 1
ATOM 1650 C C . LEU A 1 207 ? 460.022 48.821 58.092 1.00 47.09 741 LEU A C 1
ATOM 1651 O O . LEU A 1 207 ? 460.611 49.418 58.990 1.00 52.45 741 LEU A O 1
ATOM 1656 N N . GLY A 1 208 ? 460.557 47.812 57.409 1.00 42.71 742 GLY A N 1
ATOM 1657 C CA . GLY A 1 208 ? 461.913 47.345 57.674 1.00 45.95 742 GLY A CA 1
ATOM 1658 C C . GLY A 1 208 ? 461.996 46.621 58.999 1.00 45.43 742 GLY A C 1
ATOM 1659 O O . GLY A 1 208 ? 463.000 46.665 59.690 1.00 37.84 742 GLY A O 1
ATOM 1660 N N . GLY A 1 209 ? 460.912 45.937 59.345 1.00 45.28 743 GLY A N 1
ATOM 1661 C CA . GLY A 1 209 ? 460.734 45.362 60.662 1.00 41.86 743 GLY A CA 1
ATOM 1662 C C . GLY A 1 209 ? 461.791 44.491 61.299 1.00 40.28 743 GLY A C 1
ATOM 1663 O O . GLY A 1 209 ? 461.648 44.169 62.458 1.00 33.80 743 GLY A O 1
ATOM 1664 N N . SER A 1 210 ? 462.887 44.117 60.643 1.00 68.04 744 SER A N 1
ATOM 1665 C CA . SER A 1 210 ? 463.878 43.496 61.531 1.00 41.14 744 SER A CA 1
ATOM 1666 C C . SER A 1 210 ? 464.727 44.530 62.245 1.00 60.68 744 SER A C 1
ATOM 1667 O O . SER A 1 210 ? 465.750 45.023 61.752 1.00 68.37 744 SER A O 1
ATOM 1670 N N . ASN A 1 211 ? 464.329 44.687 63.504 1.00 54.77 745 ASN A N 1
ATOM 1671 C CA . ASN A 1 211 ? 464.237 45.939 64.211 1.00 43.84 745 ASN A CA 1
ATOM 1672 C C . ASN A 1 211 ? 463.770 45.458 65.608 1.00 42.04 745 ASN A C 1
ATOM 1673 O O . ASN A 1 211 ? 462.701 44.845 65.743 1.00 38.56 745 ASN A O 1
ATOM 1678 N N . ILE A 1 212 ? 464.599 45.656 66.634 1.00 37.88 746 ILE A N 1
ATOM 1679 C CA . ILE A 1 212 ? 464.498 44.868 67.873 1.00 33.09 746 ILE A CA 1
ATOM 1680 C C . ILE A 1 212 ? 463.417 45.353 68.862 1.00 44.29 746 ILE A C 1
ATOM 1681 O O . ILE A 1 212 ? 463.152 46.546 69.003 1.00 44.69 746 ILE A O 1
ATOM 1686 N N . LEU A 1 213 ? 462.762 44.393 69.508 1.00 37.61 747 LEU A N 1
ATOM 1687 C CA . LEU A 1 213 ? 461.798 44.683 70.561 1.00 44.82 747 LEU A CA 1
ATOM 1688 C C . LEU A 1 213 ? 462.521 45.029 71.829 1.00 43.62 747 LEU A C 1
ATOM 1689 O O . LEU A 1 213 ? 463.385 44.272 72.267 1.00 41.57 747 LEU A O 1
ATOM 1694 N N . VAL A 1 214 ? 462.158 46.157 72.424 1.00 40.50 748 VAL A N 1
ATOM 1695 C CA . VAL A 1 214 ? 462.796 46.611 73.652 1.00 48.33 748 VAL A CA 1
ATOM 1696 C C . VAL A 1 214 ? 461.722 46.689 74.709 1.00 63.78 748 VAL A C 1
ATOM 1697 O O . VAL A 1 214 ? 460.526 46.718 74.362 1.00 47.70 748 VAL A O 1
ATOM 1701 N N . THR A 1 215 ? 462.133 46.709 75.980 1.00 55.70 749 THR A N 1
ATOM 1702 C CA . THR A 1 215 ? 461.169 46.737 77.059 1.00 59.96 749 THR A CA 1
ATOM 1703 C C . THR A 1 215 ? 460.305 47.944 76.773 1.00 68.06 749 THR A C 1
ATOM 1704 O O . THR A 1 215 ? 459.064 47.815 76.835 1.00 72.49 749 THR A O 1
ATOM 1708 N N . GLU A 1 216 ? 460.876 49.073 76.343 1.00 79.58 750 GLU A N 1
ATOM 1709 C CA . GLU A 1 216 ? 459.898 50.074 76.042 1.00 91.87 750 GLU A CA 1
ATOM 1710 C C . GLU A 1 216 ? 460.374 51.312 75.265 1.00 102.23 750 GLU A C 1
ATOM 1711 O O . GLU A 1 216 ? 461.545 51.690 75.353 1.00 109.61 750 GLU A O 1
ATOM 1717 N N . GLU A 1 217 ? 459.446 51.913 74.516 1.00 92.91 751 GLU A N 1
ATOM 1718 C CA . GLU A 1 217 ? 458.147 51.284 74.522 1.00 89.16 751 GLU A CA 1
ATOM 1719 C C . GLU A 1 217 ? 457.573 50.857 73.257 1.00 87.96 751 GLU A C 1
ATOM 1720 O O . GLU A 1 217 ? 456.355 51.017 73.046 1.00 84.44 751 GLU A O 1
ATOM 1726 N N . ASN A 1 218 ? 458.392 50.154 72.491 1.00 76.62 752 ASN A N 1
ATOM 1727 C CA . ASN A 1 218 ? 457.867 49.427 71.374 1.00 58.79 752 ASN A CA 1
ATOM 1728 C C . ASN A 1 218 ? 457.343 48.033 71.736 1.00 50.03 752 ASN A C 1
ATOM 1729 O O . ASN A 1 218 ? 456.762 47.377 70.870 1.00 53.04 752 ASN A O 1
ATOM 1734 N N . LYS A 1 219 ? 457.526 47.560 72.974 1.00 41.62 753 LYS A N 1
ATOM 1735 C CA . LYS A 1 219 ? 457.010 46.218 73.260 1.00 46.03 753 LYS A CA 1
ATOM 1736 C C . LYS A 1 219 ? 455.474 46.296 73.334 1.00 47.09 753 LYS A C 1
ATOM 1737 O O . LYS A 1 219 ? 454.779 45.376 72.898 1.00 36.75 753 LYS A O 1
ATOM 1743 N N . ASP A 1 220 ? 454.962 47.412 73.843 1.00 44.55 754 ASP A N 1
ATOM 1744 C CA . ASP A 1 220 ? 453.524 47.681 73.797 1.00 48.57 754 ASP A CA 1
ATOM 1745 C C . ASP A 1 220 ? 453.083 47.833 72.346 1.00 40.97 754 ASP A C 1
ATOM 1746 O O . ASP A 1 220 ? 452.077 47.273 71.932 1.00 43.94 754 ASP A O 1
ATOM 1751 N N . GLU A 1 221 ? 453.847 48.594 71.578 1.00 41.92 755 GLU A N 1
ATOM 1752 C CA . GLU A 1 221 ? 453.584 48.722 70.156 1.00 46.42 755 GLU A CA 1
ATOM 1753 C C . GLU A 1 221 ? 453.688 47.364 69.451 1.00 40.52 755 GLU A C 1
ATOM 1754 O O . GLU A 1 221 ? 452.861 47.048 68.600 1.00 38.23 755 GLU A O 1
ATOM 1760 N N . TYR A 1 222 ? 454.682 46.555 69.821 1.00 38.32 756 TYR A N 1
ATOM 1761 C CA . TYR A 1 222 ? 454.827 45.209 69.256 1.00 40.10 756 TYR A CA 1
ATOM 1762 C C . TYR A 1 222 ? 453.621 44.339 69.530 1.00 39.22 756 TYR A C 1
ATOM 1763 O O . TYR A 1 222 ? 453.128 43.646 68.634 1.00 37.59 756 TYR A O 1
ATOM 1772 N N . ILE A 1 223 ? 453.172 44.378 70.781 1.00 33.96 757 ILE A N 1
ATOM 1773 C CA . ILE A 1 223 ? 452.085 43.542 71.256 1.00 30.41 757 ILE A CA 1
ATOM 1774 C C . ILE A 1 223 ? 450.799 43.860 70.494 1.00 32.17 757 ILE A C 1
ATOM 1775 O O . ILE A 1 223 ? 450.081 42.953 70.080 1.00 36.21 757 ILE A O 1
ATOM 1780 N N . GLY A 1 224 ? 450.530 45.147 70.286 1.00 34.45 758 GLY A N 1
ATOM 1781 C CA . GLY A 1 224 ? 449.355 45.575 69.536 1.00 39.56 758 GLY A CA 1
ATOM 1782 C C . GLY A 1 224 ? 449.416 45.265 68.055 1.00 41.46 758 GLY A C 1
ATOM 1783 O O . GLY A 1 224 ? 448.380 45.027 67.402 1.00 35.64 758 GLY A O 1
ATOM 1784 N N . LEU A 1 225 ? 450.622 45.292 67.498 1.00 36.80 759 LEU A N 1
ATOM 1785 C CA . LEU A 1 225 ? 450.804 44.908 66.095 1.00 36.35 759 LEU A CA 1
ATOM 1786 C C . LEU A 1 225 ? 450.625 43.406 65.906 1.00 31.55 759 LEU A C 1
ATOM 1787 O O . LEU A 1 225 ? 450.025 42.972 64.926 1.00 32.08 759 LEU A O 1
ATOM 1792 N N . MET A 1 226 ? 451.175 42.613 66.832 1.00 33.19 760 MET A N 1
ATOM 1793 C CA . MET A 1 226 ? 450.988 41.152 66.829 1.00 32.67 760 MET A CA 1
ATOM 1794 C C . MET A 1 226 ? 449.504 40.782 67.010 1.00 36.34 760 MET A C 1
ATOM 1795 O O . MET A 1 226 ? 448.985 39.841 66.394 1.00 31.87 760 MET A O 1
ATOM 1800 N N . THR A 1 227 ? 448.831 41.534 67.866 1.00 34.55 761 THR A N 1
ATOM 1801 C CA . THR A 1 227 ? 447.396 41.340 68.085 1.00 35.80 761 THR A CA 1
ATOM 1802 C C . THR A 1 227 ? 446.597 41.553 66.798 1.00 36.73 761 THR A C 1
ATOM 1803 O O . THR A 1 227 ? 445.875 40.660 66.362 1.00 36.39 761 THR A O 1
ATOM 1807 N N . GLU A 1 228 ? 446.734 42.731 66.200 1.00 36.69 762 GLU A N 1
ATOM 1808 C CA . GLU A 1 228 ? 446.083 43.036 64.923 1.00 40.00 762 GLU A CA 1
ATOM 1809 C C . GLU A 1 228 ? 446.455 42.031 63.831 1.00 45.88 762 GLU A C 1
ATOM 1810 O O . GLU A 1 228 ? 445.598 41.587 63.085 1.00 39.02 762 GLU A O 1
ATOM 1816 N N . TRP A 1 229 ? 447.736 41.666 63.734 1.00 39.10 763 TRP A N 1
ATOM 1817 C CA . TRP A 1 229 ? 448.159 40.687 62.738 1.00 37.54 763 TRP A CA 1
ATOM 1818 C C . TRP A 1 229 ? 447.525 39.297 62.958 1.00 38.62 763 TRP A C 1
ATOM 1819 O O . TRP A 1 229 ? 447.117 38.639 61.999 1.00 39.23 763 TRP A O 1
ATOM 1830 N N . ARG A 1 230 ? 447.436 38.854 64.209 1.00 34.71 764 ARG A N 1
ATOM 1831 C CA . ARG A 1 230 ? 446.948 37.507 64.513 1.00 33.95 764 ARG A CA 1
ATOM 1832 C C . ARG A 1 230 ? 445.484 37.285 64.085 1.00 37.36 764 ARG A C 1
ATOM 1833 O O . ARG A 1 230 ? 445.130 36.196 63.626 1.00 34.14 764 ARG A O 1
ATOM 1841 N N . PHE A 1 231 ? 444.650 38.311 64.222 1.00 38.86 765 PHE A N 1
ATOM 1842 C CA . PHE A 1 231 ? 443.221 38.168 63.912 1.00 35.68 765 PHE A CA 1
ATOM 1843 C C . PHE A 1 231 ? 442.958 37.812 62.452 1.00 44.93 765 PHE A C 1
ATOM 1844 O O . PHE A 1 231 ? 442.012 37.088 62.157 1.00 47.63 765 PHE A O 1
ATOM 1852 N N . SER A 1 232 ? 443.783 38.314 61.536 1.00 38.77 766 SER A N 1
ATOM 1853 C CA . SER A 1 232 ? 443.538 38.056 60.122 1.00 43.25 766 SER A CA 1
ATOM 1854 C C . SER A 1 232 ? 444.612 37.167 59.511 1.00 48.46 766 SER A C 1
ATOM 1855 O O . SER A 1 232 ? 444.770 37.131 58.279 1.00 37.79 766 SER A O 1
ATOM 1858 N N . ARG A 1 233 ? 445.330 36.439 60.371 1.00 43.14 767 ARG A N 1
ATOM 1859 C CA . ARG A 1 233 ? 446.485 35.644 59.949 1.00 52.57 767 ARG A CA 1
ATOM 1860 C C . ARG A 1 233 ? 446.145 34.639 58.844 1.00 37.53 767 ARG A C 1
ATOM 1861 O O . ARG A 1 233 ? 445.400 33.695 59.085 1.00 41.61 767 ARG A O 1
ATOM 1869 N N . GLY A 1 234 ? 446.723 34.829 57.655 1.00 36.79 768 GLY A N 1
ATOM 1870 C CA . GLY A 1 234 ? 446.453 33.961 56.509 1.00 38.20 768 GLY A CA 1
ATOM 1871 C C . GLY A 1 234 ? 445.011 33.920 55.977 1.00 40.27 768 GLY A C 1
ATOM 1872 O O . GLY A 1 234 ? 444.661 33.032 55.179 1.00 34.45 768 GLY A O 1
ATOM 1873 N N . VAL A 1 235 ? 444.160 34.861 56.399 1.00 34.45 769 VAL A N 1
ATOM 1874 C CA . VAL A 1 235 ? 442.765 34.849 55.937 1.00 33.80 769 VAL A CA 1
ATOM 1875 C C . VAL A 1 235 ? 442.260 36.195 55.453 1.00 40.59 769 VAL A C 1
ATOM 1876 O O . VAL A 1 235 ? 441.032 36.404 55.335 1.00 33.70 769 VAL A O 1
ATOM 1880 N N . GLN A 1 236 ? 443.172 37.111 55.132 1.00 34.18 770 GLN A N 1
ATOM 1881 C CA . GLN A 1 236 ? 442.708 38.416 54.652 1.00 39.81 770 GLN A CA 1
ATOM 1882 C C . GLN A 1 236 ? 441.876 38.342 53.366 1.00 38.66 770 GLN A C 1
ATOM 1883 O O . GLN A 1 236 ? 440.800 38.953 53.299 1.00 32.03 770 GLN A O 1
ATOM 1889 N N . GLU A 1 237 ? 442.358 37.627 52.348 1.00 35.10 771 GLU A N 1
ATOM 1890 C CA . GLU A 1 237 ? 441.633 37.584 51.082 1.00 36.84 771 GLU A CA 1
ATOM 1891 C C . GLU A 1 237 ? 440.303 36.829 51.221 1.00 35.69 771 GLU A C 1
ATOM 1892 O O . GLU A 1 237 ? 439.306 37.249 50.641 1.00 33.96 771 GLU A O 1
ATOM 1898 N N . GLN A 1 238 ? 440.301 35.730 51.975 1.00 34.90 772 GLN A N 1
ATOM 1899 C CA . GLN A 1 238 ? 439.080 34.969 52.230 1.00 31.18 772 GLN A CA 1
ATOM 1900 C C . GLN A 1 238 ? 438.046 35.837 52.932 1.00 37.64 772 GLN A C 1
ATOM 1901 O O . GLN A 1 238 ? 436.849 35.802 52.581 1.00 32.79 772 GLN A O 1
ATOM 1907 N N . THR A 1 239 ? 438.505 36.615 53.920 1.00 32.03 773 THR A N 1
ATOM 1908 C CA . THR A 1 239 ? 437.618 37.463 54.729 1.00 31.43 773 THR A CA 1
ATOM 1909 C C . THR A 1 239 ? 437.039 38.584 53.877 1.00 43.22 773 THR A C 1
ATOM 1910 O O . THR A 1 239 ? 435.850 38.893 53.977 1.00 30.84 773 THR A O 1
ATOM 1914 N N . LYS A 1 240 ? 437.876 39.198 53.037 1.00 33.95 774 LYS A N 1
ATOM 1915 C CA . LYS A 1 240 ? 437.372 40.210 52.103 1.00 35.14 774 LYS A CA 1
ATOM 1916 C C . LYS A 1 240 ? 436.325 39.621 51.150 1.00 32.76 774 LYS A C 1
ATOM 1917 O O . LYS A 1 240 ? 435.289 40.244 50.883 1.00 33.10 774 LYS A O 1
ATOM 1923 N N . ALA A 1 241 ? 436.587 38.429 50.618 1.00 36.14 775 ALA A N 1
ATOM 1924 C CA . ALA A 1 241 ? 435.654 37.813 49.658 1.00 34.28 775 ALA A CA 1
ATOM 1925 C C . ALA A 1 241 ? 434.307 37.520 50.333 1.00 34.61 775 ALA A C 1
ATOM 1926 O O . ALA A 1 241 ? 433.226 37.708 49.728 1.00 33.14 775 ALA A O 1
ATOM 1928 N N . PHE A 1 242 ? 434.371 37.041 51.576 1.00 28.78 776 PHE A N 1
ATOM 1929 C CA . PHE A 1 242 ? 433.153 36.803 52.361 1.00 33.85 776 PHE A CA 1
ATOM 1930 C C . PHE A 1 242 ? 43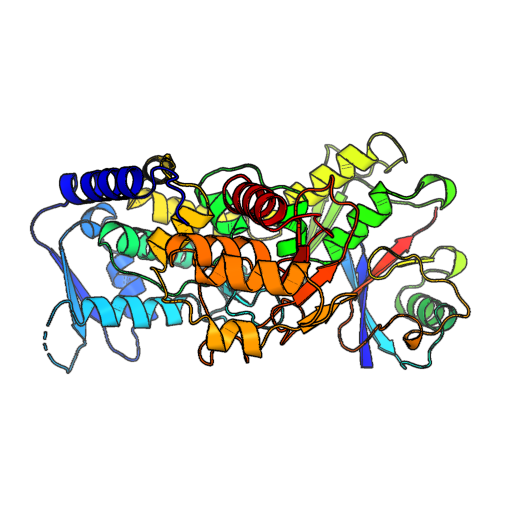2.348 38.097 52.543 1.00 30.31 776 PHE A C 1
ATOM 1931 O O . PHE A 1 242 ? 431.155 38.157 52.250 1.00 32.17 776 PHE A O 1
ATOM 1939 N N . LEU A 1 243 ? 433.023 39.129 53.039 1.00 34.57 777 LEU A N 1
ATOM 1940 C CA . LEU A 1 243 ? 432.387 40.403 53.360 1.00 33.97 777 LEU A CA 1
ATOM 1941 C C . LEU A 1 243 ? 431.810 41.095 52.122 1.00 36.94 777 LEU A C 1
ATOM 1942 O O . LEU A 1 243 ? 430.731 41.704 52.190 1.00 38.09 777 LEU A O 1
ATOM 1947 N N . ASP A 1 244 ? 432.530 41.008 51.001 1.00 30.11 778 ASP A N 1
ATOM 1948 C CA . ASP A 1 244 ? 432.065 41.566 49.728 1.00 29.27 778 ASP A CA 1
ATOM 1949 C C . ASP A 1 244 ? 430.797 40.871 49.233 1.00 34.62 778 ASP A C 1
ATOM 1950 O O . ASP A 1 244 ? 429.865 41.528 48.757 1.00 40.62 778 ASP A O 1
ATOM 1955 N N . GLY A 1 245 ? 430.780 39.541 49.287 1.00 32.73 779 GLY A N 1
ATOM 1956 C CA . GLY A 1 245 ? 429.603 38.792 48.875 1.00 33.26 779 GLY A CA 1
ATOM 1957 C C . GLY A 1 245 ? 428.403 39.140 49.754 1.00 41.20 779 GLY A C 1
ATOM 1958 O O . GLY A 1 245 ? 427.297 39.367 49.259 1.00 32.62 779 GLY A O 1
ATOM 1959 N N . PHE A 1 246 ? 428.636 39.186 51.066 1.00 31.35 780 PHE A N 1
ATOM 1960 C CA . PHE A 1 246 ? 427.611 39.548 52.038 1.00 31.29 780 PHE A CA 1
ATOM 1961 C C . PHE A 1 246 ? 427.046 40.924 51.703 1.00 45.53 780 PHE A C 1
ATOM 1962 O O . PHE A 1 246 ? 425.812 41.092 51.531 1.00 31.46 780 PHE A O 1
ATOM 1970 N N . ASN A 1 247 ? 427.957 41.893 51.581 1.00 31.35 781 ASN A N 1
ATOM 1971 C CA . ASN A 1 247 ? 427.581 43.289 51.369 1.00 37.12 781 ASN A CA 1
ATOM 1972 C C . ASN A 1 247 ? 426.730 43.485 50.098 1.00 46.88 781 ASN A C 1
ATOM 1973 O O . ASN A 1 247 ? 425.873 44.374 50.054 1.00 39.19 781 ASN A O 1
ATOM 1978 N N . GLU A 1 248 ? 426.955 42.645 49.083 1.00 37.89 782 GLU A N 1
ATOM 1979 C CA . GLU A 1 248 ? 426.148 42.657 47.860 1.00 47.30 782 GLU A CA 1
ATOM 1980 C C . GLU A 1 248 ? 424.652 42.420 48.089 1.00 40.26 782 GLU A C 1
ATOM 1981 O O . GLU A 1 248 ? 423.810 42.924 47.344 1.00 36.93 782 GLU A O 1
ATOM 1987 N N . VAL A 1 249 ? 424.329 41.630 49.108 1.00 41.52 783 VAL A N 1
ATOM 1988 C CA . VAL A 1 249 ? 422.952 41.253 49.382 1.00 39.49 783 VAL A CA 1
ATOM 1989 C C . VAL A 1 249 ? 422.370 42.112 50.504 1.00 43.55 783 VAL A C 1
ATOM 1990 O O . VAL A 1 249 ? 421.319 42.751 50.332 1.00 34.25 783 VAL A O 1
ATOM 1994 N N . VAL A 1 250 ? 423.059 42.132 51.644 1.00 37.58 784 VAL A N 1
ATOM 1995 C CA . VAL A 1 250 ? 422.701 42.992 52.781 1.00 35.01 784 VAL A CA 1
ATOM 1996 C C . VAL A 1 250 ? 423.856 43.966 53.005 1.00 39.02 784 VAL A C 1
ATOM 1997 O O . VAL A 1 250 ? 424.956 43.545 53.360 1.00 38.39 784 VAL A O 1
ATOM 2001 N N . PRO A 1 251 ? 423.632 45.265 52.750 1.00 36.07 785 PRO A N 1
ATOM 2002 C CA . PRO A 1 251 ? 424.725 46.201 53.012 1.00 32.89 785 PRO A CA 1
ATOM 2003 C C . PRO A 1 251 ? 425.198 46.082 54.448 1.00 40.94 785 PRO A C 1
ATOM 2004 O O . PRO A 1 251 ? 424.376 46.033 55.382 1.00 38.17 785 PRO A O 1
ATOM 2008 N N . LEU A 1 252 ? 426.513 45.969 54.619 1.00 39.30 786 LEU A N 1
ATOM 2009 C CA . LEU A 1 252 ? 427.086 45.824 55.955 1.00 39.68 786 LEU A CA 1
ATOM 2010 C C . LEU A 1 252 ? 426.685 47.004 56.833 1.00 38.89 786 LEU A C 1
ATOM 2011 O O . LEU A 1 252 ? 426.529 46.868 58.050 1.00 36.39 786 LEU A O 1
ATOM 2016 N N . GLN A 1 253 ? 426.469 48.153 56.196 1.00 34.83 787 GLN A N 1
ATOM 2017 C CA . GLN A 1 253 ? 426.063 49.358 56.911 1.00 45.12 787 GLN A CA 1
ATOM 2018 C C . GLN A 1 253 ? 424.722 49.162 57.655 1.00 41.37 787 GLN A C 1
ATOM 2019 O O . GLN A 1 253 ? 424.488 49.790 58.681 1.00 45.47 787 GLN A O 1
ATOM 2025 N N . TRP A 1 254 ? 423.858 48.281 57.148 1.00 41.91 788 TRP A N 1
ATOM 2026 C CA . TRP A 1 254 ? 422.572 48.000 57.806 1.00 39.26 788 TRP A CA 1
ATOM 2027 C C . TRP A 1 254 ? 422.731 47.330 59.169 1.00 44.59 788 TRP A C 1
ATOM 2028 O O . TRP A 1 254 ? 421.845 47.424 60.034 1.00 41.15 788 TRP A O 1
ATOM 2039 N N . LEU A 1 255 ? 423.852 46.639 59.350 1.00 41.58 789 LEU A N 1
ATOM 2040 C CA . LEU A 1 255 ? 424.133 45.921 60.584 1.00 44.40 789 LEU A CA 1
ATOM 2041 C C . LEU A 1 255 ? 424.552 46.851 61.709 1.00 43.78 789 LEU A C 1
ATOM 2042 O O . LEU A 1 255 ? 424.741 46.411 62.848 1.00 40.67 789 LEU A O 1
ATOM 2047 N N . GLN A 1 256 ? 424.715 48.132 61.402 1.00 38.25 790 GLN A N 1
ATOM 2048 C CA . GLN A 1 256 ? 425.300 49.022 62.395 1.00 43.98 790 GLN A CA 1
ATOM 2049 C C . GLN A 1 256 ? 424.313 49.361 63.523 1.00 48.35 790 GLN A C 1
ATOM 2050 O O . GLN A 1 256 ? 424.655 50.105 64.432 1.00 52.55 790 GLN A O 1
ATOM 2056 N N . TYR A 1 257 ? 423.096 48.818 63.463 1.00 46.71 791 TYR A N 1
ATOM 2057 C CA . TYR A 1 257 ? 422.184 48.875 64.619 1.00 56.09 791 TYR A CA 1
ATOM 2058 C C . TYR A 1 257 ? 422.732 48.043 65.779 1.00 46.78 791 TYR A C 1
ATOM 2059 O O . TYR A 1 257 ? 422.389 48.277 66.935 1.00 59.74 791 TYR A O 1
ATOM 2068 N N . PHE A 1 258 ? 423.572 47.058 65.466 1.00 41.31 792 PHE A N 1
ATOM 2069 C CA . PHE A 1 258 ? 423.829 45.952 66.384 1.00 36.96 792 PHE A CA 1
ATOM 2070 C C . PHE A 1 258 ? 425.238 45.892 66.957 1.00 39.37 792 PHE A C 1
ATOM 2071 O O . PHE A 1 258 ? 426.180 46.376 66.338 1.00 35.54 792 PHE A O 1
ATOM 2079 N N . ASP A 1 259 ? 425.392 45.265 68.122 1.00 39.58 793 ASP A N 1
ATOM 2080 C CA . ASP A 1 259 ? 426.727 44.863 68.544 1.00 35.81 793 ASP A CA 1
ATOM 2081 C C . ASP A 1 259 ? 426.920 43.401 68.152 1.00 34.84 793 ASP A C 1
ATOM 2082 O O . ASP A 1 259 ? 426.003 42.779 67.597 1.00 31.55 793 ASP A O 1
ATOM 2087 N N . GLU A 1 260 ? 428.107 42.856 68.397 1.00 33.28 794 GLU A N 1
ATOM 2088 C CA . GLU A 1 260 ? 428.445 41.536 67.863 1.00 35.12 794 GLU A CA 1
ATOM 2089 C C . GLU A 1 260 ? 427.591 40.423 68.477 1.00 36.50 794 GLU A C 1
ATOM 2090 O O . GLU A 1 260 ? 427.308 39.407 67.815 1.00 35.67 794 GLU A O 1
ATOM 2096 N N . LYS A 1 261 ? 427.194 40.603 69.737 1.00 29.52 795 LYS A N 1
ATOM 2097 C CA . LYS A 1 261 ? 426.361 39.619 70.403 1.00 28.26 795 LYS A CA 1
ATOM 2098 C C . LYS A 1 261 ? 424.917 39.692 69.891 1.00 29.06 795 LYS A C 1
ATOM 2099 O O . LYS A 1 261 ? 424.272 38.664 69.732 1.00 29.78 795 LYS A O 1
ATOM 2105 N N . GLU A 1 262 ? 424.430 40.899 69.623 1.00 28.81 796 GLU A N 1
ATOM 2106 C CA . GLU A 1 262 ? 423.097 41.070 69.033 1.00 36.95 796 GLU A CA 1
ATOM 2107 C C . GLU A 1 262 ? 423.061 40.499 67.630 1.00 40.69 796 GLU A C 1
ATOM 2108 O O . GLU A 1 262 ? 422.085 39.856 67.233 1.00 32.69 796 GLU A O 1
ATOM 2114 N N . LEU A 1 263 ? 424.140 40.725 66.876 1.00 32.70 797 LEU A N 1
ATOM 2115 C CA . LEU A 1 263 ? 424.247 40.187 65.533 1.00 28.89 797 LEU A CA 1
ATOM 2116 C C . LEU A 1 263 ? 424.183 38.666 65.558 1.00 35.35 797 LEU A C 1
ATOM 2117 O O . LEU A 1 263 ? 423.512 38.051 64.716 1.00 28.17 797 LEU A O 1
ATOM 2122 N N . GLU A 1 264 ? 424.847 38.056 66.541 1.00 26.99 798 GLU A N 1
ATOM 2123 C CA . GLU A 1 264 ? 424.860 36.594 66.649 1.00 31.33 798 GLU A CA 1
ATOM 2124 C C . GLU A 1 264 ? 423.439 36.065 66.859 1.00 34.64 798 GLU A C 1
ATOM 2125 O O . GLU A 1 264 ? 423.044 35.041 66.282 1.00 34.43 798 GLU A O 1
ATOM 2131 N N . VAL A 1 265 ? 422.677 36.775 67.680 1.00 32.23 799 VAL A N 1
ATOM 2132 C CA . VAL A 1 265 ? 421.279 36.397 67.955 1.00 41.22 799 VAL A CA 1
ATOM 2133 C C . VAL A 1 265 ? 420.393 36.586 66.706 1.00 33.90 799 VAL A C 1
ATOM 2134 O O . VAL A 1 265 ? 419.571 35.723 66.356 1.00 34.69 799 VAL A O 1
ATOM 2138 N N . MET A 1 266 ? 420.553 37.734 66.053 1.00 36.18 800 MET A N 1
ATOM 2139 C CA . MET A 1 266 ? 419.941 37.996 64.736 1.00 37.01 800 MET A CA 1
ATOM 2140 C C . MET A 1 266 ? 420.077 36.860 63.727 1.00 41.87 800 MET A C 1
ATOM 2141 O O . MET A 1 266 ? 419.129 36.523 62.994 1.00 35.22 800 MET A O 1
ATOM 2146 N N . LEU A 1 267 ? 421.281 36.307 63.664 1.00 38.79 801 LEU A N 1
ATOM 2147 C CA . LEU A 1 267 ? 421.650 35.316 62.652 1.00 38.54 801 LEU A CA 1
ATOM 2148 C C . LEU A 1 267 ? 421.293 33.899 63.045 1.00 35.76 801 LEU A C 1
ATOM 2149 O O . LEU A 1 267 ? 420.835 33.116 62.224 1.00 36.49 801 LEU A O 1
ATOM 2154 N N . CYS A 1 268 ? 421.539 33.561 64.306 1.00 36.35 802 CYS A N 1
ATOM 2155 C CA . CYS A 1 268 ? 421.444 32.175 64.749 1.00 36.33 802 CYS A CA 1
ATOM 2156 C C . CYS A 1 268 ? 420.135 31.896 65.514 1.00 36.85 802 CYS A C 1
ATOM 2157 O O . CYS A 1 268 ? 419.724 30.743 65.666 1.00 36.84 802 CYS A O 1
ATOM 2160 N N . GLY A 1 269 ? 419.482 32.953 65.983 1.00 35.58 803 GLY A N 1
ATOM 2161 C CA . GLY A 1 269 ? 418.210 32.813 66.685 1.00 36.15 803 GLY A CA 1
ATOM 2162 C C . GLY A 1 269 ? 418.352 32.686 68.200 1.00 40.66 803 GLY A C 1
ATOM 2163 O O . GLY A 1 269 ? 419.454 32.475 68.722 1.00 41.74 803 GLY A O 1
ATOM 2164 N N . MET A 1 270 ? 417.229 32.808 68.891 1.00 50.43 804 MET A N 1
ATOM 2165 C CA . MET A 1 270 ? 417.152 32.637 70.333 1.00 62.68 804 MET A CA 1
ATOM 2166 C C . MET A 1 270 ? 417.087 31.161 70.722 1.00 69.33 804 MET A C 1
ATOM 2167 O O . MET A 1 270 ? 416.563 30.334 69.980 1.00 63.91 804 MET A O 1
ATOM 2172 N N . GLN A 1 271 ? 417.647 30.836 71.880 1.00 54.15 805 GLN A N 1
ATOM 2173 C CA . GLN A 1 271 ? 417.508 29.513 72.481 1.00 63.01 805 GLN A CA 1
ATOM 2174 C C . GLN A 1 271 ? 416.927 29.666 73.889 1.00 62.74 805 GLN A C 1
ATOM 2175 O O . GLN A 1 271 ? 417.221 30.643 74.577 1.00 58.32 805 GLN A O 1
ATOM 2181 N N . GLU A 1 272 ? 416.097 28.715 74.308 1.00 59.56 806 GLU A N 1
ATOM 2182 C CA . GLU A 1 272 ? 415.591 28.688 75.676 1.00 65.89 806 GLU A CA 1
ATOM 2183 C C . GLU A 1 272 ? 416.628 28.074 76.618 1.00 60.80 806 GLU A C 1
ATOM 2184 O O . GLU A 1 272 ? 416.967 26.899 76.495 1.00 60.90 806 GLU A O 1
ATOM 2190 N N . VAL A 1 273 ? 417.139 28.864 77.552 1.00 55.18 807 VAL A N 1
ATOM 2191 C CA . VAL A 1 273 ? 418.150 28.349 78.467 1.00 57.80 807 VAL A CA 1
ATOM 2192 C C . VAL A 1 273 ? 417.515 27.738 79.725 1.00 60.03 807 VAL A C 1
ATOM 2193 O O . VAL A 1 273 ? 416.861 28.439 80.501 1.00 57.59 807 VAL A O 1
ATOM 2197 N N . ASP A 1 274 ? 417.705 26.430 79.912 1.00 58.06 808 ASP A N 1
ATOM 2198 C CA . ASP A 1 274 ? 417.150 25.713 81.064 1.00 65.17 808 ASP A CA 1
ATOM 2199 C C . ASP A 1 274 ? 418.018 25.899 82.318 1.00 61.20 808 ASP A C 1
ATOM 2200 O O . ASP A 1 274 ? 419.155 25.429 82.366 1.00 53.62 808 ASP A O 1
ATOM 2205 N N . LEU A 1 275 ? 417.462 26.577 83.322 1.00 60.51 809 LEU A N 1
ATOM 2206 C CA . LEU A 1 275 ? 418.146 26.826 84.593 1.00 60.59 809 LEU A CA 1
ATOM 2207 C C . LEU A 1 275 ? 418.658 25.549 85.262 1.00 56.25 809 LEU A C 1
ATOM 2208 O O . LEU A 1 275 ? 419.813 25.486 85.681 1.00 56.59 809 LEU A O 1
ATOM 2213 N N . ALA A 1 276 ? 417.810 24.531 85.358 1.00 54.33 810 ALA A N 1
ATOM 2214 C CA . ALA A 1 276 ? 418.179 23.304 86.068 1.00 60.04 810 ALA A CA 1
ATOM 2215 C C . ALA A 1 276 ? 419.385 22.605 85.444 1.00 62.22 810 ALA A C 1
ATOM 2216 O O . ALA A 1 276 ? 420.280 22.132 86.153 1.00 53.10 810 ALA A O 1
ATOM 2218 N N . ASP A 1 277 ? 419.394 22.538 84.115 1.00 57.07 811 ASP A N 1
ATOM 2219 C CA . ASP A 1 277 ? 420.477 21.903 83.372 1.00 57.97 811 ASP A CA 1
ATOM 2220 C C . ASP A 1 277 ? 421.796 22.644 83.567 1.00 51.43 811 ASP A C 1
ATOM 2221 O O . ASP A 1 277 ? 422.856 22.028 83.692 1.00 50.96 811 ASP A O 1
ATOM 2226 N N . TRP A 1 278 ? 421.703 23.971 83.575 1.00 45.57 812 TRP A N 1
ATOM 2227 C CA . TRP A 1 278 ? 422.837 24.870 83.794 1.00 47.42 812 TRP A CA 1
ATOM 2228 C C . TRP A 1 278 ? 423.443 24.698 85.197 1.00 47.25 812 TRP A C 1
ATOM 2229 O O . TRP A 1 278 ? 424.629 24.424 85.333 1.00 43.27 812 TRP A O 1
ATOM 2240 N N . GLN A 1 279 ? 422.612 24.846 86.231 1.00 49.24 813 GLN A N 1
ATOM 2241 C CA . GLN A 1 279 ? 423.065 24.766 87.628 1.00 47.44 813 GLN A CA 1
ATOM 2242 C C . GLN A 1 279 ? 423.727 23.421 87.940 1.00 44.45 813 GLN A C 1
ATOM 2243 O O . GLN A 1 279 ? 424.766 23.356 88.593 1.00 48.59 813 GLN A O 1
ATOM 2249 N N . ARG A 1 280 ? 423.134 22.351 87.431 1.00 54.54 814 ARG A N 1
ATOM 2250 C CA . ARG A 1 280 ? 423.611 20.998 87.688 1.00 53.17 814 ARG A CA 1
ATOM 2251 C C . ARG A 1 280 ? 424.975 20.734 87.047 1.00 58.78 814 ARG A C 1
ATOM 2252 O O . ARG A 1 280 ? 425.754 19.891 87.519 1.00 52.22 814 ARG A O 1
ATOM 2260 N N . ASN A 1 281 ? 425.281 21.468 85.982 1.00 46.37 815 ASN A N 1
ATOM 2261 C CA . ASN A 1 281 ? 426.515 21.218 85.255 1.00 50.50 815 ASN A CA 1
ATOM 2262 C C . ASN A 1 281 ? 427.568 22.309 85.418 1.00 45.81 815 ASN A C 1
ATOM 2263 O O . ASN A 1 281 ? 428.513 22.382 84.641 1.00 49.01 815 ASN A O 1
ATOM 2268 N N . THR A 1 282 ? 427.404 23.159 86.423 1.00 42.72 816 THR A N 1
ATOM 2269 C CA . THR A 1 282 ? 428.385 24.202 86.690 1.00 40.56 816 THR A CA 1
ATOM 2270 C C . THR A 1 282 ? 429.371 23.761 87.767 1.00 51.11 816 THR A C 1
ATOM 2271 O O . THR A 1 282 ? 428.969 23.224 88.809 1.00 50.32 816 THR A O 1
ATOM 2275 N N . VAL A 1 283 ? 430.657 23.997 87.523 1.00 42.91 817 VAL A N 1
ATOM 2276 C CA . VAL A 1 283 ? 431.691 23.730 88.512 1.00 40.67 817 VAL A CA 1
ATOM 2277 C C . VAL A 1 283 ? 432.307 25.029 89.039 1.00 41.18 817 VAL A C 1
ATOM 2278 O O . VAL A 1 283 ? 432.132 26.096 88.458 1.00 37.69 817 VAL A O 1
ATOM 2282 N N . TYR A 1 284 ? 433.030 24.923 90.146 1.00 38.31 818 TYR A N 1
ATOM 2283 C CA . TYR A 1 284 ? 433.522 26.092 90.871 1.00 47.16 818 TYR A CA 1
ATOM 2284 C C . TYR A 1 284 ? 434.997 25.998 91.180 1.00 41.39 818 TYR A C 1
ATOM 2285 O O . TYR A 1 284 ? 435.519 24.905 91.394 1.00 45.53 818 TYR A O 1
ATOM 2294 N N . ARG A 1 285 ? 435.664 27.150 91.226 1.00 42.88 819 ARG A N 1
ATOM 2295 C CA . ARG A 1 285 ? 437.018 27.230 91.777 1.00 42.22 819 ARG A CA 1
ATOM 2296 C C . ARG A 1 285 ? 437.103 28.310 92.839 1.00 30.42 819 ARG A C 1
ATOM 2297 O O . ARG A 1 285 ? 436.793 29.473 92.567 1.00 39.65 819 ARG A O 1
ATOM 2305 N N . HIS A 1 286 ? 437.538 27.919 94.036 1.00 41.21 820 HIS A N 1
ATOM 2306 C CA . HIS A 1 286 ? 437.571 28.787 95.218 1.00 37.35 820 HIS A CA 1
ATOM 2307 C C . HIS A 1 286 ? 436.171 29.294 95.606 1.00 39.48 820 HIS A C 1
ATOM 2308 O O . HIS A 1 286 ? 436.033 30.340 96.233 1.00 39.15 820 HIS A O 1
ATOM 2315 N N . TYR A 1 287 ? 435.154 28.529 95.214 1.00 43.17 821 TYR A N 1
ATOM 2316 C CA . TYR A 1 287 ? 433.742 28.717 95.591 1.00 36.69 821 TYR A CA 1
ATOM 2317 C C . TYR A 1 287 ? 433.183 27.317 95.715 1.00 39.54 821 TYR A C 1
ATOM 2318 O O . TYR A 1 287 ? 433.766 26.376 95.168 1.00 39.93 821 TYR A O 1
ATOM 2327 N N . THR A 1 288 ? 432.045 27.171 96.387 1.00 34.56 822 THR A N 1
ATOM 2328 C CA . THR A 1 288 ? 431.248 25.953 96.288 1.00 33.18 822 THR A CA 1
ATOM 2329 C C . THR A 1 288 ? 429.795 26.361 96.058 1.00 30.69 822 THR A C 1
ATOM 2330 O O . THR A 1 288 ? 429.488 27.545 96.029 1.00 32.89 822 THR A O 1
ATOM 2334 N N . ARG A 1 289 ? 428.909 25.384 95.918 1.00 31.60 823 ARG A N 1
ATOM 2335 C CA . ARG A 1 289 ? 427.475 25.643 95.824 1.00 40.32 823 ARG A CA 1
ATOM 2336 C C . ARG A 1 289 ? 426.920 26.265 97.121 1.00 43.37 823 ARG A C 1
ATOM 2337 O O . ARG A 1 289 ? 425.762 26.713 97.173 1.00 39.91 823 ARG A O 1
ATOM 2345 N N . ASN A 1 290 ? 427.756 26.290 98.156 1.00 39.07 824 ASN A N 1
ATOM 2346 C CA . ASN A 1 290 ? 427.376 26.833 99.462 1.00 36.93 824 ASN A CA 1
ATOM 2347 C C . ASN A 1 290 ? 427.969 28.212 99.713 1.00 41.32 824 ASN A C 1
ATOM 2348 O O . ASN A 1 290 ? 427.764 28.800 100.778 1.00 37.38 824 ASN A O 1
ATOM 2353 N N . SER A 1 291 ? 428.725 28.720 98.744 1.00 33.28 825 SER A N 1
ATOM 2354 C CA . SER A 1 291 ? 429.180 30.098 98.822 1.00 35.58 825 SER A CA 1
ATOM 2355 C C . SER A 1 291 ? 427.977 30.996 98.580 1.00 36.51 825 SER A C 1
ATOM 2356 O O . SER A 1 291 ? 427.173 30.739 97.679 1.00 38.75 825 SER A O 1
ATOM 2359 N N . LYS A 1 292 ? 427.838 32.051 99.374 1.00 41.60 826 LYS A N 1
ATOM 2360 C CA . LYS A 1 292 ? 426.659 32.906 99.230 1.00 41.64 826 LYS A CA 1
ATOM 2361 C C . LYS A 1 292 ? 426.633 33.639 97.881 1.00 37.00 826 LYS A C 1
ATOM 2362 O O . LYS A 1 292 ? 425.567 34.007 97.410 1.00 34.36 826 LYS A O 1
ATOM 2368 N N . GLN A 1 293 ? 427.794 33.845 97.265 1.00 33.65 827 GLN A N 1
ATOM 2369 C CA . GLN A 1 293 ? 427.846 34.466 95.928 1.00 34.67 827 GLN A CA 1
ATOM 2370 C C . GLN A 1 293 ? 427.321 33.525 94.869 1.00 31.86 827 GLN A C 1
ATOM 2371 O O . GLN A 1 293 ? 426.717 33.951 93.902 1.00 35.59 827 GLN A O 1
ATOM 2377 N N . ILE A 1 294 ? 427.554 32.237 95.056 1.00 32.16 828 ILE A N 1
ATOM 2378 C CA . ILE A 1 294 ? 427.025 31.245 94.142 1.00 30.27 828 ILE A CA 1
ATOM 2379 C C . ILE A 1 294 ? 425.500 31.096 94.306 1.00 34.16 828 ILE A C 1
ATOM 2380 O O . ILE A 1 294 ? 424.759 30.974 93.331 1.00 32.21 828 ILE A O 1
ATOM 2385 N N . ILE A 1 295 ? 425.026 31.120 95.543 1.00 31.27 829 ILE A N 1
ATOM 2386 C CA . ILE A 1 295 ? 423.586 31.088 95.797 1.00 28.76 829 ILE A CA 1
ATOM 2387 C C . ILE A 1 295 ? 422.914 32.304 95.167 1.00 28.56 829 ILE A C 1
ATOM 2388 O O . ILE A 1 295 ? 421.838 32.198 94.577 1.00 38.28 829 ILE A O 1
ATOM 2393 N N . TRP A 1 296 ? 423.553 33.457 95.298 1.00 29.35 830 TRP A N 1
ATOM 2394 C CA . TRP A 1 296 ? 423.053 34.683 94.710 1.00 34.82 830 TRP A CA 1
ATOM 2395 C C . TRP A 1 296 ? 423.068 34.595 93.183 1.00 36.48 830 TRP A C 1
ATOM 2396 O O . TRP A 1 296 ? 422.138 35.047 92.509 1.00 33.18 830 TRP A O 1
ATOM 2407 N N . PHE A 1 297 ? 424.128 33.996 92.651 1.00 33.66 831 PHE A N 1
ATOM 2408 C CA . PHE A 1 297 ? 424.267 33.863 91.207 1.00 33.96 831 PHE A CA 1
ATOM 2409 C C . PHE A 1 297 ? 423.094 33.103 90.615 1.00 37.72 831 PHE A C 1
ATOM 2410 O O . PHE A 1 297 ? 422.494 33.550 89.631 1.00 37.22 831 PHE A O 1
ATOM 2418 N N . TRP A 1 298 ? 422.775 31.947 91.194 1.00 30.93 832 TRP A N 1
ATOM 2419 C CA . TRP A 1 298 ? 421.660 31.150 90.673 1.00 34.37 832 TRP A CA 1
ATOM 2420 C C . TRP A 1 298 ? 420.291 31.764 90.935 1.00 36.53 832 TRP A C 1
ATOM 2421 O O . TRP A 1 298 ? 419.327 31.473 90.218 1.00 41.33 832 TRP A O 1
ATOM 2432 N N . GLN A 1 299 ? 420.206 32.626 91.940 1.00 40.19 833 GLN A N 1
ATOM 2433 C CA . GLN A 1 299 ? 418.968 33.355 92.203 1.00 45.70 833 GLN A CA 1
ATOM 2434 C C . GLN A 1 299 ? 418.791 34.417 91.122 1.00 43.84 833 GLN A C 1
ATOM 2435 O O . GLN A 1 299 ? 417.690 34.622 90.597 1.00 40.35 833 GLN A O 1
ATOM 2441 N N . PHE A 1 300 ? 419.898 35.074 90.796 1.00 40.21 834 PHE A N 1
ATOM 2442 C CA . PHE A 1 300 ? 419.960 36.030 89.694 1.00 36.80 834 PHE A CA 1
ATOM 2443 C C . PHE A 1 300 ? 419.489 35.394 88.388 1.00 36.00 834 PHE A C 1
ATOM 2444 O O . PHE A 1 300 ? 418.613 35.923 87.718 1.00 36.39 834 PHE A O 1
ATOM 2452 N N . VAL A 1 301 ? 420.062 34.246 88.052 1.00 36.91 835 VAL A N 1
ATOM 2453 C CA . VAL A 1 301 ? 419.738 33.558 86.816 1.00 40.27 835 VAL A CA 1
ATOM 2454 C C . VAL A 1 301 ? 418.252 33.156 86.799 1.00 41.40 835 VAL A C 1
ATOM 2455 O O . VAL A 1 301 ? 417.581 33.172 85.751 1.00 40.83 835 VAL A O 1
ATOM 2459 N N . LYS A 1 302 ? 417.743 32.819 87.972 1.00 40.27 836 LYS A N 1
ATOM 2460 C CA . LYS A 1 302 ? 416.338 32.485 88.117 1.00 35.18 836 LYS A CA 1
ATOM 2461 C C . LYS A 1 302 ? 415.428 33.677 87.800 1.00 36.11 836 LYS A C 1
ATOM 2462 O O . LYS A 1 302 ? 414.440 33.519 87.101 1.00 43.19 836 LYS A O 1
ATOM 2468 N N . GLU A 1 303 ? 415.7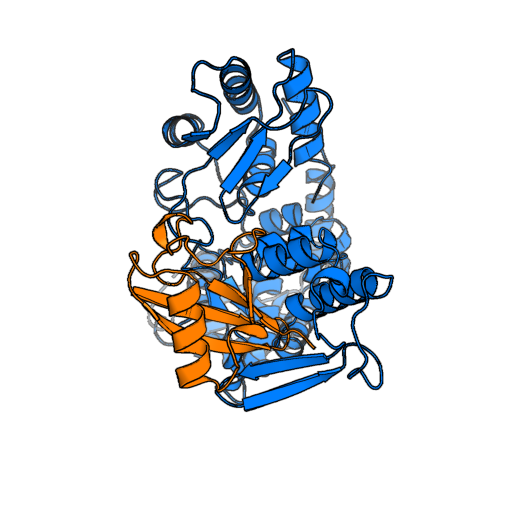59 34.867 88.289 1.00 39.00 837 GLU A N 1
ATOM 2469 C CA . GLU A 1 303 ? 414.867 36.024 88.132 1.00 46.75 837 GLU A CA 1
ATOM 2470 C C . GLU A 1 303 ? 414.909 36.658 86.748 1.00 49.21 837 GLU A C 1
ATOM 2471 O O . GLU A 1 303 ? 414.090 37.521 86.401 1.00 43.19 837 GLU A O 1
ATOM 2477 N N . THR A 1 304 ? 415.877 36.242 85.954 1.00 45.75 838 THR A N 1
ATOM 2478 C CA . THR A 1 304 ? 416.175 36.983 84.754 1.00 45.69 838 THR A CA 1
ATOM 2479 C C . THR A 1 304 ? 415.498 36.338 83.531 1.00 40.29 838 THR A C 1
ATOM 2480 O O . THR A 1 304 ? 415.266 35.125 83.512 1.00 42.17 838 THR A O 1
ATOM 2484 N N . ASP A 1 305 ? 415.134 37.135 82.527 1.00 43.45 839 ASP A N 1
ATOM 2485 C CA . ASP A 1 305 ? 414.476 36.549 81.355 1.00 48.30 839 ASP A CA 1
ATOM 2486 C C . ASP A 1 305 ? 415.505 35.920 80.423 1.00 55.97 839 ASP A C 1
ATOM 2487 O O . ASP A 1 305 ? 416.723 36.044 80.643 1.00 40.68 839 ASP A O 1
ATOM 2492 N N . ASN A 1 306 ? 415.021 35.247 79.385 1.00 42.05 840 ASN A N 1
ATOM 2493 C CA . ASN A 1 306 ? 415.908 34.466 78.541 1.00 46.02 840 ASN A CA 1
ATOM 2494 C C . ASN A 1 306 ? 416.877 35.345 77.765 1.00 46.84 840 ASN A C 1
ATOM 2495 O O . ASN A 1 306 ? 418.015 34.930 77.517 1.00 46.55 840 ASN A O 1
ATOM 2500 N N . GLU A 1 307 ? 416.460 36.564 77.424 1.00 39.21 841 GLU A N 1
ATOM 2501 C CA . GLU A 1 307 ? 417.356 37.456 76.708 1.00 49.73 841 GLU A CA 1
ATOM 2502 C C . GLU A 1 307 ? 418.570 37.865 77.576 1.00 45.10 841 GLU A C 1
ATOM 2503 O O . GLU A 1 307 ? 419.678 38.019 77.059 1.00 36.94 841 GLU A O 1
ATOM 2509 N N . VAL A 1 308 ? 418.383 38.020 78.881 1.00 41.00 842 VAL A N 1
ATOM 2510 C CA . VAL A 1 308 ? 419.520 38.327 79.747 1.00 37.54 842 VAL A CA 1
ATOM 2511 C C . VAL A 1 308 ? 420.363 37.077 79.985 1.00 35.05 842 VAL A C 1
ATOM 2512 O O . VAL A 1 308 ? 421.584 37.164 80.083 1.00 37.15 842 VAL A O 1
ATOM 2516 N N . ARG A 1 309 ? 419.719 35.915 80.079 1.00 34.60 843 ARG A N 1
ATOM 2517 C CA . ARG A 1 309 ? 420.439 34.635 80.165 1.00 31.97 843 ARG A CA 1
ATOM 2518 C C . ARG A 1 309 ? 421.378 34.368 78.990 1.00 38.92 843 ARG A C 1
ATOM 2519 O O . ARG A 1 309 ? 422.488 33.846 79.169 1.00 38.80 843 ARG A O 1
ATOM 2527 N N . MET A 1 310 ? 420.913 34.703 77.790 1.00 36.04 844 MET A N 1
ATOM 2528 C CA . MET A 1 310 ? 421.689 34.519 76.574 1.00 38.83 844 MET A CA 1
ATOM 2529 C C . MET A 1 310 ? 422.863 35.458 76.563 1.00 31.12 844 MET A C 1
ATOM 2530 O O . MET A 1 310 ? 423.957 35.107 76.123 1.00 35.72 844 MET A O 1
ATOM 2535 N N . ARG A 1 311 ? 422.632 36.674 77.033 1.00 36.24 845 ARG A N 1
ATOM 2536 C CA . ARG A 1 311 ? 423.708 37.629 77.016 1.00 41.02 845 ARG A CA 1
ATOM 2537 C C . ARG A 1 311 ? 424.762 37.264 78.061 1.00 41.23 845 ARG A C 1
ATOM 2538 O O . ARG A 1 311 ? 425.935 37.564 77.860 1.00 36.07 845 ARG A O 1
ATOM 2546 N N . LEU A 1 312 ? 424.347 36.583 79.134 1.00 34.02 846 LEU A N 1
ATOM 2547 C CA . LEU A 1 312 ? 425.278 36.053 80.145 1.00 36.82 846 LEU A CA 1
ATOM 2548 C C . LEU A 1 312 ? 426.062 34.853 79.591 1.00 37.73 846 LEU A C 1
ATOM 2549 O O . LEU A 1 312 ? 427.288 34.753 79.758 1.00 35.06 846 LEU A O 1
ATOM 2554 N N . LEU A 1 313 ? 425.351 33.936 78.937 1.00 36.16 847 LEU A N 1
ATOM 2555 C CA . LEU A 1 313 ? 425.992 32.858 78.165 1.00 43.37 847 LEU A CA 1
ATOM 2556 C C . LEU A 1 313 ? 427.041 33.346 77.157 1.00 35.78 847 LEU A C 1
ATOM 2557 O O . LEU A 1 313 ? 428.096 32.729 76.996 1.00 37.53 847 LEU A O 1
ATOM 2562 N N . GLN A 1 314 ? 426.731 34.422 76.438 1.00 36.47 848 GLN A N 1
ATOM 2563 C CA . GLN A 1 314 ? 427.686 34.951 75.450 1.00 38.30 848 GLN A CA 1
ATOM 2564 C C . GLN A 1 314 ? 428.938 35.505 76.139 1.00 36.83 848 GLN A C 1
ATOM 2565 O O . GLN A 1 314 ? 430.068 35.321 75.664 1.00 33.45 848 GLN A O 1
ATOM 2571 N N . PHE A 1 315 ? 428.716 36.193 77.253 1.00 41.63 849 PHE A N 1
ATOM 2572 C CA . PHE A 1 315 ? 429.791 36.754 78.075 1.00 40.19 849 PHE A CA 1
ATOM 2573 C C . PHE A 1 315 ? 430.781 35.698 78.520 1.00 42.86 849 PHE A C 1
ATOM 2574 O O . PHE A 1 315 ? 431.984 35.920 78.453 1.00 43.47 849 PHE A O 1
ATOM 2582 N N . VAL A 1 316 ? 430.282 34.558 79.003 1.00 37.44 850 VAL A N 1
ATOM 2583 C CA . VAL A 1 316 ? 431.154 33.556 79.633 1.00 37.59 850 VAL A CA 1
ATOM 2584 C C . VAL A 1 316 ? 431.673 32.500 78.654 1.00 35.32 850 VAL A C 1
ATOM 2585 O O . VAL A 1 316 ? 432.819 32.030 78.788 1.00 39.38 850 VAL A O 1
ATOM 2589 N N . THR A 1 317 ? 430.833 32.117 77.690 1.00 32.47 851 THR A N 1
ATOM 2590 C CA . THR A 1 317 ? 431.188 31.061 76.728 1.00 39.40 851 THR A CA 1
ATOM 2591 C C . THR A 1 317 ? 431.460 31.540 75.294 1.00 39.39 851 THR A C 1
ATOM 2592 O O . THR A 1 317 ? 431.958 30.770 74.470 1.00 36.53 851 THR A O 1
ATOM 2596 N N . GLY A 1 318 ? 431.115 32.788 74.994 1.00 35.39 852 GLY A N 1
ATOM 2597 C CA . GLY A 1 318 ? 431.393 33.354 73.684 1.00 36.61 852 GLY A CA 1
ATOM 2598 C C . GLY A 1 318 ? 430.328 33.068 72.641 1.00 36.77 852 GLY A C 1
ATOM 2599 O O . GLY A 1 318 ? 430.550 33.319 71.458 1.00 37.43 852 GLY A O 1
ATOM 2600 N N . THR A 1 319 ? 429.184 32.539 73.072 1.00 36.39 853 THR A N 1
ATOM 2601 C CA . THR A 1 319 ? 428.071 32.255 72.163 1.00 42.81 853 THR A CA 1
ATOM 2602 C C . THR A 1 319 ? 426.745 32.112 72.910 1.00 45.95 853 THR A C 1
ATOM 2603 O O . THR A 1 319 ? 426.716 31.718 74.079 1.00 41.44 853 THR A O 1
ATOM 2607 N N . CYS A 1 320 ? 425.653 32.440 72.223 1.00 44.91 854 CYS A N 1
ATOM 2608 C CA . CYS A 1 320 ? 424.312 32.325 72.785 1.00 54.19 854 CYS A CA 1
ATOM 2609 C C . CYS A 1 320 ? 423.774 30.925 72.562 1.00 60.08 854 CYS A C 1
ATOM 2610 O O . CYS A 1 320 ? 422.717 30.559 73.084 1.00 58.88 854 CYS A O 1
ATOM 2613 N N . ARG A 1 321 ? 424.507 30.148 71.775 1.00 48.28 855 ARG A N 1
ATOM 2614 C CA . ARG A 1 321 ? 424.033 28.846 71.333 1.00 60.43 855 ARG A CA 1
ATOM 2615 C C . ARG A 1 321 ? 424.482 27.750 72.285 1.00 64.17 855 ARG A C 1
ATOM 2616 O O . ARG A 1 321 ? 425.630 27.737 72.741 1.00 53.79 855 ARG A O 1
ATOM 2624 N N . LEU A 1 322 ? 423.572 26.833 72.590 1.00 58.37 856 LEU A N 1
ATOM 2625 C CA . LEU A 1 322 ? 423.896 25.722 73.475 1.00 64.77 856 LEU A CA 1
ATOM 2626 C C . LEU A 1 322 ? 424.112 24.447 72.676 1.00 66.87 856 LEU A C 1
ATOM 2627 O O . LEU A 1 322 ? 423.426 24.208 71.684 1.00 66.37 856 LEU A O 1
ATOM 2632 N N . PRO A 1 323 ? 425.073 23.625 73.110 1.00 69.12 857 PRO A N 1
ATOM 2633 C CA . PRO A 1 323 ? 425.367 22.350 72.455 1.00 74.78 857 PRO A CA 1
ATOM 2634 C C . PRO A 1 323 ? 424.197 21.389 72.549 1.00 80.55 857 PRO A C 1
ATOM 2635 O O . PRO A 1 323 ? 423.448 21.438 73.529 1.00 75.91 857 PRO A O 1
ATOM 2639 N N . LEU A 1 324 ? 424.034 20.535 71.545 1.00 80.15 858 LEU A N 1
ATOM 2640 C CA . LEU A 1 324 ? 423.099 19.426 71.664 1.00 83.31 858 LEU A CA 1
ATOM 2641 C C . LEU A 1 324 ? 423.569 18.555 72.826 1.00 84.24 858 LEU A C 1
ATOM 2642 O O . LEU A 1 324 ? 424.713 18.088 72.850 1.00 82.85 858 LEU A O 1
ATOM 2647 N N . GLY A 1 325 ? 422.698 18.366 73.808 1.00 75.63 859 GLY A N 1
ATOM 2648 C CA . GLY A 1 325 ? 423.069 17.617 74.992 1.00 84.12 859 GLY A CA 1
ATOM 2649 C C . GLY A 1 325 ? 423.230 18.501 76.216 1.00 77.43 859 GLY A C 1
ATOM 2650 O O . GLY A 1 325 ? 423.710 18.048 77.252 1.00 82.14 859 GLY A O 1
ATOM 2651 N N . GLY A 1 326 ? 422.834 19.765 76.087 1.00 75.98 860 GLY A N 1
ATOM 2652 C CA . GLY A 1 326 ? 422.837 20.700 77.198 1.00 73.76 860 GLY A CA 1
ATOM 2653 C C . GLY A 1 326 ? 424.205 21.108 77.710 1.00 70.50 860 GLY A C 1
ATOM 2654 O O . GLY A 1 326 ? 425.228 20.882 77.054 1.00 67.38 860 GLY A O 1
ATOM 2655 N N . PHE A 1 327 ? 424.209 21.707 78.902 1.00 67.28 861 PHE A N 1
ATOM 2656 C CA . PHE A 1 327 ? 425.425 22.202 79.551 1.00 56.46 861 PHE A CA 1
ATOM 2657 C C . PHE A 1 327 ? 426.395 21.086 79.938 1.00 62.79 861 PHE A C 1
ATOM 2658 O O . PHE A 1 327 ? 427.569 21.345 80.225 1.00 55.41 861 PHE A O 1
ATOM 2666 N N . ALA A 1 328 ? 425.912 19.848 79.966 1.00 65.02 862 ALA A N 1
ATOM 2667 C CA . ALA A 1 328 ? 426.781 18.723 80.309 1.00 64.32 862 ALA A CA 1
ATOM 2668 C C . ALA A 1 328 ? 427.809 18.483 79.211 1.00 69.18 862 ALA A C 1
ATOM 2669 O O . ALA A 1 328 ? 428.871 17.905 79.446 1.00 74.20 862 ALA A O 1
ATOM 2671 N N . GLU A 1 329 ? 427.487 18.944 78.008 1.00 74.51 863 GLU A N 1
ATOM 2672 C CA . GLU A 1 329 ? 428.358 18.750 76.855 1.00 80.26 863 GLU A CA 1
ATOM 2673 C C . GLU A 1 329 ? 429.018 20.051 76.404 1.00 77.29 863 GLU A C 1
ATOM 2674 O O . GLU A 1 329 ? 429.377 20.199 75.233 1.00 73.11 863 GLU A O 1
ATOM 2680 N N . LEU A 1 330 ? 429.180 20.988 77.336 1.00 67.83 864 LEU A N 1
ATOM 2681 C CA . LEU A 1 330 ? 429.798 22.273 77.023 1.00 62.52 864 LEU A CA 1
ATOM 2682 C C . LEU A 1 330 ? 431.259 22.068 76.647 1.00 60.30 864 LEU A C 1
ATOM 2683 O O . LEU A 1 330 ? 432.010 21.395 77.356 1.00 67.99 864 LEU A O 1
ATOM 2688 N N . MET A 1 331 ? 431.654 22.638 75.513 1.00 64.12 865 MET A N 1
ATOM 2689 C CA . MET A 1 331 ? 433.033 22.542 75.048 1.00 67.71 865 MET A CA 1
ATOM 2690 C C . MET A 1 331 ? 433.778 23.842 75.303 1.00 58.97 865 MET A C 1
ATOM 2691 O O . MET A 1 331 ? 433.192 24.922 75.243 1.00 53.37 865 MET A O 1
ATOM 2696 N N . GLY A 1 332 ? 435.066 23.724 75.598 1.00 60.82 866 GLY A N 1
ATOM 2697 C CA . GLY A 1 332 ? 435.949 24.869 75.707 1.00 70.23 866 GLY A CA 1
ATOM 2698 C C . GLY A 1 332 ? 437.030 24.670 74.666 1.00 81.61 866 GLY A C 1
ATOM 2699 O O . GLY A 1 332 ? 437.110 23.589 74.079 1.00 80.47 866 GLY A O 1
ATOM 2700 N N . SER A 1 333 ? 437.847 25.687 74.402 1.00 82.86 867 SER A N 1
ATOM 2701 C CA . SER A 1 333 ? 438.815 25.620 73.298 1.00 85.68 867 SER A CA 1
ATOM 2702 C C . SER A 1 333 ? 439.951 24.622 73.551 1.00 87.33 867 SER A C 1
ATOM 2703 O O . SER A 1 333 ? 440.945 24.606 72.832 1.00 93.03 867 SER A O 1
ATOM 2706 N N . ASN A 1 334 ? 439.789 23.789 74.573 1.00 86.24 868 ASN A N 1
ATOM 2707 C CA . ASN A 1 334 ? 440.793 22.809 74.957 1.00 85.40 868 ASN A CA 1
ATOM 2708 C C . ASN A 1 334 ? 440.133 21.441 75.133 1.00 78.51 868 ASN A C 1
ATOM 2709 O O . ASN A 1 334 ? 440.720 20.512 75.677 1.00 79.41 868 ASN A O 1
ATOM 2714 N N . GLY A 1 335 ? 438.898 21.328 74.659 1.00 78.95 869 GLY A N 1
ATOM 2715 C CA . GLY A 1 335 ? 438.096 20.142 74.892 1.00 74.70 869 GLY A CA 1
ATOM 2716 C C . GLY A 1 335 ? 436.955 20.440 75.852 1.00 80.71 869 GLY A C 1
ATOM 2717 O O . GLY A 1 335 ? 436.782 21.591 76.261 1.00 76.66 869 GLY A O 1
ATOM 2718 N N . PRO A 1 336 ? 436.171 19.405 76.214 1.00 74.98 870 PRO A N 1
ATOM 2719 C CA . PRO A 1 336 ? 435.025 19.519 77.122 1.00 75.72 870 PRO A CA 1
ATOM 2720 C C . PRO A 1 336 ? 435.363 20.263 78.412 1.00 67.19 870 PRO A C 1
ATOM 2721 O O . PRO A 1 336 ? 436.269 19.881 79.156 1.00 63.49 870 PRO A O 1
ATOM 2725 N N . GLN A 1 337 ? 434.630 21.344 78.647 1.00 66.69 871 GLN A N 1
ATOM 2726 C CA . GLN A 1 337 ? 434.828 22.170 79.824 1.00 61.15 871 GLN A CA 1
ATOM 2727 C C . GLN A 1 337 ? 433.495 22.765 80.269 1.00 54.23 871 GLN A C 1
ATOM 2728 O O . GLN A 1 337 ? 432.949 23.644 79.606 1.00 53.51 871 GLN A O 1
ATOM 2734 N N . LYS A 1 338 ? 432.971 22.260 81.387 1.00 56.25 872 LYS A N 1
ATOM 2735 C CA . LYS A 1 338 ? 431.720 22.750 81.955 1.00 45.13 872 LYS A CA 1
ATOM 2736 C C . LYS A 1 338 ? 431.815 24.210 82.362 1.00 38.92 872 LYS A C 1
ATOM 2737 O O . LYS A 1 338 ? 432.893 24.699 82.687 1.00 39.58 872 LYS A O 1
ATOM 2743 N N . PHE A 1 339 ? 430.669 24.888 82.343 1.00 38.00 873 PHE A N 1
ATOM 2744 C CA . PHE A 1 339 ? 430.544 26.248 82.858 1.00 33.88 873 PHE A CA 1
ATOM 2745 C C . PHE A 1 339 ? 431.241 26.328 84.225 1.00 42.72 873 PHE A C 1
ATOM 2746 O O . PHE A 1 339 ? 431.050 25.465 85.082 1.00 42.17 873 PHE A O 1
ATOM 2754 N N . CYS A 1 340 ? 432.094 27.326 84.414 1.00 36.43 874 CYS A N 1
ATOM 2755 C CA . CYS A 1 340 ? 432.897 27.375 85.627 1.00 34.20 874 CYS A CA 1
ATOM 2756 C C . CYS A 1 340 ? 432.842 28.752 86.233 1.00 32.12 874 CYS A C 1
ATOM 2757 O O . CYS A 1 340 ? 432.933 29.745 85.527 1.00 35.16 874 CYS A O 1
ATOM 2760 N N . ILE A 1 341 ? 432.697 28.811 87.551 1.00 33.47 875 ILE A N 1
ATOM 2761 C CA . ILE A 1 341 ? 432.690 30.096 88.229 1.00 35.26 875 ILE A CA 1
ATOM 2762 C C . ILE A 1 341 ? 433.809 30.122 89.264 1.00 36.14 875 ILE A C 1
ATOM 2763 O O . ILE A 1 341 ? 433.851 29.277 90.149 1.00 42.13 875 ILE A O 1
ATOM 2768 N N . GLU A 1 342 ? 434.693 31.108 89.146 1.00 35.56 876 GLU A N 1
ATOM 2769 C CA . GLU A 1 342 ? 435.873 31.212 89.995 1.00 36.56 876 GLU A CA 1
ATOM 2770 C C . GLU A 1 342 ? 435.878 32.512 90.793 1.00 32.73 876 GLU A C 1
ATOM 2771 O O . GLU A 1 342 ? 435.556 33.582 90.265 1.00 34.57 876 GLU A O 1
ATOM 2777 N N . LYS A 1 343 ? 436.236 32.417 92.068 1.00 34.80 877 LYS A N 1
ATOM 2778 C CA . LYS A 1 343 ? 436.332 33.603 92.925 1.00 38.54 877 LYS A CA 1
ATOM 2779 C C . LYS A 1 343 ? 437.652 34.293 92.684 1.00 43.86 877 LYS A C 1
ATOM 2780 O O . LYS A 1 343 ? 438.691 33.651 92.771 1.00 42.36 877 LYS A O 1
ATOM 2786 N N . VAL A 1 344 ? 437.600 35.585 92.356 1.00 39.85 878 VAL A N 1
ATOM 2787 C CA . VAL A 1 344 ? 438.797 36.403 92.146 1.00 48.77 878 VAL A CA 1
ATOM 2788 C C . VAL A 1 344 ? 438.591 37.794 92.735 1.00 51.03 878 VAL A C 1
ATOM 2789 O O . VAL A 1 344 ? 437.455 38.256 92.885 1.00 55.64 878 VAL A O 1
ATOM 2793 N N . GLY A 1 345 ? 439.691 38.446 93.093 1.00 45.50 879 GLY A N 1
ATOM 2794 C CA . GLY A 1 345 ? 439.685 39.853 93.449 1.00 48.77 879 GLY A CA 1
ATOM 2795 C C . GLY A 1 345 ? 438.840 40.286 94.628 1.00 54.92 879 GLY A C 1
ATOM 2796 O O . GLY A 1 345 ? 438.658 39.546 95.598 1.00 55.52 879 GLY A O 1
ATOM 2797 N N . LYS A 1 346 ? 438.324 41.507 94.535 1.00 49.81 880 LYS A N 1
ATOM 2798 C CA . LYS A 1 346 ? 437.620 42.137 95.642 1.00 61.90 880 LYS A CA 1
ATOM 2799 C C . LYS A 1 346 ? 436.220 42.566 95.213 1.00 57.81 880 LYS A C 1
ATOM 2800 O O . LYS A 1 346 ? 435.920 42.570 94.025 1.00 62.36 880 LYS A O 1
ATOM 2806 N N . ASP A 1 347 ? 435.374 42.940 96.171 1.00 53.82 881 ASP A N 1
ATOM 2807 C CA . ASP A 1 347 ? 434.005 43.376 95.861 1.00 56.96 881 ASP A CA 1
ATOM 2808 C C . ASP A 1 347 ? 434.002 44.614 94.971 1.00 57.93 881 ASP A C 1
ATOM 2809 O O . ASP A 1 347 ? 432.995 44.942 94.351 1.00 61.41 881 ASP A O 1
ATOM 2814 N N . THR A 1 348 ? 435.141 45.296 94.921 1.00 53.77 882 THR A N 1
ATOM 2815 C CA . THR A 1 348 ? 435.332 46.453 94.053 1.00 67.29 882 THR A CA 1
ATOM 2816 C C . THR A 1 348 ? 435.309 46.084 92.563 1.00 58.78 882 THR A C 1
ATOM 2817 O O . THR A 1 348 ? 434.746 46.813 91.748 1.00 65.97 882 THR A O 1
ATOM 2821 N N . TRP A 1 349 ? 435.901 44.941 92.228 1.00 53.63 883 TRP A N 1
ATOM 2822 C CA . TRP A 1 349 ? 436.098 44.523 90.837 1.00 56.31 883 TRP A CA 1
ATOM 2823 C C . TRP A 1 349 ? 434.804 44.285 90.061 1.00 52.62 883 TRP A C 1
ATOM 2824 O O . TRP A 1 349 ? 433.768 43.944 90.644 1.00 51.85 883 TRP A O 1
ATOM 2835 N N . LEU A 1 350 ? 434.867 44.453 88.741 1.00 55.40 884 LEU A N 1
ATOM 2836 C CA . LEU A 1 350 ? 433.774 44.016 87.871 1.00 57.62 884 LEU A CA 1
ATOM 2837 C C . LEU A 1 350 ? 433.959 42.538 87.538 1.00 45.33 884 LEU A C 1
ATOM 2838 O O . LEU A 1 350 ? 435.057 42.004 87.663 1.00 40.20 884 LEU A O 1
ATOM 2843 N N . PRO A 1 351 ? 432.879 41.861 87.129 1.00 39.33 885 PRO A N 1
ATOM 2844 C CA . PRO A 1 351 ? 433.089 40.471 86.720 1.00 46.11 885 PRO A CA 1
ATOM 2845 C C . PRO A 1 351 ? 433.900 40.421 85.427 1.00 45.02 885 PRO A C 1
ATOM 2846 O O . PRO A 1 351 ? 433.839 41.365 84.643 1.00 40.05 885 PRO A O 1
ATOM 2850 N N . ARG A 1 352 ? 434.657 39.350 85.231 1.00 34.02 886 ARG A N 1
ATOM 2851 C CA . ARG A 1 352 ? 435.374 39.136 83.987 1.00 41.01 886 ARG A CA 1
ATOM 2852 C C . ARG A 1 352 ? 435.131 37.705 83.506 1.00 34.31 886 ARG A C 1
ATOM 2853 O O . ARG A 1 352 ? 434.555 36.896 84.228 1.00 43.71 886 ARG A O 1
ATOM 2861 N N . SER A 1 353 ? 435.566 37.379 82.301 1.00 38.65 887 SER A N 1
ATOM 2862 C CA . SER A 1 353 ? 435.377 36.031 81.794 1.00 40.42 887 SER A CA 1
ATOM 2863 C C . SER A 1 353 ? 436.524 35.575 80.896 1.00 38.88 887 SER A C 1
ATOM 2864 O O . SER A 1 353 ? 437.246 36.388 80.334 1.00 45.33 887 SER A O 1
ATOM 2867 N N . HIS A 1 354 ? 436.648 34.262 80.742 1.00 40.80 888 HIS A N 1
ATOM 2868 C CA . HIS A 1 354 ? 437.547 33.666 79.759 1.00 38.27 888 HIS A CA 1
ATOM 2869 C C . HIS A 1 354 ? 436.744 32.679 78.920 1.00 41.11 888 HIS A C 1
ATOM 2870 O O . HIS A 1 354 ? 436.485 31.552 79.366 1.00 43.05 888 HIS A O 1
ATOM 2877 N N . THR A 1 355 ? 436.335 33.100 77.721 1.00 34.58 889 THR A N 1
ATOM 2878 C CA . THR A 1 355 ? 435.372 32.328 76.924 1.00 39.61 889 THR A CA 1
ATOM 2879 C C . THR A 1 355 ? 435.936 30.983 76.478 1.00 47.23 889 THR A C 1
ATOM 2880 O O . THR A 1 355 ? 435.196 30.014 76.314 1.00 45.10 889 THR A O 1
ATOM 2884 N N . CYS A 1 356 ? 437.251 30.935 76.290 1.00 44.38 890 CYS A N 1
ATOM 2885 C CA . CYS A 1 356 ? 437.948 29.707 75.921 1.00 50.11 890 CYS A CA 1
ATOM 2886 C C . CYS A 1 356 ? 437.827 28.605 76.979 1.00 56.18 890 CYS A C 1
ATOM 2887 O O . CYS A 1 356 ? 438.008 27.424 76.684 1.00 63.31 890 CYS A O 1
ATOM 2890 N N . PHE A 1 357 ? 437.543 28.996 78.217 1.00 50.89 891 PHE A N 1
ATOM 2891 C CA . PHE A 1 357 ? 437.420 28.039 79.310 1.00 45.84 891 PHE A CA 1
ATOM 2892 C C . PHE A 1 357 ? 435.999 28.016 79.893 1.00 48.94 891 PHE A C 1
ATOM 2893 O O . PHE A 1 357 ? 435.745 27.330 80.883 1.00 41.43 891 PHE A O 1
ATOM 2901 N N . ASN A 1 358 ? 435.084 28.757 79.267 1.00 44.54 892 ASN A N 1
ATOM 2902 C CA . ASN A 1 358 ? 433.718 28.920 79.785 1.00 42.13 892 ASN A CA 1
ATOM 2903 C C . ASN A 1 358 ? 433.769 29.313 81.263 1.00 42.16 892 ASN A C 1
ATOM 2904 O O . ASN A 1 358 ? 433.124 28.682 82.097 1.00 38.09 892 ASN A O 1
ATOM 2909 N N . ARG A 1 359 ? 434.558 30.339 81.578 1.00 34.81 893 ARG A N 1
ATOM 2910 C CA . ARG A 1 359 ? 434.854 30.670 82.966 1.00 38.20 893 ARG A CA 1
ATOM 2911 C C . ARG A 1 359 ? 434.458 32.092 83.318 1.00 36.06 893 ARG A C 1
ATOM 2912 O O . ARG A 1 359 ? 434.923 33.052 82.704 1.00 38.77 893 ARG A O 1
ATOM 2920 N N . LEU A 1 360 ? 433.595 32.212 84.315 1.00 30.12 894 LEU A N 1
ATOM 2921 C CA . LEU A 1 360 ? 433.227 33.497 84.884 1.00 38.46 894 LEU A CA 1
ATOM 2922 C C . LEU A 1 360 ? 434.110 33.778 86.104 1.00 33.54 894 LEU A C 1
ATOM 2923 O O . LEU A 1 360 ? 434.114 32.982 87.036 1.00 35.29 894 LEU A O 1
ATOM 2928 N N . ASP A 1 361 ? 434.820 34.903 86.112 1.00 34.04 895 ASP A N 1
ATOM 2929 C CA . ASP A 1 361 ? 435.511 35.339 87.336 1.00 32.80 895 ASP A CA 1
ATOM 2930 C C . ASP A 1 361 ? 434.550 36.203 88.152 1.00 36.41 895 ASP A C 1
ATOM 2931 O O . ASP A 1 361 ? 434.323 37.375 87.849 1.00 42.47 895 ASP A O 1
ATOM 2936 N N . LEU A 1 362 ? 433.963 35.612 89.179 1.00 36.70 896 LEU A N 1
ATOM 2937 C CA . LEU A 1 362 ? 432.984 36.317 89.999 1.00 32.28 896 LEU A CA 1
ATOM 2938 C C . LEU A 1 362 ? 433.600 36.790 91.322 1.00 35.37 896 LEU A C 1
ATOM 2939 O O . LEU A 1 362 ? 433.895 35.968 92.187 1.00 38.69 896 LEU A O 1
ATOM 2944 N N . PRO A 1 363 ? 433.808 38.109 91.473 1.00 40.44 897 PRO A N 1
ATOM 2945 C CA . PRO A 1 363 ? 434.349 38.685 92.715 1.00 41.24 897 PRO A CA 1
ATOM 2946 C C . PRO A 1 363 ? 433.435 38.418 93.902 1.00 51.73 897 PRO A C 1
ATOM 2947 O O . PRO A 1 363 ? 432.236 38.238 93.682 1.00 40.07 897 PRO A O 1
ATOM 2951 N N . PRO A 1 364 ? 433.986 38.408 95.138 1.00 43.23 898 PRO A N 1
ATOM 2952 C CA . PRO A 1 364 ? 433.195 38.041 96.311 1.00 35.85 898 PRO A CA 1
ATOM 2953 C C . PRO A 1 364 ? 432.310 39.186 96.807 1.00 48.93 898 PRO A C 1
ATOM 2954 O O . PRO A 1 364 ? 432.579 39.765 97.866 1.00 46.09 898 PRO A O 1
ATOM 2958 N N . TYR A 1 365 ? 431.255 39.490 96.064 1.00 40.75 899 TYR A N 1
ATOM 2959 C CA . TYR A 1 365 ? 430.392 40.631 96.373 1.00 51.89 899 TYR A CA 1
ATOM 2960 C C . TYR A 1 365 ? 429.709 40.493 97.731 1.00 43.21 899 TYR A C 1
ATOM 2961 O O . TYR A 1 365 ? 429.549 39.390 98.257 1.00 38.27 899 TYR A O 1
ATOM 2970 N N . LYS A 1 366 ? 429.305 41.628 98.286 1.00 49.13 900 LYS A N 1
ATOM 2971 C CA . LYS A 1 366 ? 428.913 41.690 99.685 1.00 51.29 900 LYS A CA 1
ATOM 2972 C C . LYS A 1 366 ? 427.404 41.534 99.871 1.00 53.98 900 LYS A C 1
ATOM 2973 O O . LYS A 1 366 ? 426.946 41.215 100.966 1.00 41.98 900 LYS A O 1
ATOM 2979 N N . SER A 1 367 ? 426.638 41.729 98.797 1.00 44.76 901 SER A N 1
ATOM 2980 C CA . SER A 1 367 ? 425.190 41.554 98.857 1.00 43.36 901 SER A CA 1
ATOM 2981 C C . SER A 1 367 ? 424.641 40.997 97.554 1.00 49.84 901 SER A C 1
ATOM 2982 O O . SER A 1 367 ? 425.311 41.020 96.515 1.00 37.62 901 SER A O 1
ATOM 2985 N N . TYR A 1 368 ? 423.414 40.491 97.614 1.00 48.09 902 TYR A N 1
ATOM 2986 C CA . TYR A 1 368 ? 422.740 40.052 96.413 1.00 41.42 902 TYR A CA 1
ATOM 2987 C C . TYR A 1 368 ? 422.594 41.200 95.427 1.00 51.68 902 TYR A C 1
ATOM 2988 O O . TYR A 1 368 ? 422.883 41.045 94.234 1.00 41.88 902 TYR A O 1
ATOM 2997 N N . GLU A 1 369 ? 422.130 42.345 95.926 1.00 47.15 903 GLU A N 1
ATOM 2998 C CA . GLU A 1 369 ? 421.917 43.508 95.072 1.00 55.70 903 GLU A CA 1
ATOM 2999 C C . GLU A 1 369 ? 423.216 43.946 94.392 1.00 49.13 903 GLU A C 1
ATOM 3000 O O . GLU A 1 369 ? 423.207 44.288 93.205 1.00 46.80 903 GLU A O 1
ATOM 3006 N N . GLN A 1 370 ? 424.325 43.920 95.131 1.00 48.25 904 GLN A N 1
ATOM 3007 C CA . GLN A 1 370 ? 425.616 44.314 94.556 1.00 48.10 904 GLN A CA 1
ATOM 3008 C C . GLN A 1 370 ? 426.013 43.382 93.421 1.00 39.85 904 GLN A C 1
ATOM 3009 O O . GLN A 1 370 ? 426.514 43.825 92.389 1.00 52.28 904 GLN A O 1
ATOM 3015 N N . LEU A 1 371 ? 425.800 42.087 93.624 1.00 42.06 905 LEU A N 1
ATOM 3016 C CA . LEU A 1 371 ? 426.115 41.088 92.608 1.00 47.79 905 LEU A CA 1
ATOM 3017 C C . LEU A 1 371 ? 425.245 41.288 91.364 1.00 43.86 905 LEU A C 1
ATOM 3018 O O . LEU A 1 371 ? 425.740 41.255 90.238 1.00 39.70 905 LEU A O 1
ATOM 3023 N N . LYS A 1 372 ? 423.949 41.496 91.579 1.00 43.91 906 LYS A N 1
ATOM 3024 C CA . LYS A 1 372 ? 423.017 41.718 90.473 1.00 44.00 906 LYS A CA 1
ATOM 3025 C C . LYS A 1 372 ? 423.447 42.925 89.653 1.00 48.74 906 LYS A C 1
ATOM 3026 O O . LYS A 1 372 ? 423.524 42.857 88.427 1.00 46.60 906 LYS A O 1
ATOM 3032 N N . GLU A 1 373 ? 423.763 44.023 90.327 1.00 40.35 907 GLU A N 1
ATOM 3033 C CA . GLU A 1 373 ? 424.090 45.251 89.614 1.00 46.95 907 GLU A CA 1
ATOM 3034 C C . GLU A 1 373 ? 425.405 45.123 88.830 1.00 53.95 907 GLU A C 1
ATOM 3035 O O . GLU A 1 373 ? 425.478 45.501 87.659 1.00 52.87 907 GLU A O 1
ATOM 3041 N N . LYS A 1 374 ? 426.424 44.558 89.472 1.00 53.81 908 LYS A N 1
ATOM 3042 C CA . LYS A 1 374 ? 427.744 44.380 88.867 1.00 46.45 908 LYS A CA 1
ATOM 3043 C C . LYS A 1 374 ? 427.692 43.446 87.655 1.00 43.46 908 LYS A C 1
ATOM 3044 O O . LYS A 1 374 ? 428.234 43.751 86.598 1.00 42.78 908 LYS A O 1
ATOM 3050 N N . LEU A 1 375 ? 427.029 42.307 87.820 1.00 43.28 909 LEU A N 1
ATOM 3051 C CA . LEU A 1 375 ? 426.939 41.298 86.772 1.00 43.24 909 LEU A CA 1
ATOM 3052 C C . LEU A 1 375 ? 426.147 41.801 85.549 1.00 47.83 909 LEU A C 1
ATOM 3053 O O . LEU A 1 375 ? 426.563 41.606 84.401 1.00 45.32 909 LEU A O 1
ATOM 3058 N N . LEU A 1 376 ? 425.022 42.467 85.799 1.00 45.60 910 LEU A N 1
ATOM 3059 C CA . LEU A 1 376 ? 424.237 43.059 84.717 1.00 46.28 910 LEU A CA 1
ATOM 3060 C C . LEU A 1 376 ? 425.057 44.087 83.960 1.00 44.48 910 LEU A C 1
ATOM 3061 O O . LEU A 1 376 ? 425.003 44.139 82.735 1.00 45.08 910 LEU A O 1
ATOM 3066 N N . PHE A 1 377 ? 425.838 44.893 84.674 1.00 44.20 911 PHE A N 1
ATOM 3067 C CA . PHE A 1 377 ? 426.688 45.851 83.987 1.00 47.03 911 PHE A CA 1
ATOM 3068 C C . PHE A 1 377 ? 427.695 45.127 83.099 1.00 51.43 911 PHE A C 1
ATOM 3069 O O . PHE A 1 377 ? 427.907 45.509 81.938 1.00 47.48 911 PHE A O 1
ATOM 3077 N N . ALA A 1 378 ? 428.309 44.075 83.640 1.00 45.46 912 ALA A N 1
ATOM 3078 C CA . ALA A 1 378 ? 429.374 43.363 82.922 1.00 42.31 912 ALA A CA 1
ATOM 3079 C C . ALA A 1 378 ? 428.863 42.655 81.658 1.00 43.54 912 ALA A C 1
ATOM 3080 O O . ALA A 1 378 ? 429.551 42.600 80.649 1.00 39.38 912 ALA A O 1
ATOM 3082 N N . ILE A 1 379 ? 427.674 42.078 81.702 1.00 35.07 913 ILE A N 1
ATOM 3083 C CA . ILE A 1 379 ? 427.240 41.309 80.553 1.00 39.94 913 ILE A CA 1
ATOM 3084 C C . ILE A 1 379 ? 426.540 42.199 79.528 1.00 43.28 913 ILE A C 1
ATOM 3085 O O . ILE A 1 379 ? 426.538 41.874 78.334 1.00 42.39 913 ILE A O 1
ATOM 3090 N N . GLU A 1 380 ? 426.015 43.344 79.969 1.00 39.99 914 GLU A N 1
ATOM 3091 C CA . GLU A 1 380 ? 425.289 44.236 79.060 1.00 50.37 914 GLU A CA 1
ATOM 3092 C C . GLU A 1 380 ? 426.141 45.379 78.514 1.00 57.14 914 GLU A C 1
ATOM 3093 O O . GLU A 1 380 ? 425.814 45.949 77.478 1.00 47.72 914 GLU A O 1
ATOM 3099 N N . GLU A 1 381 ? 427.206 45.741 79.226 1.00 50.55 915 GLU A N 1
ATOM 3100 C CA . GLU A 1 381 ? 428.035 46.873 78.802 1.00 62.15 915 GLU A CA 1
ATOM 3101 C C . GLU A 1 381 ? 429.529 46.530 78.601 1.00 58.26 915 GLU A C 1
ATOM 3102 O O . GLU A 1 381 ? 430.395 47.300 79.003 1.00 67.97 915 GLU A O 1
ATOM 3108 N N . THR A 1 382 ? 429.834 45.394 77.970 1.00 73.90 916 THR A N 1
ATOM 3109 C CA . THR A 1 382 ? 431.238 44.961 77.790 1.00 77.24 916 THR A CA 1
ATOM 3110 C C . THR A 1 382 ? 431.682 44.413 76.437 1.00 85.15 916 THR A C 1
ATOM 3111 O O . THR A 1 382 ? 431.049 44.647 75.408 1.00 94.72 916 THR A O 1
ATOM 3115 N N . GLU A 1 383 ? 432.779 43.644 76.514 1.00 87.71 917 GLU A N 1
ATOM 3116 C CA . GLU A 1 383 ? 433.478 42.958 75.410 1.00 88.54 917 GLU A CA 1
ATOM 3117 C C . GLU A 1 383 ? 433.447 43.692 74.065 1.00 90.62 917 GLU A C 1
ATOM 3118 O O . GLU A 1 383 ? 434.489 44.028 73.479 1.00 83.93 917 GLU A O 1
ATOM 3124 N N . MET B 2 6 ? 453.444 11.157 74.353 1.00 83.11 1 MET B N 1
ATOM 3125 C CA . MET B 2 6 ? 452.930 12.510 74.540 1.00 78.82 1 MET B CA 1
ATOM 3126 C C . MET B 2 6 ? 453.672 13.551 73.695 1.00 75.30 1 MET B C 1
ATOM 3127 O O . MET B 2 6 ? 454.898 13.676 73.776 1.00 68.95 1 MET B O 1
ATOM 3132 N N . HIS B 2 7 ? 452.918 14.298 72.894 1.00 63.84 2 HIS B N 1
ATOM 3133 C CA . HIS B 2 7 ? 453.493 15.368 72.084 1.00 69.57 2 HIS B CA 1
ATOM 3134 C C . HIS B 2 7 ? 453.223 16.749 72.658 1.00 68.18 2 HIS B C 1
ATOM 3135 O O . HIS B 2 7 ? 452.188 17.000 73.278 1.00 68.26 2 HIS B O 1
ATOM 3142 N N . ILE B 2 8 ? 454.174 17.646 72.448 1.00 64.74 3 ILE B N 1
ATOM 3143 C CA . ILE B 2 8 ? 453.993 19.032 72.820 1.00 66.34 3 ILE B CA 1
ATOM 3144 C C . ILE B 2 8 ? 454.523 19.877 71.674 1.00 57.97 3 ILE B C 1
ATOM 3145 O O . ILE B 2 8 ? 455.506 19.523 71.035 1.00 60.25 3 ILE B O 1
ATOM 3150 N N . PHE B 2 9 ? 453.825 20.960 71.369 1.00 52.90 4 PHE B N 1
ATOM 3151 C CA . PHE B 2 9 ? 454.325 21.903 70.389 1.00 56.01 4 PHE B CA 1
ATOM 3152 C C . PHE B 2 9 ? 455.174 22.937 71.103 1.00 51.73 4 PHE B C 1
ATOM 3153 O O . PHE B 2 9 ? 454.848 23.350 72.221 1.00 51.17 4 PHE B O 1
ATOM 3161 N N . VAL B 2 10 ? 456.275 23.324 70.470 1.00 45.84 5 VAL B N 1
ATOM 3162 C CA . VAL B 2 10 ? 457.042 24.491 70.888 1.00 39.30 5 VAL B CA 1
ATOM 3163 C C . VAL B 2 10 ? 456.912 25.550 69.790 1.00 44.01 5 VAL B C 1
ATOM 3164 O O . VAL B 2 10 ? 457.399 25.369 68.665 1.00 40.14 5 VAL B O 1
ATOM 3168 N N . LYS B 2 11 ? 456.244 26.648 70.125 1.00 40.86 6 LYS B N 1
ATOM 3169 C CA . LYS B 2 11 ? 455.938 27.696 69.167 1.00 37.27 6 LYS B CA 1
ATOM 3170 C C . LYS B 2 11 ? 456.760 28.938 69.464 1.00 35.18 6 LYS B C 1
ATOM 3171 O O . LYS B 2 11 ? 457.253 29.109 70.574 1.00 36.18 6 LYS B O 1
ATOM 3177 N N . THR B 2 12 ? 456.907 29.803 68.464 1.00 36.32 7 THR B N 1
ATOM 3178 C CA . THR B 2 12 ? 457.580 31.080 68.654 1.00 35.49 7 THR B CA 1
ATOM 3179 C C . THR B 2 12 ? 456.688 32.216 68.193 1.00 36.24 7 THR B C 1
ATOM 3180 O O . THR B 2 12 ? 455.856 32.034 67.301 1.00 37.30 7 THR B O 1
ATOM 3184 N N . LEU B 2 13 ? 456.848 33.397 68.779 1.00 30.64 8 LEU B N 1
ATOM 3185 C CA . LEU B 2 13 ? 456.176 34.566 68.217 1.00 36.96 8 LEU B CA 1
ATOM 3186 C C . LEU B 2 13 ? 456.749 34.926 66.834 1.00 39.95 8 LEU B C 1
ATOM 3187 O O . LEU B 2 13 ? 456.073 35.562 66.015 1.00 37.42 8 LEU B O 1
ATOM 3192 N N . ARG B 2 14 ? 457.978 34.504 66.554 1.00 35.43 9 ARG B N 1
ATOM 3193 C CA . ARG B 2 14 ? 458.549 34.750 65.228 1.00 37.76 9 ARG B CA 1
ATOM 3194 C C . ARG B 2 14 ? 457.749 34.036 64.150 1.00 40.32 9 ARG B C 1
ATOM 3195 O O . ARG B 2 14 ? 457.647 34.518 63.025 1.00 39.84 9 ARG B O 1
ATOM 3203 N N . GLY B 2 15 ? 457.211 32.873 64.495 1.00 36.88 10 GLY B N 1
ATOM 3204 C CA . GLY B 2 15 ? 456.245 32.213 63.643 1.00 41.85 10 GLY B CA 1
ATOM 3205 C C . GLY B 2 15 ? 456.587 30.774 63.314 1.00 51.50 10 GLY B C 1
ATOM 3206 O O . GLY B 2 15 ? 455.732 30.039 62.820 1.00 56.75 10 GLY B O 1
ATOM 3207 N N . TRP B 2 16 ? 457.829 30.362 63.558 1.00 37.11 11 TRP B N 1
ATOM 3208 C CA . TRP B 2 16 ? 458.176 28.965 63.337 1.00 42.14 11 TRP B CA 1
ATOM 3209 C C . TRP B 2 16 ? 457.836 28.105 64.557 1.00 38.74 11 TRP B C 1
ATOM 3210 O O . TRP B 2 16 ? 457.667 28.604 65.676 1.00 36.97 11 TRP B O 1
ATOM 3221 N N . SER B 2 17 ? 457.727 26.806 64.317 1.00 37.36 12 SER B N 1
ATOM 3222 C CA . SER B 2 17 ? 457.184 25.870 65.284 1.00 45.25 12 SER B CA 1
ATOM 3223 C C . SER B 2 17 ? 457.922 24.538 65.168 1.00 51.22 12 SER B C 1
ATOM 3224 O O . SER B 2 17 ? 458.538 24.258 64.137 1.00 48.61 12 SER B O 1
ATOM 3227 N N . ILE B 2 18 ? 457.888 23.733 66.227 1.00 47.18 13 ILE B N 1
ATOM 3228 C CA . ILE B 2 18 ? 458.319 22.337 66.152 1.00 43.90 13 ILE B CA 1
ATOM 3229 C C . ILE B 2 18 ? 457.384 21.457 66.968 1.00 46.71 13 ILE B C 1
ATOM 3230 O O . ILE B 2 18 ? 456.606 21.956 67.774 1.00 56.52 13 ILE B O 1
ATOM 3235 N N . THR B 2 19 ? 457.457 20.149 66.752 1.00 48.11 14 THR B N 1
ATOM 3236 C CA . THR B 2 19 ? 456.750 19.198 67.598 1.00 55.35 14 THR B CA 1
ATOM 3237 C C . THR B 2 19 ? 457.787 18.354 68.333 1.00 54.68 14 THR B C 1
ATOM 3238 O O . THR B 2 19 ? 458.799 17.966 67.754 1.00 49.89 14 THR B O 1
ATOM 3242 N N . LEU B 2 20 ? 457.549 18.089 69.612 1.00 56.78 15 LEU B N 1
ATOM 3243 C CA . LEU B 2 20 ? 458.468 17.275 70.395 1.00 59.70 15 LEU B CA 1
ATOM 3244 C C . LEU B 2 20 ? 457.762 16.084 71.026 1.00 66.94 15 LEU B C 1
ATOM 3245 O O . LEU B 2 20 ? 456.654 16.214 71.551 1.00 61.51 15 LEU B O 1
ATOM 3250 N N . GLU B 2 21 ? 458.398 14.919 70.965 1.00 68.76 16 GLU B N 1
ATOM 3251 C CA . GLU B 2 21 ? 457.933 13.782 71.739 1.00 74.74 16 GLU B CA 1
ATOM 3252 C C . GLU B 2 21 ? 458.585 13.836 73.120 1.00 73.81 16 GLU B C 1
ATOM 3253 O O . GLU B 2 21 ? 459.810 13.932 73.242 1.00 75.19 16 GLU B O 1
ATOM 3259 N N . VAL B 2 22 ? 457.766 13.756 74.163 1.00 79.55 17 VAL B N 1
ATOM 3260 C CA . VAL B 2 22 ? 458.241 13.944 75.524 1.00 81.64 17 VAL B CA 1
ATOM 3261 C C . VAL B 2 22 ? 457.568 13.033 76.532 1.00 84.76 17 VAL B C 1
ATOM 3262 O O . VAL B 2 22 ? 456.586 12.312 76.231 1.00 82.23 17 VAL B O 1
ATOM 3266 N N . GLU B 2 23 ? 458.120 13.096 77.737 1.00 90.87 18 GLU B N 1
ATOM 3267 C CA . GLU B 2 23 ? 457.617 12.333 78.853 1.00 90.52 18 GLU B CA 1
ATOM 3268 C C . GLU B 2 23 ? 457.122 13.310 79.923 1.00 85.83 18 GLU B C 1
ATOM 3269 O O . GLU B 2 23 ? 457.768 14.327 80.168 1.00 82.18 18 GLU B O 1
ATOM 3275 N N . PRO B 2 24 ? 455.950 13.046 80.539 1.00 89.64 19 PRO B N 1
ATOM 3276 C CA . PRO B 2 24 ? 455.475 13.932 81.619 1.00 84.27 19 PRO B CA 1
ATOM 3277 C C . PRO B 2 24 ? 456.513 14.087 82.720 1.00 83.33 19 PRO B C 1
ATOM 3278 O O . PRO B 2 24 ? 456.521 15.095 83.427 1.00 78.86 19 PRO B O 1
ATOM 3282 N N . SER B 2 25 ? 457.415 13.115 82.810 1.00 82.97 20 SER B N 1
ATOM 3283 C CA . SER B 2 25 ? 458.480 13.101 83.804 1.00 81.12 20 SER B CA 1
ATOM 3284 C C . SER B 2 25 ? 459.699 13.942 83.422 1.00 86.22 20 SER B C 1
ATOM 3285 O O . SER B 2 25 ? 460.584 14.162 84.248 1.00 84.80 20 SER B O 1
ATOM 3288 N N . ASP B 2 26 ? 459.740 14.397 82.170 1.00 85.18 21 ASP B N 1
ATOM 3289 C CA . ASP B 2 26 ? 460.881 15.145 81.637 1.00 81.00 21 ASP B CA 1
ATOM 3290 C C . ASP B 2 26 ? 461.056 16.525 82.270 1.00 72.40 21 ASP B C 1
ATOM 3291 O O . ASP B 2 26 ? 460.088 17.255 82.464 1.00 75.71 21 ASP B O 1
ATOM 3296 N N . THR B 2 27 ? 462.299 16.886 82.566 1.00 69.14 22 THR B N 1
ATOM 3297 C CA . THR B 2 27 ? 462.595 18.209 83.105 1.00 74.09 22 THR B CA 1
ATOM 3298 C C . THR B 2 27 ? 462.791 19.242 81.998 1.00 69.60 22 THR B C 1
ATOM 3299 O O . THR B 2 27 ? 463.132 18.898 80.861 1.00 67.14 22 THR B O 1
ATOM 3303 N N . ILE B 2 28 ? 462.596 20.510 82.350 1.00 60.70 23 ILE B N 1
ATOM 3304 C CA . ILE B 2 28 ? 462.707 21.612 81.405 1.00 61.41 23 ILE B CA 1
ATOM 3305 C C . ILE B 2 28 ? 464.083 21.641 80.736 1.00 66.34 23 ILE B C 1
ATOM 3306 O O . ILE B 2 28 ? 464.204 22.020 79.570 1.00 61.78 23 ILE B O 1
ATOM 3311 N N . GLU B 2 29 ? 465.115 21.210 81.455 1.00 57.39 24 GLU B N 1
ATOM 3312 C CA . GLU B 2 29 ? 466.450 21.168 80.875 1.00 63.41 24 GLU B CA 1
ATOM 3313 C C . GLU B 2 29 ? 466.571 20.037 79.845 1.00 51.27 24 GLU B C 1
ATOM 3314 O O . GLU B 2 29 ? 467.366 20.128 78.913 1.00 47.69 24 GLU B O 1
ATOM 3320 N N . ASN B 2 30 ? 465.795 18.971 80.030 1.00 53.30 25 ASN B N 1
ATOM 3321 C CA . ASN B 2 30 ? 465.707 17.912 79.031 1.00 56.54 25 ASN B CA 1
ATOM 3322 C C . ASN B 2 30 ? 465.048 18.458 77.777 1.00 53.91 25 ASN B C 1
ATOM 3323 O O . ASN B 2 30 ? 465.515 18.216 76.667 1.00 51.73 25 ASN B O 1
ATOM 3328 N N . VAL B 2 31 ? 463.948 19.184 77.970 1.00 59.15 26 VAL B N 1
ATOM 3329 C CA . VAL B 2 31 ? 463.207 19.765 76.854 1.00 55.27 26 VAL B CA 1
ATOM 3330 C C . VAL B 2 31 ? 464.131 20.661 76.044 1.00 60.03 26 VAL B C 1
ATOM 3331 O O . VAL B 2 31 ? 464.229 20.520 74.825 1.00 53.20 26 VAL B O 1
ATOM 3335 N N . LYS B 2 32 ? 464.845 21.552 76.733 1.00 50.78 27 LYS B N 1
ATOM 3336 C CA . LYS B 2 32 ? 465.752 22.470 76.055 1.00 51.11 27 LYS B CA 1
ATOM 3337 C C . LYS B 2 32 ? 466.860 21.721 75.334 1.00 51.81 27 LYS B C 1
ATOM 3338 O O . LYS B 2 32 ? 467.414 22.223 74.362 1.00 55.56 27 LYS B O 1
ATOM 3344 N N . ALA B 2 33 ? 467.170 20.516 75.808 1.00 55.43 28 ALA B N 1
ATOM 3345 C CA . ALA B 2 33 ? 468.177 19.673 75.167 1.00 56.09 28 ALA B CA 1
ATOM 3346 C C . ALA B 2 33 ? 467.655 19.143 73.840 1.00 56.35 28 ALA B C 1
ATOM 3347 O O . ALA B 2 33 ? 468.340 19.249 72.818 1.00 51.13 28 ALA B O 1
ATOM 3349 N N . LYS B 2 34 ? 466.448 18.571 73.864 1.00 57.71 29 LYS B N 1
ATOM 3350 C CA . LYS B 2 34 ? 465.776 18.104 72.643 1.00 55.62 29 LYS B CA 1
ATOM 3351 C C . LYS B 2 34 ? 465.644 19.218 71.607 1.00 50.69 29 LYS B C 1
ATOM 3352 O O . LYS B 2 34 ? 465.769 18.984 70.406 1.00 53.19 29 LYS B O 1
ATOM 3358 N N . ILE B 2 35 ? 465.385 20.430 72.084 1.00 56.81 30 ILE B N 1
ATOM 3359 C CA . ILE B 2 35 ? 465.301 21.597 71.217 1.00 47.56 30 ILE B CA 1
ATOM 3360 C C . ILE B 2 35 ? 466.662 21.854 70.581 1.00 49.31 30 ILE B C 1
ATOM 3361 O O . ILE B 2 35 ? 466.754 22.123 69.384 1.00 43.29 30 ILE B O 1
ATOM 3366 N N . GLN B 2 36 ? 467.725 21.750 71.374 1.00 46.73 31 GLN B N 1
ATOM 3367 C CA . GLN B 2 36 ? 469.067 21.878 70.827 1.00 45.01 31 GLN B CA 1
ATOM 3368 C C . GLN B 2 36 ? 469.352 20.784 69.803 1.00 46.91 31 GLN B C 1
ATOM 3369 O O . GLN B 2 36 ? 469.928 21.052 68.749 1.00 44.30 31 GLN B O 1
ATOM 3375 N N . ASP B 2 37 ? 468.957 19.554 70.122 1.00 43.18 32 ASP B N 1
ATOM 3376 C CA . ASP B 2 37 ? 469.118 18.420 69.210 1.00 53.54 32 ASP B CA 1
ATOM 3377 C C . ASP B 2 37 ? 468.498 18.678 67.827 1.00 48.64 32 ASP B C 1
ATOM 3378 O O . ASP B 2 37 ? 469.124 18.431 66.800 1.00 48.42 32 ASP B O 1
ATOM 3383 N N . LYS B 2 38 ? 467.261 19.167 67.815 1.00 45.09 33 LYS B N 1
ATOM 3384 C CA . LYS B 2 38 ? 466.487 19.272 66.579 1.00 49.61 33 LYS B CA 1
ATOM 3385 C C . LYS B 2 38 ? 466.737 20.581 65.840 1.00 47.31 33 LYS B C 1
ATOM 3386 O O . LYS B 2 38 ? 466.771 20.624 64.609 1.00 42.17 33 LYS B O 1
ATOM 3392 N N . GLU B 2 39 ? 466.941 21.640 66.617 1.00 47.09 34 GLU B N 1
ATOM 3393 C CA . GLU B 2 39 ? 466.957 23.013 66.120 1.00 38.73 34 GLU B CA 1
ATOM 3394 C C . GLU B 2 39 ? 468.369 23.626 66.068 1.00 48.72 34 GLU B C 1
ATOM 3395 O O . GLU B 2 39 ? 468.636 24.553 65.300 1.00 43.26 34 GLU B O 1
ATOM 3401 N N . GLY B 2 40 ? 469.275 23.106 66.888 1.00 42.43 35 GLY B N 1
ATOM 3402 C CA . GLY B 2 40 ? 470.635 23.627 66.921 1.00 50.84 35 GLY B CA 1
ATOM 3403 C C . GLY B 2 40 ? 470.794 24.840 67.830 1.00 53.41 35 GLY B C 1
ATOM 3404 O O . GLY B 2 40 ? 471.811 25.530 67.789 1.00 62.36 35 GLY B O 1
ATOM 3405 N N . ILE B 2 41 ? 469.792 25.105 68.658 1.00 41.87 36 ILE B N 1
ATOM 3406 C CA . ILE B 2 41 ? 469.833 26.250 69.558 1.00 53.42 36 ILE B CA 1
ATOM 3407 C C . ILE B 2 41 ? 470.381 25.856 70.929 1.00 51.61 36 ILE B C 1
ATOM 3408 O O . ILE B 2 41 ? 469.795 25.010 71.606 1.00 48.22 36 ILE B O 1
ATOM 3413 N N . PRO B 2 42 ? 471.505 26.465 71.345 1.00 53.05 37 PRO B N 1
ATOM 3414 C CA . PRO B 2 42 ? 472.035 26.100 72.667 1.00 49.95 37 PRO B CA 1
ATOM 3415 C C . PRO B 2 42 ? 471.058 26.468 73.778 1.00 56.43 37 PRO B C 1
ATOM 3416 O O . PRO B 2 42 ? 470.484 27.560 73.754 1.00 52.48 37 PRO B O 1
ATOM 3420 N N . PRO B 2 43 ? 470.851 25.548 74.735 1.00 55.35 38 PRO B N 1
ATOM 3421 C CA . PRO B 2 43 ? 469.837 25.726 75.780 1.00 61.51 38 PRO B CA 1
ATOM 3422 C C . PRO B 2 43 ? 470.063 26.974 76.631 1.00 59.69 38 PRO B C 1
ATOM 3423 O O . PRO B 2 43 ? 469.118 27.452 77.262 1.00 50.03 38 PRO B O 1
ATOM 3427 N N . ASP B 2 44 ? 471.288 27.498 76.619 1.00 58.47 39 ASP B N 1
ATOM 3428 C CA . ASP B 2 44 ? 471.630 28.728 77.331 1.00 60.73 39 ASP B CA 1
ATOM 3429 C C . ASP B 2 44 ? 470.943 29.954 76.722 1.00 63.37 39 ASP B C 1
ATOM 3430 O O . ASP B 2 44 ? 470.811 30.987 77.379 1.00 56.52 39 ASP B O 1
ATOM 3435 N N . GLN B 2 45 ? 470.519 29.839 75.464 1.00 57.84 4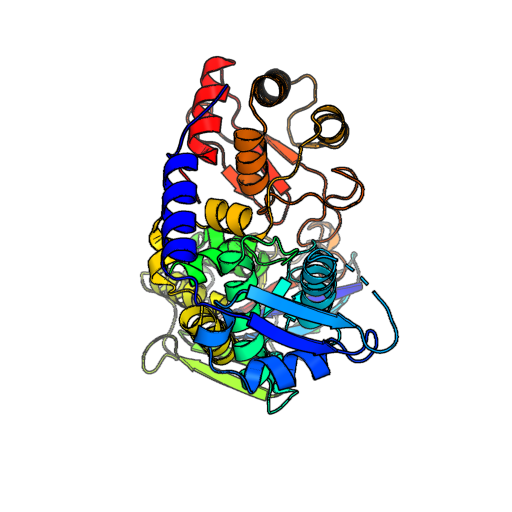0 GLN B N 1
ATOM 3436 C CA . GLN B 2 45 ? 469.838 30.935 74.782 1.00 50.02 40 GLN B CA 1
ATOM 3437 C C . GLN B 2 45 ? 468.311 30.774 74.796 1.00 57.84 40 GLN B C 1
ATOM 3438 O O . GLN B 2 45 ? 467.584 31.656 74.336 1.00 51.42 40 GLN B O 1
ATOM 3444 N N . GLN B 2 46 ? 467.824 29.656 75.327 1.00 55.89 41 GLN B N 1
ATOM 3445 C CA . GLN B 2 46 ? 466.393 29.366 75.286 1.00 47.69 41 GLN B CA 1
ATOM 3446 C C . GLN B 2 46 ? 465.663 29.800 76.543 1.00 59.60 41 GLN B C 1
ATOM 3447 O O . GLN B 2 46 ? 466.184 29.676 77.651 1.00 49.11 41 GLN B O 1
ATOM 3453 N N . ILE B 2 47 ? 464.444 30.294 76.350 1.00 50.96 42 ILE B N 1
ATOM 3454 C CA . ILE B 2 47 ? 463.518 30.599 77.436 1.00 50.00 42 ILE B CA 1
ATOM 3455 C C . ILE B 2 47 ? 462.157 30.019 77.090 1.00 50.38 42 ILE B C 1
ATOM 3456 O O . ILE B 2 47 ? 461.567 30.393 76.080 1.00 47.01 42 ILE B O 1
ATOM 3461 N N . LEU B 2 48 ? 461.667 29.104 77.919 1.00 46.03 43 LEU B N 1
ATOM 3462 C CA . LEU B 2 48 ? 460.366 28.488 77.683 1.00 50.30 43 LEU B CA 1
ATOM 3463 C C . LEU B 2 48 ? 459.303 29.033 78.625 1.00 50.20 43 LEU B C 1
ATOM 3464 O O . LEU B 2 48 ? 459.568 29.250 79.812 1.00 55.70 43 LEU B O 1
ATOM 3469 N N . ILE B 2 49 ? 458.107 29.276 78.088 1.00 49.51 44 ILE B N 1
ATOM 3470 C CA . ILE B 2 49 ? 456.970 29.664 78.913 1.00 41.16 44 ILE B CA 1
ATOM 3471 C C . ILE B 2 49 ? 455.749 28.803 78.625 1.00 50.77 44 ILE B C 1
ATOM 3472 O O . ILE B 2 49 ? 455.605 28.216 77.549 1.00 50.43 44 ILE B O 1
ATOM 3477 N N . PHE B 2 50 ? 454.866 28.728 79.610 1.00 51.21 45 PHE B N 1
ATOM 3478 C CA . PHE B 2 50 ? 453.606 28.016 79.474 1.00 53.94 45 PHE B CA 1
ATOM 3479 C C . PHE B 2 50 ? 452.573 28.739 80.325 1.00 57.74 45 PHE B C 1
ATOM 3480 O O . PHE B 2 50 ? 452.794 28.927 81.520 1.00 53.31 45 PHE B O 1
ATOM 3488 N N . ALA B 2 51 ? 451.477 29.173 79.702 1.00 51.04 46 ALA B N 1
ATOM 3489 C CA . ALA B 2 51 ? 450.392 29.852 80.413 1.00 62.94 46 ALA B CA 1
ATOM 3490 C C . ALA B 2 51 ? 450.900 30.994 81.293 1.00 60.89 46 ALA B C 1
ATOM 3491 O O . ALA B 2 51 ? 450.666 31.010 82.509 1.00 68.73 46 ALA B O 1
ATOM 3493 N N . ARG B 2 52 ? 451.615 31.922 80.661 1.00 59.61 47 ARG B N 1
ATOM 3494 C CA . ARG B 2 52 ? 452.119 33.151 81.277 1.00 55.36 47 ARG B CA 1
ATOM 3495 C C . ARG B 2 52 ? 453.216 32.938 82.328 1.00 57.09 47 ARG B C 1
ATOM 3496 O O . ARG B 2 52 ? 453.671 33.902 82.946 1.00 67.06 47 ARG B O 1
ATOM 3504 N N . LYS B 2 53 ? 453.658 31.694 82.513 1.00 54.89 48 LYS B N 1
ATOM 3505 C CA . LYS B 2 53 ? 454.715 31.386 83.485 1.00 55.42 48 LYS B CA 1
ATOM 3506 C C . LYS B 2 53 ? 456.021 30.921 82.829 1.00 55.76 48 LYS B C 1
ATOM 3507 O O . LYS B 2 53 ? 456.012 29.985 82.029 1.00 52.21 48 LYS B O 1
ATOM 3513 N N . LYS B 2 54 ? 457.137 31.555 83.185 1.00 52.20 49 LYS B N 1
ATOM 3514 C CA . LYS B 2 54 ? 458.457 31.097 82.751 1.00 50.96 49 LYS B CA 1
ATOM 3515 C C . LYS B 2 54 ? 458.808 29.771 83.424 1.00 54.05 49 LYS B C 1
ATOM 3516 O O . LYS B 2 54 ? 458.552 29.578 84.615 1.00 61.80 49 LYS B O 1
ATOM 3522 N N . LEU B 2 55 ? 459.381 28.856 82.654 1.00 48.45 50 LEU B N 1
ATOM 3523 C CA . LEU B 2 55 ? 459.653 27.513 83.137 1.00 54.98 50 LEU B CA 1
ATOM 3524 C C . LEU B 2 55 ? 461.100 27.418 83.593 1.00 60.38 50 LEU B C 1
ATOM 3525 O O . LEU B 2 55 ? 462.012 27.850 82.893 1.00 53.98 50 LEU B O 1
ATOM 3530 N N . GLU B 2 56 ? 461.310 26.863 84.779 1.00 63.78 51 GLU B N 1
ATOM 3531 C CA . GLU B 2 56 ? 462.660 26.714 85.293 1.00 65.80 51 GLU B CA 1
ATOM 3532 C C . GLU B 2 56 ? 463.172 25.288 85.098 1.00 63.09 51 GLU B C 1
ATOM 3533 O O . GLU B 2 56 ? 462.428 24.318 85.236 1.00 61.52 51 GLU B O 1
ATOM 3539 N N . ASP B 2 57 ? 464.446 25.170 84.744 1.00 67.58 52 ASP B N 1
ATOM 3540 C CA . ASP B 2 57 ? 465.080 23.864 84.689 1.00 65.15 52 ASP B CA 1
ATOM 3541 C C . ASP B 2 57 ? 464.971 23.244 86.075 1.00 81.45 52 ASP B C 1
ATOM 3542 O O . ASP B 2 57 ? 464.979 23.952 87.086 1.00 83.29 52 ASP B O 1
ATOM 3547 N N . GLY B 2 58 ? 464.849 21.927 86.129 1.00 85.71 53 GLY B N 1
ATOM 3548 C CA . GLY B 2 58 ? 464.712 21.259 87.406 1.00 80.20 53 GLY B CA 1
ATOM 3549 C C . GLY B 2 58 ? 463.280 20.848 87.645 1.00 74.16 53 GLY B C 1
ATOM 3550 O O . GLY B 2 58 ? 463.023 19.794 88.222 1.00 80.67 53 GLY B O 1
ATOM 3551 N N . ARG B 2 59 ? 462.344 21.682 87.205 1.00 72.78 54 ARG B N 1
ATOM 3552 C CA . ARG B 2 59 ? 460.936 21.314 87.254 1.00 73.46 54 ARG B CA 1
ATOM 3553 C C . ARG B 2 59 ? 460.620 20.389 86.087 1.00 77.90 54 ARG B C 1
ATOM 3554 O O . ARG B 2 59 ? 461.281 20.440 85.048 1.00 74.10 54 ARG B O 1
ATOM 3562 N N . THR B 2 60 ? 459.618 19.537 86.265 1.00 77.29 55 THR B N 1
ATOM 3563 C CA . THR B 2 60 ? 459.214 18.608 85.219 1.00 74.05 55 THR B CA 1
ATOM 3564 C C . THR B 2 60 ? 458.050 19.175 84.418 1.00 78.92 55 THR B C 1
ATOM 3565 O O . THR B 2 60 ? 457.435 20.167 84.814 1.00 80.01 55 THR B O 1
ATOM 3569 N N . LEU B 2 61 ? 457.733 18.536 83.297 1.00 77.47 56 LEU B N 1
ATOM 3570 C CA . LEU B 2 61 ? 456.569 18.938 82.520 1.00 77.42 56 LEU B CA 1
ATOM 3571 C C . LEU B 2 61 ? 455.277 18.678 83.289 1.00 76.21 56 LEU B C 1
ATOM 3572 O O . LEU B 2 61 ? 454.223 19.150 82.889 1.00 76.38 56 LEU B O 1
ATOM 3577 N N . SER B 2 62 ? 455.357 17.922 84.380 1.00 78.94 57 SER B N 1
ATOM 3578 C CA . SER B 2 62 ? 454.165 17.575 85.156 1.00 83.52 57 SER B CA 1
ATOM 3579 C C . SER B 2 62 ? 453.870 18.609 86.246 1.00 80.44 57 SER B C 1
ATOM 3580 O O . SER B 2 62 ? 452.714 18.815 86.616 1.00 81.57 57 SER B O 1
ATOM 3583 N N . ASP B 2 63 ? 454.919 19.258 86.749 1.00 78.90 58 ASP B N 1
ATOM 3584 C CA . ASP B 2 63 ? 454.772 20.334 87.732 1.00 80.42 58 ASP B CA 1
ATOM 3585 C C . ASP B 2 63 ? 453.899 21.460 87.175 1.00 81.67 58 ASP B C 1
ATOM 3586 O O . ASP B 2 63 ? 453.172 22.131 87.906 1.00 85.05 58 ASP B O 1
ATOM 3591 N N . TYR B 2 64 ? 453.991 21.657 85.867 1.00 75.48 59 TYR B N 1
ATOM 3592 C CA . TYR B 2 64 ? 453.044 22.463 85.114 1.00 76.29 59 TYR B CA 1
ATOM 3593 C C . TYR B 2 64 ? 452.095 21.409 84.530 1.00 75.21 59 TYR B C 1
ATOM 3594 O O . TYR B 2 64 ? 452.541 20.320 84.235 1.00 84.60 59 TYR B O 1
ATOM 3603 N N . ASN B 2 65 ? 450.800 21.633 84.383 1.00 75.49 60 ASN B N 1
ATOM 3604 C CA . ASN B 2 65 ? 450.035 20.497 83.873 1.00 83.80 60 ASN B CA 1
ATOM 3605 C C . ASN B 2 65 ? 450.106 20.412 82.349 1.00 76.16 60 ASN B C 1
ATOM 3606 O O . ASN B 2 65 ? 449.114 20.135 81.681 1.00 76.62 60 ASN B O 1
ATOM 3611 N N . ILE B 2 66 ? 451.328 20.576 81.831 1.00 76.83 61 ILE B N 1
ATOM 3612 C CA . ILE B 2 66 ? 451.644 20.366 80.416 1.00 76.08 61 ILE B CA 1
ATOM 3613 C C . ILE B 2 66 ? 451.256 18.959 79.983 1.00 73.38 61 ILE B C 1
ATOM 3614 O O . ILE B 2 66 ? 451.826 17.978 80.458 1.00 74.52 61 ILE B O 1
ATOM 3619 N N . GLN B 2 67 ? 450.280 18.863 79.090 1.00 69.81 62 GLN B N 1
ATOM 3620 C CA . GLN B 2 67 ? 449.801 17.566 78.642 1.00 75.07 62 GLN B CA 1
ATOM 3621 C C . GLN B 2 67 ? 449.914 17.388 77.132 1.00 76.34 62 GLN B C 1
ATOM 3622 O O . GLN B 2 67 ? 450.745 18.020 76.471 1.00 72.27 62 GLN B O 1
ATOM 3628 N N . GLU B 2 68 ? 449.068 16.513 76.600 1.00 74.93 63 GLU B N 1
ATOM 3629 C CA . GLU B 2 68 ? 449.049 16.198 75.175 1.00 71.09 63 GLU B CA 1
ATOM 3630 C C . GLU B 2 68 ? 448.580 17.393 74.344 1.00 71.88 63 GLU B C 1
ATOM 3631 O O . GLU B 2 68 ? 447.516 17.962 74.597 1.00 67.18 63 GLU B O 1
ATOM 3637 N N . LYS B 2 69 ? 449.388 17.753 73.345 1.00 67.31 64 LYS B N 1
ATOM 3638 C CA . LYS B 2 69 ? 449.135 18.892 72.454 1.00 65.59 64 LYS B CA 1
ATOM 3639 C C . LYS B 2 69 ? 449.073 20.238 73.195 1.00 60.00 64 LYS B C 1
ATOM 3640 O O . LYS B 2 69 ? 448.480 21.196 72.695 1.00 57.76 64 LYS B O 1
ATOM 3646 N N . SER B 2 70 ? 449.681 20.306 74.378 1.00 58.36 65 SER B N 1
ATOM 3647 C CA . SER B 2 70 ? 449.974 21.588 75.022 1.00 60.07 65 SER B CA 1
ATOM 3648 C C . SER B 2 70 ? 451.032 22.366 74.217 1.00 55.93 65 SER B C 1
ATOM 3649 O O . SER B 2 70 ? 451.983 21.781 73.691 1.00 56.59 65 SER B O 1
ATOM 3652 N N . SER B 2 71 ? 450.861 23.682 74.126 1.00 54.65 66 SER B N 1
ATOM 3653 C CA . SER B 2 71 ? 451.758 24.527 73.345 1.00 55.02 66 SER B CA 1
ATOM 3654 C C . SER B 2 71 ? 452.587 25.439 74.231 1.00 50.26 66 SER B C 1
ATOM 3655 O O . SER B 2 71 ? 452.055 26.336 74.883 1.00 60.13 66 SER B O 1
ATOM 3658 N N . LEU B 2 72 ? 453.893 25.189 74.259 1.00 52.24 67 LEU B N 1
ATOM 3659 C CA . LEU B 2 72 ? 454.849 26.053 74.943 1.00 47.01 67 LEU B CA 1
ATOM 3660 C C . LEU B 2 72 ? 455.284 27.161 73.997 1.00 45.75 67 LEU B C 1
ATOM 3661 O O . LEU B 2 72 ? 455.231 26.989 72.776 1.00 43.24 67 LEU 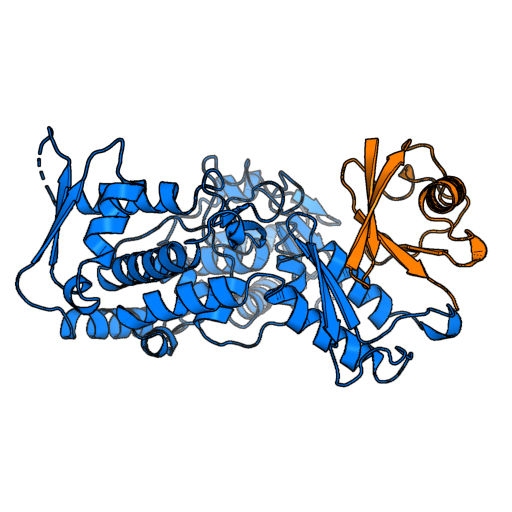B O 1
ATOM 3666 N N . TYR B 2 73 ? 455.712 28.296 74.542 1.00 38.26 68 TYR B N 1
ATOM 3667 C CA . TYR B 2 73 ? 456.340 29.301 73.698 1.00 40.41 68 TYR B CA 1
ATOM 3668 C C . TYR B 2 73 ? 457.812 29.460 74.059 1.00 46.21 68 TYR B C 1
ATOM 3669 O O . TYR B 2 73 ? 458.180 29.570 75.233 1.00 46.87 68 TYR B O 1
ATOM 3678 N N . LEU B 2 74 ? 458.632 29.443 73.017 1.00 39.76 69 LEU B N 1
ATOM 3679 C CA . LEU B 2 74 ? 460.070 29.586 73.122 1.00 41.86 69 LEU B CA 1
ATOM 3680 C C . LEU B 2 74 ? 460.486 31.010 72.763 1.00 50.83 69 LEU B C 1
ATOM 3681 O O . LEU B 2 74 ? 460.042 31.569 71.745 1.00 39.20 69 LEU B O 1
ATOM 3686 N N . PHE B 2 75 ? 461.332 31.591 73.612 1.00 40.32 70 PHE B N 1
ATOM 3687 C CA . PHE B 2 75 ? 461.929 32.898 73.357 1.00 41.61 70 PHE B CA 1
ATOM 3688 C C . PHE B 2 75 ? 463.439 32.734 73.299 1.00 45.84 70 PHE B C 1
ATOM 3689 O O . PHE B 2 75 ? 464.002 31.986 74.086 1.00 42.91 70 PHE B O 1
ATOM 3697 N N . LEU B 2 76 ? 464.094 33.409 72.360 1.00 53.11 71 LEU B N 1
ATOM 3698 C CA . LEU B 2 76 ? 465.546 33.298 72.240 1.00 52.12 71 LEU B CA 1
ATOM 3699 C C . LEU B 2 76 ? 466.276 34.516 72.822 1.00 55.62 71 LEU B C 1
ATOM 3700 O O . LEU B 2 76 ? 465.771 35.644 72.768 1.00 46.95 71 LEU B O 1
ATOM 3705 N N . ARG B 2 77 ? 467.467 34.263 73.377 1.00 50.93 72 ARG B N 1
ATOM 3706 C CA . ARG B 2 77 ? 468.297 35.279 74.032 1.00 50.12 72 ARG B CA 1
ATOM 3707 C C . ARG B 2 77 ? 469.399 35.772 73.112 1.00 49.87 72 ARG B C 1
ATOM 3708 O O . ARG B 2 77 ? 469.951 34.996 72.331 1.00 55.50 72 ARG B O 1
ATOM 3716 N N . LEU B 2 78 ? 469.737 37.053 73.205 1.00 46.36 73 LEU B N 1
ATOM 3717 C CA . LEU B 2 78 ? 470.771 37.591 72.330 1.00 61.41 73 LEU B CA 1
ATOM 3718 C C . LEU B 2 78 ? 472.147 37.365 72.936 1.00 50.11 73 LEU B C 1
ATOM 3719 O O . LEU B 2 78 ? 472.289 36.585 73.880 1.00 57.41 73 LEU B O 1
#